Protein 1YWT (pdb70)

CATH classification: 1.20.190.20

Organism: Homo sapiens (NCBI:txid9606)

GO terms:
  GO:0001836 release of cytochrome c from mitochondria (P, IDA)
  GO:0008630 intrinsic apoptotic signaling pathway in response to DNA damage (P, IDA)
  GO:0005515 protein binding (F, IPI)
  GO:0050815 phosphoserine residue binding (F, IDA)
  GO:0005634 nucleus (C, IDA)
  GO:0005737 cytoplasm (C, IDA)
  GO:0005829 cytosol (C, IDA)
  GO:0045824 negative regulation of innate immune response (P, IDA)
  GO:0140311 protein sequestering activity (F, IDA)
  GO:0005737 cytoplasm (C, EXP)
  GO:0005576 extracellular region (C, TAS)
  GO:0008426 protein kinase C inhibitor activity (F, TAS)
  GO:0006469 negative regulation of protein kinase activity (P, TAS)
  GO:0007165 signal transduction (P, TAS)
  GO:0005829 cytosol (C, TAS)
  GO:0042802 identical protein binding (F, IPI)
  GO:0045296 cadherin binding (F, HDA)
  GO:0070062 extracellular exosome (C, HDA)
  GO:0045785 positive regulation of cell adhesion (P, IMP)
  GO:1903829 positive regulation of protein localization (P, IMP)

Structure (mmCIF, N/CA/C/O backbone):
data_1YWT
#
_entry.id   1YWT
#
_cell.length_a   56.173
_cell.length_b   137.093
_cell.length_c   155.313
_cell.angle_alpha   90.00
_cell.angle_beta   90.00
_cell.angle_gamma   90.00
#
_symmetry.space_group_name_H-M   'C 2 2 21'
#
loop_
_entity.id
_entity.type
_entity.pdbx_description
1 polymer '14-3-3 protein sigma'
2 polymer 'synthetic optimal phosphopeptide (mode-1)'
3 non-polymer 'CALCIUM ION'
4 water water
#
loop_
_atom_site.group_PDB
_atom_site.id
_atom_site.type_symbol
_atom_site.label_atom_id
_atom_site.label_alt_id
_atom_site.label_comp_id
_atom_site.label_asym_id
_atom_site.label_entity_id
_atom_site.label_seq_id
_atom_site.pdbx_PDB_ins_code
_atom_site.Cartn_x
_atom_site.Cartn_y
_atom_site.Cartn_z
_atom_site.occupancy
_atom_site.B_iso_or_equiv
_atom_site.auth_seq_id
_atom_site.auth_comp_id
_atom_site.auth_asym_id
_atom_site.auth_atom_id
_atom_site.pdbx_PDB_model_num
ATOM 1 N N . MET A 1 1 ? 8.817 35.340 35.395 1.00 54.32 1 MET A N 1
ATOM 2 C CA . MET A 1 1 ? 7.464 35.438 36.008 1.00 53.49 1 MET A CA 1
ATOM 3 C C . MET A 1 1 ? 7.279 36.794 36.696 1.00 53.36 1 MET A C 1
ATOM 4 O O . MET A 1 1 ? 8.244 37.541 36.890 1.00 54.18 1 MET A O 1
ATOM 9 N N . GLU A 1 2 ? 6.038 37.103 37.066 1.00 51.21 2 GLU A N 1
ATOM 10 C CA . GLU A 1 2 ? 5.713 38.364 37.733 1.00 49.74 2 GLU A CA 1
ATOM 11 C C . GLU A 1 2 ? 6.547 38.623 38.984 1.00 46.07 2 GLU A C 1
ATOM 12 O O . GLU A 1 2 ? 6.800 37.712 39.771 1.00 43.95 2 GLU A O 1
ATOM 18 N N . ARG A 1 3 ? 6.956 39.876 39.169 1.00 44.47 3 ARG A N 1
ATOM 19 C CA . ARG A 1 3 ? 7.748 40.269 40.332 1.00 41.49 3 ARG A CA 1
ATOM 20 C C . ARG A 1 3 ? 7.088 39.849 41.642 1.00 39.90 3 ARG A C 1
ATOM 21 O O . ARG A 1 3 ? 7.743 39.313 42.532 1.00 39.64 3 ARG A O 1
ATOM 29 N N . ALA A 1 4 ? 5.788 40.104 41.747 1.00 37.97 4 ALA A N 1
ATOM 30 C CA . ALA A 1 4 ? 5.029 39.763 42.940 1.00 39.98 4 ALA A CA 1
ATOM 31 C C . ALA A 1 4 ? 5.125 38.282 43.297 1.00 38.57 4 ALA A C 1
ATOM 32 O O . ALA A 1 4 ? 5.155 37.925 44.467 1.00 38.38 4 ALA A O 1
ATOM 34 N N . SER A 1 5 ? 5.157 37.415 42.296 1.00 39.00 5 SER A N 1
ATOM 35 C CA . SER A 1 5 ? 5.262 36.002 42.600 1.00 41.09 5 SER A CA 1
ATOM 36 C C . SER A 1 5 ? 6.709 35.604 42.942 1.00 40.16 5 SER A C 1
ATOM 37 O O . SER A 1 5 ? 6.930 34.652 43.696 1.00 41.21 5 SER A O 1
ATOM 40 N N . LEU A 1 6 ? 7.689 36.349 42.422 1.00 38.93 6 LEU A N 1
ATOM 41 C CA . LEU A 1 6 ? 9.087 36.093 42.762 1.00 38.98 6 LEU A CA 1
ATOM 42 C C . LEU A 1 6 ? 9.295 36.400 44.243 1.00 40.08 6 LEU A C 1
ATOM 43 O O . LEU A 1 6 ? 9.976 35.662 44.963 1.00 38.94 6 LEU A O 1
ATOM 48 N N . ILE A 1 7 ? 8.701 37.504 44.688 1.00 38.94 7 ILE A N 1
ATOM 49 C CA . ILE A 1 7 ? 8.781 37.895 46.085 1.00 40.00 7 ILE A CA 1
ATOM 50 C C . ILE A 1 7 ? 8.093 36.840 46.959 1.00 40.96 7 ILE A C 1
ATOM 51 O O . ILE A 1 7 ? 8.626 36.432 47.993 1.00 40.45 7 ILE A O 1
ATOM 56 N N . GLN A 1 8 ? 6.914 36.393 46.532 1.00 40.41 8 GLN A N 1
ATOM 57 C CA . GLN A 1 8 ? 6.187 35.366 47.278 1.00 42.80 8 GLN A CA 1
ATOM 58 C C . GLN A 1 8 ? 7.006 34.091 47.395 1.00 39.24 8 GLN A C 1
ATOM 59 O O . GLN A 1 8 ? 7.062 33.477 48.450 1.00 39.67 8 GLN A O 1
ATOM 65 N N . LYS A 1 9 ? 7.643 33.685 46.308 1.00 37.73 9 LYS A N 1
ATOM 66 C CA . LYS A 1 9 ? 8.448 32.479 46.381 1.00 37.74 9 LYS A CA 1
ATOM 67 C C . LYS A 1 9 ? 9.637 32.653 47.312 1.00 35.91 9 LYS A C 1
ATOM 68 O O . LYS A 1 9 ? 10.021 31.707 48.001 1.00 37.24 9 LYS A O 1
ATOM 74 N N . ALA A 1 10 ? 10.207 33.858 47.356 1.00 32.53 10 ALA A N 1
ATOM 75 C CA . ALA A 1 10 ? 11.319 34.113 48.271 1.00 32.79 10 ALA A CA 1
ATOM 76 C C . ALA A 1 10 ? 10.863 33.906 49.721 1.00 32.82 10 ALA A C 1
ATOM 77 O O . ALA A 1 10 ? 11.612 33.401 50.560 1.00 32.80 10 ALA A O 1
ATOM 79 N N . LYS A 1 11 ? 9.626 34.309 50.005 1.00 33.21 11 LYS A N 1
ATOM 80 C CA . LYS A 1 11 ? 9.051 34.146 51.332 1.00 34.21 11 LYS A CA 1
ATOM 81 C C . LYS A 1 11 ? 8.762 32.685 51.642 1.00 35.87 11 LYS A C 1
ATOM 82 O O . LYS A 1 11 ? 8.954 32.236 52.774 1.00 37.90 11 LYS A O 1
ATOM 88 N N . LEU A 1 12 ? 8.283 31.946 50.646 1.00 34.92 12 LEU A N 1
ATOM 89 C CA . LEU A 1 12 ? 8.029 30.528 50.841 1.00 35.37 12 LEU A CA 1
ATOM 90 C C . LEU A 1 12 ? 9.360 29.802 51.077 1.00 35.45 12 LEU A C 1
ATOM 91 O O . LEU A 1 12 ? 9.475 28.957 51.974 1.00 33.97 12 LEU A O 1
ATOM 96 N N . ALA A 1 13 ? 10.360 30.154 50.267 1.00 33.90 13 ALA A N 1
ATOM 97 C CA . ALA A 1 13 ? 11.692 29.572 50.382 1.00 35.72 13 ALA A CA 1
ATOM 98 C C . ALA A 1 13 ? 12.283 29.828 51.761 1.00 36.99 13 ALA A C 1
ATOM 99 O O . ALA A 1 13 ? 12.918 28.953 52.345 1.00 38.71 13 ALA A O 1
ATOM 101 N N . GLU A 1 14 ? 12.082 31.037 52.274 1.00 39.75 14 GLU A N 1
ATOM 102 C CA . GLU A 1 14 ? 12.586 31.374 53.591 1.00 40.58 14 GLU A CA 1
ATOM 103 C C . GLU A 1 14 ? 11.947 30.494 54.653 1.00 42.23 14 GLU A C 1
ATOM 104 O O . GLU A 1 14 ? 12.620 30.054 55.584 1.00 43.48 14 GLU A O 1
ATOM 110 N N . GLN A 1 15 ? 10.649 30.237 54.513 1.00 41.41 15 GLN A N 1
ATOM 111 C CA . GLN A 1 15 ? 9.958 29.379 55.460 1.00 41.02 15 GLN A CA 1
ATOM 112 C C . GLN A 1 15 ? 10.441 27.945 55.320 1.00 40.01 15 GLN A C 1
ATOM 113 O O . GLN A 1 15 ? 10.528 27.213 56.302 1.00 40.13 15 GLN A O 1
ATOM 119 N N . ALA A 1 16 ? 10.755 27.556 54.089 1.00 38.03 16 ALA A N 1
ATOM 120 C CA . ALA A 1 16 ? 11.249 26.214 53.799 1.00 38.46 16 ALA A CA 1
ATOM 121 C C . ALA A 1 16 ? 12.740 26.097 54.120 1.00 39.63 16 ALA A C 1
ATOM 122 O O . ALA A 1 16 ? 13.341 25.023 54.022 1.00 40.23 16 ALA A O 1
ATOM 124 N N . GLU A 1 17 ? 13.330 27.224 54.497 1.00 40.61 17 GLU A N 1
ATOM 125 C CA . GLU A 1 17 ? 14.746 27.281 54.818 1.00 42.11 17 GLU A CA 1
ATOM 126 C C . GLU A 1 17 ? 15.647 26.936 53.646 1.00 41.47 17 GLU A C 1
ATOM 127 O O . GLU A 1 17 ? 16.719 26.350 53.813 1.00 42.30 17 GLU A O 1
ATOM 133 N N . ARG A 1 18 ? 15.193 27.286 52.451 1.00 40.48 18 ARG A N 1
ATOM 134 C CA . ARG A 1 18 ? 15.995 27.083 51.256 1.00 41.46 18 ARG A CA 1
ATOM 135 C C . ARG A 1 18 ? 16.500 28.433 50.771 1.00 40.49 18 ARG A C 1
ATOM 136 O O . ARG A 1 18 ? 15.979 29.031 49.830 1.00 40.27 18 ARG A O 1
ATOM 144 N N . TYR A 1 19 ? 17.517 28.908 51.482 1.00 40.76 19 TYR A N 1
ATOM 145 C CA . TYR A 1 19 ? 18.136 30.203 51.245 1.00 40.15 19 TYR A CA 1
ATOM 146 C C . TYR A 1 19 ? 18.706 30.378 49.863 1.00 39.20 19 TYR A C 1
ATOM 147 O O . TYR A 1 19 ? 18.612 31.462 49.284 1.00 37.63 19 TYR A O 1
ATOM 156 N N . GLU A 1 20 ? 19.279 29.315 49.322 1.00 39.45 20 GLU A N 1
ATOM 157 C CA . GLU A 1 20 ? 19.815 29.398 47.980 1.00 41.31 20 GLU A CA 1
ATOM 158 C C . GLU A 1 20 ? 18.701 29.744 46.995 1.00 39.90 20 GLU A C 1
ATOM 159 O O . GLU A 1 20 ? 18.864 30.607 46.132 1.00 38.99 20 GLU A O 1
ATOM 165 N N . ASP A 1 21 ? 17.566 29.066 47.127 1.00 39.25 21 ASP A N 1
ATOM 166 C CA . ASP A 1 21 ? 16.431 29.349 46.260 1.00 39.87 21 ASP A CA 1
ATOM 167 C C . ASP A 1 21 ? 15.931 30.768 46.500 1.00 39.50 21 ASP A C 1
ATOM 168 O O . ASP A 1 21 ? 15.655 31.517 45.563 1.00 39.39 21 ASP A O 1
ATOM 173 N N . MET A 1 22 ? 15.825 31.125 47.771 1.00 38.27 22 MET A N 1
ATOM 174 C CA . MET A 1 22 ? 15.394 32.457 48.154 1.00 40.02 22 MET A CA 1
ATOM 175 C C . MET A 1 22 ? 16.249 33.526 47.478 1.00 41.06 22 MET A C 1
ATOM 176 O O . MET A 1 22 ? 15.723 34.427 46.817 1.00 42.14 22 MET A O 1
ATOM 181 N N . ALA A 1 23 ? 17.568 33.410 47.628 1.00 39.04 23 ALA A N 1
ATOM 182 C CA . ALA A 1 23 ? 18.482 34.367 47.017 1.00 37.23 23 ALA A CA 1
ATOM 183 C C . ALA A 1 23 ? 18.218 34.526 45.527 1.00 35.02 23 ALA A C 1
ATOM 184 O O . ALA A 1 23 ? 18.163 35.646 45.023 1.00 35.98 23 ALA A O 1
ATOM 186 N N . ALA A 1 24 ? 18.038 33.410 44.831 1.00 33.40 24 ALA A N 1
ATOM 187 C CA . ALA A 1 24 ? 17.766 33.430 43.394 1.00 32.74 24 ALA A CA 1
ATOM 188 C C . ALA A 1 24 ? 16.412 34.075 43.059 1.00 33.67 24 ALA A C 1
ATOM 189 O O . ALA A 1 24 ? 16.227 34.627 41.972 1.00 34.43 24 ALA A O 1
ATOM 191 N N . PHE A 1 25 ? 15.462 33.990 43.985 1.00 34.75 25 PHE A N 1
ATOM 192 C CA . PHE A 1 25 ? 14.159 34.597 43.754 1.00 36.04 25 PHE A CA 1
ATOM 193 C C . PHE A 1 25 ? 14.270 36.101 43.923 1.00 36.60 25 PHE A C 1
ATOM 194 O O . PHE A 1 25 ? 13.753 36.857 43.103 1.00 38.68 25 PHE A O 1
ATOM 202 N N . MET A 1 26 ? 14.955 36.539 44.977 1.00 35.98 26 MET A N 1
ATOM 203 C CA . MET A 1 26 ? 15.146 37.972 45.184 1.00 35.12 26 MET A CA 1
ATOM 204 C C . MET A 1 26 ? 15.977 38.572 44.063 1.00 34.79 26 MET A C 1
ATOM 205 O O . MET A 1 26 ? 15.773 39.716 43.688 1.00 36.42 26 MET A O 1
ATOM 210 N N . LYS A 1 27 ? 16.923 37.804 43.530 1.00 36.66 27 LYS A N 1
ATOM 211 C CA . LYS A 1 27 ? 17.734 38.297 42.424 1.00 37.48 27 LYS A CA 1
ATOM 212 C C . LYS A 1 27 ? 16.861 38.601 41.215 1.00 38.47 27 LYS A C 1
ATOM 213 O O . LYS A 1 27 ? 17.077 39.589 40.516 1.00 37.59 27 LYS A O 1
ATOM 219 N N . GLY A 1 28 ? 15.869 37.744 40.981 1.00 38.79 28 GLY A N 1
ATOM 220 C CA . GLY A 1 28 ? 14.956 37.948 39.869 1.00 40.24 28 GLY A CA 1
ATOM 221 C C . GLY A 1 28 ? 14.136 39.199 40.130 1.00 41.59 28 GLY A C 1
ATOM 222 O O . GLY A 1 28 ? 13.890 40.003 39.231 1.00 41.98 28 GLY A O 1
ATOM 223 N N . ALA A 1 29 ? 13.709 39.364 41.376 1.00 41.17 29 ALA A N 1
ATOM 224 C CA . ALA A 1 29 ? 12.943 40.537 41.751 1.00 42.75 29 ALA A CA 1
ATOM 225 C C . ALA A 1 29 ? 13.761 41.801 41.490 1.00 43.20 29 ALA A C 1
ATOM 226 O O . ALA A 1 29 ? 13.279 42.749 40.868 1.00 43.82 29 ALA A O 1
ATOM 228 N N . VAL A 1 30 ? 15.007 41.797 41.958 1.00 42.54 30 VAL A N 1
ATOM 229 C CA . VAL A 1 30 ? 15.895 42.937 41.784 1.00 41.59 30 VAL A CA 1
ATOM 230 C C . VAL A 1 30 ? 16.080 43.277 40.323 1.00 43.27 30 VAL A C 1
ATOM 231 O O . VAL A 1 30 ? 16.140 44.446 39.951 1.00 43.80 30 VAL A O 1
ATOM 235 N N . GLU A 1 31 ? 16.167 42.250 39.488 1.00 46.23 31 GLU A N 1
ATOM 236 C CA . GLU A 1 31 ? 16.352 42.470 38.063 1.00 48.77 31 GLU A CA 1
ATOM 237 C C . GLU A 1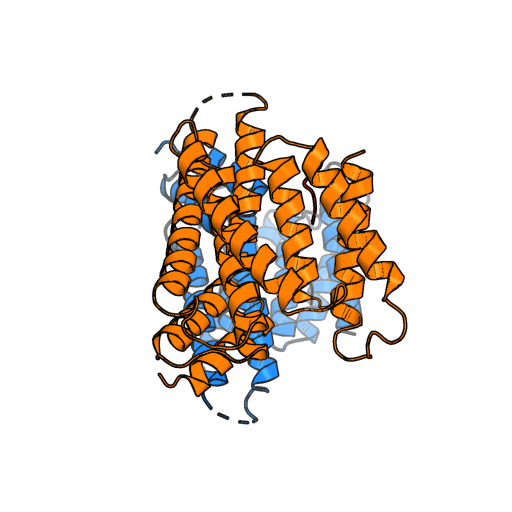 31 ? 15.113 43.043 37.366 1.00 49.46 31 GLU A C 1
ATOM 238 O O . GLU A 1 31 ? 15.190 43.480 36.219 1.00 50.34 31 GLU A O 1
ATOM 244 N N . LYS A 1 32 ? 13.975 43.051 38.052 1.00 49.16 32 LYS A N 1
ATOM 245 C CA . LYS A 1 32 ? 12.774 43.623 37.460 1.00 51.18 32 LYS A CA 1
ATOM 246 C C . LYS A 1 32 ? 12.909 45.137 37.253 1.00 50.87 32 LYS A C 1
ATOM 247 O O . LYS A 1 32 ? 12.192 45.729 36.456 1.00 50.40 32 LYS A O 1
ATOM 253 N N . GLY A 1 33 ? 13.835 45.757 37.978 1.00 52.72 33 GLY A N 1
ATOM 254 C CA . GLY A 1 33 ? 14.059 47.185 37.824 1.00 53.84 33 GLY A CA 1
ATOM 255 C C . GLY A 1 33 ? 13.376 48.093 38.827 1.00 55.28 33 GLY A C 1
ATOM 256 O O . GLY A 1 33 ? 13.704 49.277 38.911 1.00 56.33 33 GLY A O 1
ATOM 257 N N . GLU A 1 34 ? 12.424 47.556 39.581 1.00 56.92 34 GLU A N 1
ATOM 258 C CA . GLU A 1 34 ? 11.709 48.344 40.582 1.00 57.45 34 GLU A CA 1
ATOM 259 C C . GLU A 1 34 ? 12.463 48.387 41.906 1.00 55.75 34 GLU A C 1
ATOM 260 O O . GLU A 1 34 ? 13.166 47.443 42.262 1.00 56.67 34 GLU A O 1
ATOM 266 N N . GLU A 1 35 ? 12.323 49.487 42.634 1.00 54.24 35 GLU A N 1
ATOM 267 C CA . GLU A 1 35 ? 12.979 49.610 43.922 1.00 52.46 35 GLU A CA 1
ATOM 268 C C . GLU A 1 35 ? 12.430 48.599 44.902 1.00 50.65 35 GLU A C 1
ATOM 269 O O . GLU A 1 35 ? 11.273 48.197 44.803 1.00 49.34 35 GLU A O 1
ATOM 275 N N . LEU A 1 36 ? 13.268 48.181 45.840 1.00 49.05 36 LEU A N 1
ATOM 276 C CA . LEU A 1 36 ? 12.847 47.241 46.854 1.00 47.32 36 LEU A CA 1
ATOM 277 C C . LEU A 1 36 ? 12.292 47.985 48.052 1.00 45.96 36 LEU A C 1
ATOM 278 O O . LEU A 1 36 ? 12.791 49.048 48.406 1.00 46.61 36 LEU A O 1
ATOM 283 N N . SER A 1 37 ? 11.248 47.446 48.664 1.00 45.36 37 SER A N 1
ATOM 284 C CA . SER A 1 37 ? 10.688 48.084 49.842 1.00 46.72 37 SER A CA 1
ATOM 285 C C . SER A 1 37 ? 11.527 47.690 51.039 1.00 47.06 37 SER A C 1
ATOM 286 O O . SER A 1 37 ? 12.465 46.899 50.904 1.00 46.44 37 SER A O 1
ATOM 289 N N . CYS A 1 38 ? 11.217 48.226 52.209 1.00 47.54 38 CYS A N 1
ATOM 290 C CA . CYS A 1 38 ? 12.003 47.855 53.364 1.00 49.31 38 CYS A CA 1
ATOM 291 C C . CYS A 1 38 ? 11.963 46.347 53.585 1.00 48.93 38 CYS A C 1
ATOM 292 O O . CYS A 1 38 ? 13.012 45.707 53.686 1.00 49.61 38 CYS A O 1
ATOM 295 N N . GLU A 1 39 ? 10.760 45.772 53.640 1.00 48.15 39 GLU A N 1
ATOM 296 C CA . GLU A 1 39 ? 10.636 44.329 53.826 1.00 47.52 39 GLU A CA 1
ATOM 297 C C . GLU A 1 39 ? 11.373 43.539 52.738 1.00 45.57 39 GLU A C 1
ATOM 298 O O . GLU A 1 39 ? 12.001 42.514 53.023 1.00 43.70 39 GLU A O 1
ATOM 304 N N . GLU A 1 40 ? 11.290 44.012 51.496 1.00 42.73 40 GLU A N 1
ATOM 305 C CA . GLU A 1 40 ? 11.963 43.330 50.396 1.00 43.48 40 GLU A CA 1
ATOM 306 C C . GLU A 1 40 ? 13.483 43.376 50.518 1.00 43.17 40 GLU A C 1
ATOM 307 O O . GLU A 1 40 ? 14.163 42.405 50.187 1.00 41.25 40 GLU A O 1
ATOM 313 N N . ARG A 1 41 ? 14.020 44.499 50.989 1.00 44.38 41 ARG A N 1
ATOM 314 C CA . ARG A 1 41 ? 15.463 44.589 51.156 1.00 45.39 41 ARG A CA 1
ATOM 315 C C . ARG A 1 41 ? 15.944 43.616 52.219 1.00 44.00 41 ARG A C 1
ATOM 316 O O . ARG A 1 41 ? 17.007 43.020 52.087 1.00 43.48 41 ARG A O 1
ATOM 324 N N . ASN A 1 42 ? 15.140 43.436 53.261 1.00 43.44 42 ASN A N 1
ATOM 325 C CA . ASN A 1 42 ? 15.496 42.500 54.316 1.00 43.59 42 ASN A CA 1
ATOM 326 C C . ASN A 1 42 ? 15.449 41.061 53.824 1.00 41.97 42 ASN A C 1
ATOM 327 O O . ASN A 1 42 ? 16.247 40.227 54.263 1.00 41.32 42 ASN A O 1
ATOM 332 N N . LEU A 1 43 ? 14.513 40.776 52.918 1.00 40.39 43 LEU A N 1
ATOM 333 C CA . LEU A 1 43 ? 14.413 39.448 52.323 1.00 38.87 43 LEU A CA 1
ATOM 334 C C . LEU A 1 43 ? 15.681 39.160 51.521 1.00 36.95 43 LEU A C 1
ATOM 335 O O . LEU A 1 43 ? 16.274 38.092 51.636 1.00 37.08 43 LEU A O 1
ATOM 340 N N . LEU A 1 44 ? 16.097 40.140 50.722 1.00 36.29 44 LEU A N 1
ATOM 341 C CA . LEU A 1 44 ? 17.305 40.022 49.913 1.00 36.82 44 LEU A CA 1
ATOM 342 C C . LEU A 1 44 ? 18.562 39.750 50.742 1.00 37.04 44 LEU A C 1
ATOM 343 O O . LEU A 1 44 ? 19.378 38.908 50.373 1.00 37.59 44 LEU A O 1
ATOM 348 N N . SER A 1 45 ? 18.728 40.476 51.846 1.00 38.37 45 SER A N 1
ATOM 349 C CA . SER A 1 45 ? 19.904 40.293 52.699 1.00 39.51 45 SER A CA 1
ATOM 350 C C . SER A 1 45 ? 19.860 38.997 53.508 1.00 39.59 45 SER A C 1
ATOM 351 O O . SER A 1 45 ? 20.895 38.347 53.699 1.00 36.82 45 SER A O 1
ATOM 354 N N . VAL A 1 46 ? 18.670 38.618 53.979 1.00 38.31 46 VAL A N 1
ATOM 355 C CA . VAL A 1 46 ? 18.530 37.367 54.720 1.00 38.33 46 VAL A CA 1
ATOM 356 C C . VAL A 1 46 ? 18.972 36.207 53.838 1.00 38.78 46 VAL A C 1
ATOM 357 O O . VAL A 1 46 ? 19.761 35.345 54.240 1.00 39.52 46 VAL A O 1
ATOM 361 N N . ALA A 1 47 ? 18.468 36.211 52.613 1.00 39.61 47 ALA A N 1
ATOM 362 C CA . ALA A 1 47 ? 18.799 35.176 51.654 1.00 38.81 47 ALA A CA 1
ATOM 363 C C . ALA A 1 47 ? 20.305 34.978 51.529 1.00 38.73 47 ALA A C 1
ATOM 364 O O . ALA A 1 47 ? 20.866 34.009 52.040 1.00 38.40 47 ALA A O 1
ATOM 366 N N . TYR A 1 48 ? 20.957 35.918 50.859 1.00 38.67 48 TYR A N 1
ATOM 367 C CA . TYR A 1 48 ? 22.391 35.837 50.638 1.00 38.43 48 TYR A CA 1
ATOM 368 C C . TYR A 1 48 ? 23.224 35.705 51.900 1.00 38.41 48 TYR A C 1
ATOM 369 O O . TYR A 1 48 ? 24.249 35.030 51.897 1.00 38.25 48 TYR A O 1
ATOM 378 N N . LYS A 1 49 ? 22.796 36.348 52.977 1.00 40.08 49 LYS A N 1
ATOM 379 C CA . LYS A 1 49 ? 23.524 36.241 54.227 1.00 40.39 49 LYS A CA 1
ATOM 380 C C . LYS A 1 49 ? 23.587 34.778 54.668 1.00 41.45 49 LYS A C 1
ATOM 381 O O . LYS A 1 49 ? 24.660 34.264 55.001 1.00 41.65 49 LYS A O 1
ATOM 387 N N . ASN A 1 50 ? 22.440 34.099 54.641 1.00 41.36 50 ASN A N 1
ATOM 388 C CA . ASN A 1 50 ? 22.392 32.688 55.010 1.00 40.47 50 ASN A CA 1
ATOM 389 C C . ASN A 1 50 ? 23.198 31.816 54.052 1.00 40.47 50 ASN A C 1
ATOM 390 O O . ASN A 1 50 ? 23.827 30.847 54.464 1.00 42.48 50 ASN A O 1
ATOM 395 N N . VAL A 1 51 ? 23.176 32.150 52.770 1.00 38.47 51 VAL A N 1
ATOM 396 C CA . VAL A 1 51 ? 23.941 31.384 51.799 1.00 38.77 51 VAL A CA 1
ATOM 397 C C . VAL A 1 51 ? 25.434 31.496 52.085 1.00 40.26 51 VAL A C 1
ATOM 398 O O . VAL A 1 51 ? 26.148 30.498 52.163 1.00 40.63 51 VAL A O 1
ATOM 402 N N . VAL A 1 52 ? 25.895 32.731 52.254 1.00 41.29 52 VAL A N 1
ATOM 403 C CA . VAL A 1 52 ? 27.301 32.996 52.527 1.00 42.69 52 VAL A CA 1
ATOM 404 C C . VAL A 1 52 ? 27.707 32.588 53.941 1.00 40.82 52 VAL A C 1
ATOM 405 O O . VAL A 1 52 ? 28.823 32.141 54.162 1.00 39.24 52 VAL A O 1
ATOM 409 N N . GLY A 1 53 ? 26.791 32.728 54.893 1.00 42.29 53 GLY A N 1
ATOM 410 C CA . GLY A 1 53 ? 27.098 32.338 56.258 1.00 43.06 53 GLY A CA 1
ATOM 411 C C . GLY A 1 53 ? 27.548 30.886 56.295 1.00 43.48 53 GLY A C 1
ATOM 412 O O . GLY A 1 53 ? 28.430 30.515 57.066 1.00 42.19 53 GLY A O 1
ATOM 413 N N . GLY A 1 54 ? 26.942 30.065 55.443 1.00 43.37 54 GLY A N 1
ATOM 414 C CA . GLY A 1 54 ? 27.288 28.657 55.385 1.00 42.94 54 GLY A CA 1
ATOM 415 C C . GLY A 1 54 ? 28.643 28.379 54.766 1.00 43.36 54 GLY A C 1
ATOM 416 O O . GLY A 1 54 ? 29.377 27.508 55.230 1.00 42.84 54 GLY A O 1
ATOM 417 N N . GLN A 1 55 ? 28.979 29.101 53.702 1.00 43.04 55 GLN A N 1
ATOM 418 C CA . GLN A 1 55 ? 30.269 28.903 53.058 1.00 43.41 55 GLN A CA 1
ATOM 419 C C . GLN A 1 55 ? 31.405 29.354 53.971 1.00 44.29 55 GLN A C 1
ATOM 420 O O . GLN A 1 55 ? 32.437 28.681 54.098 1.00 43.67 55 GLN A O 1
ATOM 426 N N . ARG A 1 56 ? 31.195 30.492 54.621 1.00 44.41 56 ARG A N 1
ATOM 427 C CA . ARG A 1 56 ? 32.184 31.030 55.538 1.00 44.94 56 ARG A CA 1
ATOM 428 C C . ARG A 1 56 ? 32.500 30.032 56.638 1.00 45.35 56 ARG A C 1
ATOM 429 O O . ARG A 1 56 ? 33.654 29.625 56.813 1.00 45.08 56 ARG A O 1
ATOM 437 N N . ALA A 1 57 ? 31.462 29.642 57.373 1.00 44.35 57 ALA A N 1
ATOM 438 C CA . ALA A 1 57 ? 31.611 28.678 58.454 1.00 43.70 57 ALA A CA 1
ATOM 439 C C . ALA A 1 57 ? 32.311 27.417 57.976 1.00 43.52 57 ALA A C 1
ATOM 440 O O . ALA A 1 57 ? 33.048 26.795 58.730 1.00 44.88 57 ALA A O 1
ATOM 442 N N . ALA A 1 58 ? 32.081 27.044 56.721 1.00 41.99 58 ALA A N 1
ATOM 443 C CA . ALA A 1 58 ? 32.720 25.864 56.166 1.00 43.18 58 ALA A CA 1
ATOM 444 C C . ALA A 1 58 ? 34.189 26.144 55.894 1.00 44.71 58 ALA A C 1
ATOM 445 O O . ALA A 1 58 ? 35.049 25.318 56.169 1.00 43.68 58 ALA A O 1
ATOM 447 N N . TRP A 1 59 ? 34.461 27.319 55.337 1.00 46.91 59 TRP A N 1
ATOM 448 C CA . TRP A 1 59 ? 35.828 27.722 55.045 1.00 48.19 59 TRP A CA 1
ATOM 449 C C . TRP A 1 59 ? 36.630 27.829 56.329 1.00 49.04 59 TRP A C 1
ATOM 450 O O . TRP A 1 59 ? 37.801 27.466 56.367 1.00 50.00 59 TRP A O 1
ATOM 461 N N . ARG A 1 60 ? 35.993 28.323 57.386 1.00 50.34 60 ARG A N 1
ATOM 462 C CA . ARG A 1 60 ? 36.670 28.457 58.668 1.00 52.80 60 ARG A CA 1
ATOM 463 C C . ARG A 1 60 ? 36.948 27.117 59.336 1.00 54.23 60 ARG A C 1
ATOM 464 O O . ARG A 1 60 ? 37.833 27.014 60.185 1.00 56.57 60 ARG A O 1
ATOM 472 N N . VAL A 1 61 ? 36.196 26.090 58.962 1.00 53.23 61 VAL A N 1
ATOM 473 C CA . VAL A 1 61 ? 36.437 24.765 59.511 1.00 51.56 61 VAL A CA 1
ATOM 474 C C . VAL A 1 61 ? 37.603 24.129 58.762 1.00 52.02 61 VAL A C 1
ATOM 475 O O . VAL A 1 61 ? 38.543 23.612 59.366 1.00 50.48 61 VAL A O 1
ATOM 479 N N . LEU A 1 62 ? 37.542 24.203 57.436 1.00 52.49 62 LEU A N 1
ATOM 480 C CA . LEU A 1 62 ? 38.586 23.657 56.590 1.00 54.39 62 LEU A CA 1
ATOM 481 C C . LEU A 1 62 ? 39.927 24.352 56.798 1.00 57.36 62 LEU A C 1
ATOM 482 O O . LEU A 1 62 ? 40.980 23.751 56.582 1.00 56.45 62 LEU A O 1
ATOM 487 N N . SER A 1 63 ? 39.887 25.617 57.217 1.00 60.94 63 SER A N 1
ATOM 488 C CA . SER A 1 63 ? 41.114 26.367 57.453 1.00 63.98 63 SER A CA 1
ATOM 489 C C . SER A 1 63 ? 41.783 25.903 58.734 1.00 65.50 63 SER A C 1
ATOM 490 O O . SER A 1 63 ? 42.952 25.520 58.716 1.00 66.25 63 SER A O 1
ATOM 493 N N . SER A 1 64 ? 41.048 25.929 59.845 1.00 66.39 64 SER A N 1
ATOM 494 C CA . SER A 1 64 ? 41.614 25.469 61.107 1.00 67.99 64 SER A CA 1
ATOM 495 C C . SER A 1 64 ? 42.109 24.029 60.971 1.00 69.15 64 SER A C 1
ATOM 496 O O . SER A 1 64 ? 43.143 23.665 61.524 1.00 70.00 64 SER A O 1
ATOM 499 N N . ILE A 1 65 ? 41.367 23.210 60.230 1.00 70.36 65 ILE A N 1
ATOM 500 C CA . ILE A 1 65 ? 41.778 21.830 60.014 1.00 71.55 65 ILE A CA 1
ATOM 501 C C . ILE A 1 65 ? 43.133 21.811 59.321 1.00 73.71 65 ILE A C 1
ATOM 502 O O . ILE A 1 65 ? 44.026 21.040 59.677 1.00 74.63 65 ILE A O 1
ATOM 507 N N . GLU A 1 66 ? 43.276 22.678 58.327 1.00 76.09 66 GLU A N 1
ATOM 508 C CA . GLU A 1 66 ? 44.521 22.797 57.580 1.00 78.87 66 GLU A CA 1
ATOM 509 C C . GLU A 1 66 ? 45.596 23.455 58.426 1.00 80.93 66 GLU A C 1
ATOM 510 O O . GLU A 1 66 ? 46.789 23.235 58.221 1.00 80.68 66 GLU A O 1
ATOM 516 N N . GLN A 1 67 ? 45.144 24.265 59.381 1.00 83.81 67 GLN A N 1
ATOM 517 C CA . GLN A 1 67 ? 46.017 24.985 60.300 1.00 87.10 67 GLN A CA 1
ATOM 518 C C . GLN A 1 67 ? 46.746 26.157 59.633 1.00 89.69 67 GLN A C 1
ATOM 519 O O . GLN A 1 67 ? 47.870 26.500 60.004 1.00 90.73 67 GLN A O 1
ATOM 525 N N . LYS A 1 68 ? 46.078 26.771 58.653 1.00 92.51 68 LYS A N 1
ATOM 526 C CA . LYS A 1 68 ? 46.607 27.911 57.893 1.00 94.53 68 LYS A CA 1
ATOM 527 C C . LYS A 1 68 ? 47.887 27.593 57.117 1.00 95.75 68 LYS A C 1
ATOM 528 O O . LYS A 1 68 ? 48.304 28.355 56.237 1.00 95.89 68 LYS A O 1
ATOM 534 N N . SER A 1 69 ? 48.489 26.453 57.440 1.00 96.82 69 SER A N 1
ATOM 535 C CA . SER A 1 69 ? 49.721 26.008 56.806 1.00 97.57 69 SER A CA 1
ATOM 536 C C . SER A 1 69 ? 50.069 24.556 57.161 1.00 98.11 69 SER A C 1
ATOM 537 O O . SER A 1 69 ? 49.962 23.658 56.321 1.00 98.06 69 SER A O 1
ATOM 540 N N . ASN A 1 70 ? 50.475 24.333 58.409 1.00 98.84 70 ASN A N 1
ATOM 541 C CA . ASN A 1 70 ? 50.829 22.998 58.892 1.00 99.43 70 ASN A CA 1
ATOM 542 C C . ASN A 1 70 ? 49.613 22.076 58.991 1.00 99.69 70 ASN A C 1
ATOM 543 O O . ASN A 1 70 ? 49.743 20.851 59.013 1.00 99.69 70 ASN A O 1
ATOM 548 N N . PRO A 1 79 ? 47.278 17.809 51.269 1.00 67.78 79 PRO A N 1
ATOM 549 C CA . PRO A 1 79 ? 46.778 17.757 49.890 1.00 68.25 79 PRO A CA 1
ATOM 550 C C . PRO A 1 79 ? 45.276 18.008 49.835 1.00 68.51 79 PRO A C 1
ATOM 551 O O . PRO A 1 79 ? 44.836 19.152 49.729 1.00 68.99 79 PRO A O 1
ATOM 555 N N . GLU A 1 80 ? 44.507 16.922 49.912 1.00 68.68 80 GLU A N 1
ATOM 556 C CA . GLU A 1 80 ? 43.045 16.963 49.874 1.00 68.75 80 GLU A CA 1
ATOM 557 C C . GLU A 1 80 ? 42.451 18.177 50.570 1.00 68.90 80 GLU A C 1
ATOM 558 O O . GLU A 1 80 ? 41.610 18.872 50.010 1.00 69.00 80 GLU A O 1
ATOM 564 N N . VAL A 1 81 ? 42.884 18.417 51.802 1.00 69.61 81 VAL A N 1
ATOM 565 C CA . VAL A 1 81 ? 42.387 19.538 52.588 1.00 70.22 81 VA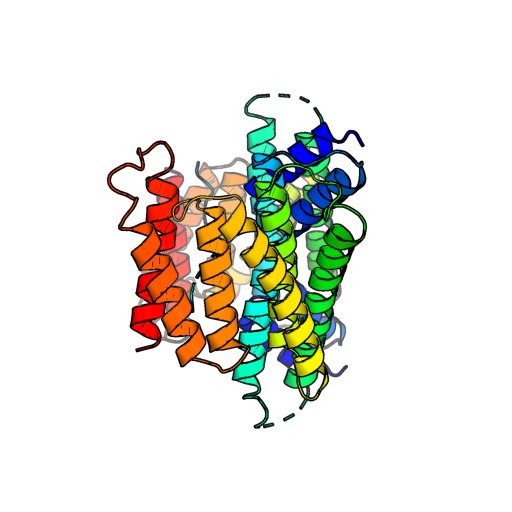L A CA 1
ATOM 566 C C . VAL A 1 81 ? 42.557 20.872 51.873 1.00 71.14 81 VAL A C 1
ATOM 567 O O . VAL A 1 81 ? 41.693 21.748 51.954 1.00 71.80 81 VAL A O 1
ATOM 571 N N . ARG A 1 82 ? 43.677 21.023 51.177 1.00 70.34 82 ARG A N 1
ATOM 572 C CA . ARG A 1 82 ? 43.958 22.253 50.450 1.00 69.02 82 ARG A CA 1
ATOM 573 C C . ARG A 1 82 ? 42.989 22.431 49.293 1.00 66.12 82 ARG A C 1
ATOM 574 O O . ARG A 1 82 ? 42.354 23.475 49.149 1.00 64.90 82 ARG A O 1
ATOM 582 N N . GLU A 1 83 ? 42.879 21.382 48.484 1.00 63.33 83 GLU A N 1
ATOM 583 C CA . GLU A 1 83 ? 42.015 21.373 47.310 1.00 61.22 83 GLU A CA 1
ATOM 584 C C . GLU A 1 83 ? 40.547 21.659 47.623 1.00 60.60 83 GLU A C 1
ATOM 585 O O . GLU A 1 83 ? 39.891 22.409 46.898 1.00 60.53 83 GLU A O 1
ATOM 591 N N . TYR A 1 84 ? 40.034 21.070 48.700 1.00 57.94 84 TYR A N 1
ATOM 592 C CA . TYR A 1 84 ? 38.646 21.289 49.076 1.00 56.03 84 TYR A CA 1
ATOM 593 C C . TYR A 1 84 ? 38.393 22.711 49.580 1.00 56.53 84 TYR A C 1
ATOM 594 O O . TYR A 1 84 ? 37.384 23.324 49.223 1.00 55.43 84 TYR A O 1
ATOM 603 N N . ARG A 1 85 ? 39.300 23.242 50.401 1.00 56.46 85 ARG A N 1
ATOM 604 C CA . ARG A 1 85 ? 39.131 24.604 50.902 1.00 55.82 85 ARG A CA 1
ATOM 605 C C . ARG A 1 85 ? 39.075 25.600 49.761 1.00 55.02 85 ARG A C 1
ATOM 606 O O . ARG A 1 85 ? 38.275 26.531 49.772 1.00 53.85 85 ARG A O 1
ATOM 614 N N . GLU A 1 86 ? 39.938 25.402 48.772 1.00 55.13 86 GLU A N 1
ATOM 615 C CA . GLU A 1 86 ? 39.967 26.292 47.625 1.00 55.56 86 GLU A CA 1
ATOM 616 C C . GLU A 1 86 ? 38.647 26.264 46.861 1.00 53.69 86 GLU A C 1
ATOM 617 O O . GLU A 1 86 ? 38.199 27.286 46.339 1.00 52.59 86 GLU A O 1
ATOM 623 N N . LYS A 1 87 ? 38.025 25.090 46.804 1.00 52.48 87 LY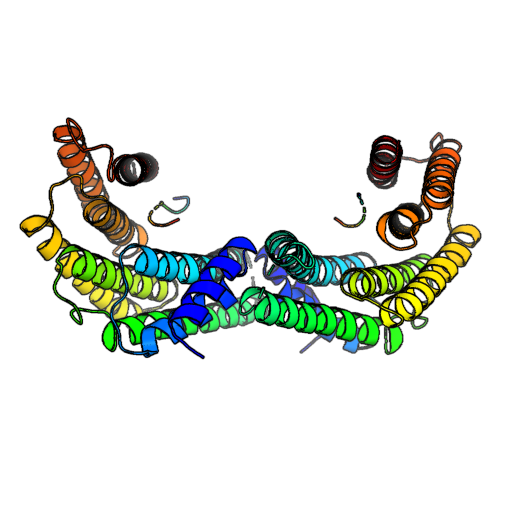S A N 1
ATOM 624 C CA . LYS A 1 87 ? 36.741 24.951 46.129 1.00 50.00 87 LYS A CA 1
ATOM 625 C C . LYS A 1 87 ? 35.646 25.704 46.885 1.00 47.65 87 LYS A C 1
ATOM 626 O O . LYS A 1 87 ? 34.783 26.332 46.280 1.00 46.48 87 LYS A O 1
ATOM 632 N N . VAL A 1 88 ? 35.689 25.650 48.210 1.00 44.09 88 VAL A N 1
ATOM 633 C CA . VAL A 1 88 ? 34.704 26.367 48.988 1.00 44.15 88 VAL A CA 1
ATOM 634 C C . VAL A 1 88 ? 34.909 27.863 48.830 1.00 46.00 88 VAL A C 1
ATOM 635 O O . VAL A 1 88 ? 33.947 28.637 48.895 1.00 46.18 88 VAL A O 1
ATOM 639 N N . GLU A 1 89 ? 36.165 28.262 48.620 1.00 45.36 89 GLU A N 1
ATOM 640 C CA . GLU A 1 89 ? 36.494 29.668 48.425 1.00 46.48 89 GLU A CA 1
ATOM 641 C C . GLU A 1 89 ? 35.858 30.165 47.154 1.00 45.77 89 GLU A C 1
ATOM 642 O O . GLU A 1 89 ? 35.105 31.136 47.160 1.00 45.50 89 GLU A O 1
ATOM 648 N N . THR A 1 90 ? 36.192 29.480 46.066 1.00 44.17 90 THR A N 1
ATOM 649 C CA . THR A 1 90 ? 35.677 29.790 44.753 1.00 44.87 90 THR A CA 1
ATOM 650 C C . THR A 1 90 ? 34.178 30.003 44.810 1.00 46.89 90 THR A C 1
ATOM 651 O O . THR A 1 90 ? 33.648 30.946 44.213 1.00 46.71 90 THR A O 1
ATOM 655 N N . GLU A 1 91 ? 33.499 29.120 45.538 1.00 46.25 91 GLU A N 1
ATOM 656 C CA . GLU A 1 91 ? 32.060 29.227 45.675 1.00 48.29 91 GLU A CA 1
ATOM 657 C C . GLU A 1 91 ? 31.654 30.490 46.414 1.00 47.04 91 GLU A C 1
ATOM 658 O O . GLU A 1 91 ? 30.785 31.232 45.946 1.00 46.35 91 GLU A O 1
ATOM 664 N N . LEU A 1 92 ? 32.286 30.728 47.564 1.00 46.08 92 LEU A N 1
ATOM 665 C CA . LEU A 1 92 ? 32.003 31.917 48.365 1.00 45.25 92 LEU A CA 1
ATOM 666 C C . LEU A 1 92 ? 32.159 33.176 47.527 1.00 44.40 92 LEU A C 1
ATOM 667 O O . LEU A 1 92 ? 31.314 34.072 47.562 1.00 42.80 92 LEU A O 1
ATOM 672 N N . GLN A 1 93 ? 33.248 33.221 46.763 1.00 43.55 93 GLN A N 1
ATOM 673 C CA . GLN A 1 93 ? 33.546 34.351 45.896 1.00 43.31 93 GLN A CA 1
ATOM 674 C C . GLN A 1 93 ? 32.485 34.513 44.825 1.00 40.82 93 GLN A C 1
ATOM 675 O O . GLN A 1 93 ? 32.131 35.628 44.455 1.00 40.09 93 GLN A O 1
ATOM 681 N N . GLY A 1 94 ? 31.973 33.382 44.346 1.00 40.95 94 GLY A N 1
ATOM 682 C CA . GLY A 1 94 ? 30.940 33.393 43.328 1.00 36.74 94 GLY A CA 1
ATOM 683 C C . GLY A 1 94 ? 29.698 34.076 43.862 1.00 38.03 94 GLY A C 1
ATOM 684 O O . GLY A 1 94 ? 29.130 34.944 43.196 1.00 37.98 94 GLY A O 1
ATOM 685 N N . VAL A 1 95 ? 29.273 33.686 45.062 1.00 35.49 95 VAL A N 1
ATOM 686 C CA . VAL A 1 95 ? 28.103 34.293 45.678 1.00 36.01 95 VAL A CA 1
ATOM 687 C C . VAL A 1 95 ? 28.335 35.776 45.938 1.00 35.34 95 VAL A C 1
ATOM 688 O O . VAL A 1 95 ? 27.473 36.607 45.640 1.00 36.61 95 VAL A O 1
ATOM 692 N N . CYS A 1 96 ? 29.502 36.100 46.488 1.00 35.15 96 CYS A N 1
ATOM 693 C CA . CYS A 1 96 ? 29.866 37.487 46.757 1.00 37.43 96 CYS A CA 1
ATOM 694 C C . CYS A 1 96 ? 29.846 38.309 45.475 1.00 37.90 96 CYS A C 1
ATOM 695 O O . CYS A 1 96 ? 29.347 39.436 45.451 1.00 35.48 96 CYS A O 1
ATOM 698 N N . ASP A 1 97 ? 30.384 37.728 44.406 1.00 40.49 97 ASP A N 1
ATOM 699 C CA . ASP A 1 97 ? 30.407 38.397 43.112 1.00 42.46 97 ASP A CA 1
ATOM 700 C C . ASP A 1 97 ? 29.010 38.698 42.568 1.00 42.40 97 ASP A C 1
ATOM 701 O O . ASP A 1 97 ? 28.765 39.807 42.100 1.00 43.57 97 ASP A O 1
ATOM 706 N N . THR A 1 98 ? 28.085 37.736 42.624 1.00 42.68 98 THR A N 1
ATOM 707 C CA . THR A 1 98 ? 26.746 38.026 42.119 1.00 41.12 98 THR A CA 1
ATOM 708 C C . THR A 1 98 ? 26.038 39.043 43.004 1.00 39.19 98 THR A C 1
ATOM 709 O O . THR A 1 98 ? 25.225 39.818 42.521 1.00 41.33 98 THR A O 1
ATOM 713 N N . VAL A 1 99 ? 26.336 39.054 44.299 1.00 40.00 99 VAL A N 1
ATOM 714 C CA . VAL A 1 99 ? 25.733 40.065 45.174 1.00 38.10 99 VAL A CA 1
ATOM 715 C C . VAL A 1 99 ? 26.271 41.456 44.800 1.00 38.32 99 VAL A C 1
ATOM 716 O O . VAL A 1 99 ? 25.519 42.429 44.736 1.00 36.97 99 VAL A O 1
ATOM 720 N N . LEU A 1 100 ? 27.575 41.540 44.534 1.00 37.46 100 LEU A N 1
ATOM 721 C CA . LEU A 1 100 ? 28.191 42.812 44.152 1.00 38.06 100 LEU A CA 1
ATOM 722 C C . LEU A 1 100 ? 27.686 43.322 42.795 1.00 38.39 100 LEU A C 1
ATOM 723 O O . LEU A 1 100 ? 27.577 44.524 42.573 1.00 40.52 100 LEU A O 1
ATOM 728 N N . GLY A 1 101 ? 27.371 42.412 41.887 1.00 39.02 101 GLY A N 1
ATOM 729 C CA . GLY A 1 101 ? 26.862 42.833 40.594 1.00 39.92 101 GLY A CA 1
ATOM 730 C C . GLY A 1 101 ? 25.448 43.354 40.761 1.00 40.15 101 GLY A C 1
ATOM 731 O O . GLY A 1 101 ? 25.036 44.322 40.131 1.00 40.26 101 GLY A O 1
ATOM 732 N N . LEU A 1 102 ? 24.697 42.695 41.626 1.00 40.44 102 LEU A N 1
ATOM 733 C CA . LEU A 1 102 ? 23.323 43.081 41.901 1.00 41.71 102 LEU A CA 1
ATOM 734 C C . LEU A 1 102 ? 23.276 44.513 42.433 1.00 42.15 102 LEU A C 1
ATOM 735 O O . LEU A 1 102 ? 22.427 45.319 42.034 1.00 42.68 102 LEU A O 1
ATOM 740 N N . LEU A 1 103 ? 24.214 44.821 43.326 1.00 41.20 103 LEU A N 1
ATOM 741 C CA . LEU A 1 103 ? 24.316 46.140 43.935 1.00 41.24 103 LEU A CA 1
ATOM 742 C C . LEU A 1 103 ? 24.872 47.195 42.983 1.00 42.05 103 LEU A C 1
ATOM 743 O O . LEU A 1 103 ? 24.326 48.295 42.883 1.00 41.17 103 LEU A O 1
ATOM 748 N N . ASP A 1 104 ? 25.951 46.860 42.281 1.00 43.44 104 ASP A N 1
ATOM 749 C CA . ASP A 1 104 ? 26.578 47.817 41.374 1.00 45.68 104 ASP A CA 1
ATOM 750 C C . ASP A 1 104 ? 25.871 48.021 40.046 1.00 46.22 104 ASP A C 1
ATOM 751 O O . ASP A 1 104 ? 25.918 49.113 39.480 1.00 48.61 104 ASP A O 1
ATOM 756 N N . SER A 1 105 ? 25.220 46.991 39.534 1.00 46.58 105 SER A N 1
ATOM 757 C CA . SER A 1 105 ? 24.530 47.165 38.273 1.00 47.91 105 SER A CA 1
ATOM 758 C C . SER A 1 105 ? 23.018 47.344 38.412 1.00 47.34 105 SER A C 1
ATOM 759 O O . SER A 1 105 ? 22.315 47.396 37.416 1.00 48.03 105 SER A O 1
ATOM 762 N N . HIS A 1 106 ? 22.519 47.471 39.641 1.00 49.47 106 HIS A N 1
ATOM 763 C CA . HIS A 1 106 ? 21.077 47.664 39.850 1.00 50.50 106 HIS A CA 1
ATOM 764 C C . HIS A 1 106 ? 20.694 48.526 41.044 1.00 51.30 106 HIS A C 1
ATOM 765 O O . HIS A 1 106 ? 20.256 49.661 40.892 1.00 52.32 106 HIS A O 1
ATOM 772 N N . LEU A 1 107 ? 20.873 47.963 42.233 1.00 52.89 107 LEU A N 1
ATOM 773 C CA . LEU A 1 107 ? 20.478 48.582 43.497 1.00 52.89 107 LEU A CA 1
ATOM 774 C C . LEU A 1 107 ? 21.139 49.889 43.943 1.00 54.14 107 LEU A C 1
ATOM 775 O O . LEU A 1 107 ? 20.444 50.775 44.444 1.00 53.50 107 LEU A O 1
ATOM 780 N N . ILE A 1 108 ? 22.455 50.025 43.802 1.00 55.10 108 ILE A N 1
ATOM 781 C CA . ILE A 1 108 ? 23.096 51.253 44.268 1.00 56.42 108 ILE A CA 1
ATOM 782 C C . ILE A 1 108 ? 22.782 52.493 43.435 1.00 59.22 108 ILE A C 1
ATOM 783 O O . ILE A 1 108 ? 22.913 52.510 42.211 1.00 58.84 108 ILE A O 1
ATOM 788 N N . LYS A 1 109 ? 22.371 53.528 44.156 1.00 63.53 109 LYS A N 1
ATOM 789 C CA . LYS A 1 109 ? 21.987 54.830 43.629 1.00 68.64 109 LYS A CA 1
ATOM 790 C C . LYS A 1 109 ? 20.670 54.830 42.875 1.00 71.74 109 LYS A C 1
ATOM 791 O O . LYS A 1 109 ? 20.030 55.880 42.764 1.00 74.21 109 LYS A O 1
ATOM 797 N N . GLU A 1 110 ? 20.253 53.681 42.348 1.00 72.90 110 GLU A N 1
ATOM 798 C CA . GLU A 1 110 ? 18.961 53.639 41.674 1.00 74.20 110 GLU A CA 1
ATOM 799 C C . GLU A 1 110 ? 17.875 53.877 42.727 1.00 75.01 110 GLU A C 1
ATOM 800 O O . GLU A 1 110 ? 16.675 53.854 42.441 1.00 75.91 110 GLU A O 1
ATOM 806 N N . ALA A 1 111 ? 18.337 54.108 43.955 1.00 75.22 111 ALA A N 1
ATOM 807 C CA . ALA A 1 111 ? 17.487 54.369 45.111 1.00 75.20 111 ALA A CA 1
ATOM 808 C C . ALA A 1 111 ? 17.483 55.853 45.484 1.00 75.10 111 ALA A C 1
ATOM 809 O O . ALA A 1 111 ? 18.397 56.604 45.123 1.00 75.35 111 ALA A O 1
ATOM 811 N N . GLY A 1 112 ? 16.458 56.268 46.223 1.00 74.66 112 GLY A N 1
ATOM 812 C CA . GLY A 1 112 ? 16.352 57.661 46.613 1.00 72.33 112 GLY A CA 1
ATOM 813 C C . GLY A 1 112 ? 16.611 57.956 48.075 1.00 70.52 112 GLY A C 1
ATOM 814 O O . GLY A 1 112 ? 17.573 58.650 48.405 1.00 70.28 112 GLY A O 1
ATOM 815 N N . ASP A 1 113 ? 15.759 57.433 48.952 1.00 68.94 113 ASP A N 1
ATOM 816 C CA . ASP A 1 113 ? 15.900 57.678 50.382 1.00 68.17 113 ASP A CA 1
ATOM 817 C C . ASP A 1 113 ? 17.249 57.253 50.961 1.00 66.88 113 ASP A C 1
ATOM 818 O O . ASP A 1 113 ? 17.851 56.269 50.528 1.00 66.96 113 ASP A O 1
ATOM 823 N N . ALA A 1 114 ? 17.716 58.015 51.943 1.00 65.11 114 ALA A N 1
ATOM 824 C CA . ALA A 1 114 ? 18.982 57.744 52.611 1.00 64.09 114 ALA A CA 1
ATOM 825 C C . ALA A 1 114 ? 19.083 56.300 53.081 1.00 62.85 114 ALA A C 1
ATOM 826 O O . ALA A 1 114 ? 20.069 55.620 52.801 1.00 61.85 114 ALA A O 1
ATOM 828 N N . GLU A 1 115 ? 18.060 55.847 53.802 1.00 61.71 115 GLU A N 1
ATOM 829 C CA . GLU A 1 115 ? 18.026 54.485 54.321 1.00 61.44 115 GLU A CA 1
ATOM 830 C C . GLU A 1 115 ? 18.543 53.448 53.339 1.00 59.78 115 GLU A C 1
ATOM 831 O O . GLU A 1 115 ? 19.573 52.823 53.586 1.00 59.57 115 GLU A O 1
ATOM 837 N N . SER A 1 116 ? 17.830 53.269 52.227 1.00 58.13 116 SER A N 1
ATOM 838 C CA . SER A 1 116 ? 18.227 52.293 51.217 1.00 55.52 116 SER A CA 1
ATOM 839 C C . SER A 1 116 ? 19.647 52.515 50.719 1.00 53.11 116 SER A C 1
ATOM 840 O O . SER A 1 116 ? 20.398 51.556 50.551 1.00 53.76 116 SER A O 1
ATOM 843 N N . ARG A 1 117 ? 20.017 53.773 50.486 1.00 51.72 117 ARG A N 1
ATOM 844 C CA . ARG A 1 117 ? 21.368 54.084 50.017 1.00 49.74 117 ARG A CA 1
ATOM 845 C C . ARG A 1 117 ? 22.430 53.573 50.982 1.00 45.84 117 ARG A C 1
ATOM 846 O O . ARG A 1 117 ? 23.428 52.995 50.560 1.00 45.41 117 ARG A O 1
ATOM 854 N N . VAL A 1 118 ? 22.209 53.778 52.275 1.00 43.71 118 VAL A N 1
ATOM 855 C CA . VAL A 1 118 ? 23.138 53.290 53.286 1.00 43.09 118 VAL A CA 1
ATOM 856 C C . VAL A 1 118 ? 23.097 51.770 53.386 1.00 41.83 118 VAL A C 1
ATOM 857 O O . VAL A 1 118 ? 24.121 51.127 53.612 1.00 42.52 118 VAL A O 1
ATOM 861 N N . PHE A 1 119 ? 21.906 51.204 53.207 1.00 40.94 119 PHE A N 1
ATOM 862 C CA . PHE A 1 119 ? 21.713 49.761 53.283 1.00 39.03 119 PHE A CA 1
ATOM 863 C C . PHE A 1 119 ? 22.498 49.005 52.224 1.00 38.40 119 PHE A C 1
ATOM 864 O O . PHE A 1 119 ? 23.106 47.977 52.517 1.00 38.92 119 PHE A O 1
ATOM 872 N N . TYR A 1 120 ? 22.490 49.515 50.996 1.00 37.30 120 TYR A N 1
ATOM 873 C CA . TYR A 1 120 ? 23.208 48.868 49.902 1.00 37.99 120 TYR A CA 1
ATOM 874 C C . TYR A 1 120 ? 24.709 49.088 49.971 1.00 37.58 120 TYR A C 1
ATOM 875 O O . TYR A 1 120 ? 25.489 48.193 49.648 1.00 38.51 120 TYR A O 1
ATOM 884 N N . LEU A 1 121 ? 25.126 50.281 50.371 1.00 37.85 121 LEU A N 1
ATOM 885 C CA . LEU A 1 121 ? 26.554 50.533 50.493 1.00 38.69 121 LEU A CA 1
ATOM 886 C C . LEU A 1 121 ? 27.109 49.705 51.655 1.00 38.36 121 LEU A C 1
ATOM 887 O O . LEU A 1 121 ? 28.236 49.216 51.608 1.00 36.96 121 LEU A O 1
ATOM 892 N N . LYS A 1 122 ? 26.292 49.534 52.692 1.00 37.72 122 LYS A N 1
ATOM 893 C CA . LYS A 1 122 ? 26.687 48.698 53.812 1.00 38.70 122 LYS A CA 1
ATOM 894 C C . LYS A 1 122 ? 26.860 47.261 53.317 1.00 39.96 122 LYS A C 1
ATOM 895 O O . LYS A 1 122 ? 27.886 46.619 53.550 1.00 39.66 122 LYS A O 1
ATOM 901 N N . MET A 1 123 ? 25.839 46.771 52.616 1.00 39.60 123 MET A N 1
ATOM 902 C CA . MET A 1 123 ? 25.870 45.432 52.047 1.00 39.68 123 MET A CA 1
ATOM 903 C C . MET A 1 123 ? 27.119 45.244 51.188 1.00 39.69 123 MET A C 1
ATOM 904 O O . MET A 1 123 ? 27.769 44.195 51.225 1.00 39.00 123 MET A O 1
ATOM 909 N N . LYS A 1 124 ? 27.453 46.275 50.418 1.00 38.73 124 LYS A N 1
ATOM 910 C CA . LYS A 1 124 ? 28.639 46.242 49.574 1.00 39.47 124 LYS A CA 1
ATOM 911 C C . LYS A 1 124 ? 29.911 46.127 50.414 1.00 38.43 124 LYS A C 1
ATOM 912 O O . LYS A 1 124 ? 30.858 45.443 50.042 1.00 39.35 124 LYS A O 1
ATOM 918 N N . GLY A 1 125 ? 29.913 46.800 51.558 1.00 39.89 125 GLY A N 1
ATOM 919 C CA . GLY A 1 125 ? 31.054 46.742 52.447 1.00 39.86 125 GLY A CA 1
ATOM 920 C C . GLY A 1 125 ? 31.112 45.353 53.051 1.00 40.18 125 GLY A C 1
ATOM 921 O O . GLY A 1 125 ? 32.183 44.754 53.156 1.00 41.01 125 GLY A O 1
ATOM 922 N N . ASP A 1 126 ? 29.947 44.839 53.436 1.00 39.09 126 ASP A N 1
ATOM 923 C CA . ASP A 1 126 ? 29.841 43.509 54.033 1.00 37.86 126 ASP A CA 1
ATOM 924 C C . ASP A 1 126 ? 30.376 42.393 53.146 1.00 37.34 126 ASP A C 1
ATOM 925 O O . ASP A 1 126 ? 31.098 41.519 53.621 1.00 37.44 126 ASP A O 1
ATOM 930 N N . TYR A 1 127 ? 30.034 42.400 51.861 1.00 36.99 127 TYR A N 1
ATOM 931 C CA . TYR A 1 127 ? 30.526 41.328 51.007 1.00 37.66 127 TYR A CA 1
ATOM 932 C C . TYR A 1 127 ? 31.981 41.485 50.573 1.00 38.26 127 TYR A C 1
ATOM 933 O O . TYR A 1 127 ? 32.658 40.488 50.284 1.00 38.86 127 TYR A O 1
ATOM 942 N N . TYR A 1 128 ? 32.477 42.718 50.517 1.00 38.35 128 TYR A N 1
ATOM 943 C CA . TYR A 1 128 ? 33.890 42.880 50.214 1.00 37.28 128 TYR A CA 1
ATOM 944 C C . TYR A 1 128 ? 34.654 42.367 51.427 1.00 36.87 128 TYR A C 1
ATOM 945 O O . TYR A 1 128 ? 35.755 41.822 51.312 1.00 37.68 128 TYR A O 1
ATOM 954 N N . ARG A 1 129 ? 34.030 42.515 52.597 1.00 35.75 129 ARG A N 1
ATOM 955 C CA . ARG A 1 129 ? 34.620 42.016 53.834 1.00 37.02 129 ARG A CA 1
ATOM 956 C C . ARG A 1 129 ? 34.719 40.494 53.798 1.00 37.27 129 ARG A C 1
ATOM 957 O O . ARG A 1 129 ? 35.738 39.927 54.186 1.00 38.19 129 ARG A O 1
ATOM 965 N N . TYR A 1 130 ? 33.667 39.828 53.321 1.00 37.43 130 TYR A N 1
ATOM 966 C CA . TYR A 1 130 ? 33.717 38.373 53.209 1.00 35.75 130 TYR A CA 1
ATOM 967 C C . TYR A 1 130 ? 34.762 37.954 52.187 1.00 35.19 130 TYR A C 1
ATOM 968 O O . TYR A 1 130 ? 35.418 36.928 52.349 1.00 34.61 130 TYR A O 1
ATOM 977 N N . LEU A 1 131 ? 34.928 38.740 51.125 1.00 37.61 131 LEU A N 1
ATOM 978 C CA . LEU A 1 131 ? 35.960 38.401 50.149 1.00 37.56 131 LEU A CA 1
ATOM 979 C C . LEU A 1 131 ? 37.340 38.563 50.778 1.00 38.32 131 LEU A C 1
ATOM 980 O O . LEU A 1 131 ? 38.243 37.755 50.553 1.00 38.57 131 LEU A O 1
ATOM 985 N N . ALA A 1 132 ? 37.484 39.597 51.598 1.00 40.18 132 ALA A N 1
ATOM 986 C CA . ALA A 1 132 ? 38.752 39.855 52.278 1.00 43.24 132 ALA A CA 1
ATOM 987 C C . ALA A 1 132 ? 39.186 38.684 53.164 1.00 44.03 132 ALA A C 1
ATOM 988 O O . ALA A 1 132 ? 40.332 38.234 53.088 1.00 44.61 132 ALA A O 1
ATOM 990 N N . GLU A 1 133 ? 38.265 38.190 53.992 1.00 44.71 133 GLU A N 1
ATOM 991 C CA . GLU A 1 133 ? 38.555 37.074 54.894 1.00 44.80 133 GLU A CA 1
ATOM 992 C C . GLU A 1 133 ? 39.316 35.923 54.235 1.00 45.56 133 GLU A C 1
ATOM 993 O O . GLU A 1 133 ? 40.239 35.356 54.821 1.00 46.42 133 GLU A O 1
ATOM 999 N N . VAL A 1 134 ? 38.928 35.570 53.017 1.00 46.06 134 VAL A N 1
ATOM 1000 C CA . VAL A 1 134 ? 39.582 34.472 52.329 1.00 45.50 134 VAL A CA 1
ATOM 1001 C C . VAL A 1 134 ? 40.684 34.911 51.392 1.00 46.84 134 VAL A C 1
ATOM 1002 O O . VAL A 1 134 ? 41.243 34.090 50.667 1.00 47.68 134 VAL A O 1
ATOM 1006 N N . ALA A 1 135 ? 41.002 36.199 51.400 1.00 48.74 135 ALA A N 1
ATOM 1007 C CA . ALA A 1 135 ? 42.056 36.709 50.525 1.00 51.20 135 ALA A CA 1
ATOM 1008 C C . ALA A 1 135 ? 43.384 36.886 51.249 1.00 50.92 135 ALA A C 1
ATOM 1009 O O . ALA A 1 135 ? 43.413 37.127 52.450 1.00 50.59 135 ALA A O 1
ATOM 1011 N N . THR A 1 136 ? 44.477 36.741 50.509 1.00 52.85 136 THR A N 1
ATOM 1012 C CA . THR A 1 136 ? 45.826 36.916 51.056 1.00 54.33 136 THR A CA 1
ATOM 1013 C C . THR A 1 136 ? 46.677 37.802 50.160 1.00 54.96 136 THR A C 1
ATOM 1014 O O . THR A 1 136 ? 46.241 38.223 49.084 1.00 52.66 136 THR A O 1
ATOM 1018 N N . GLY A 1 137 ? 47.895 38.083 50.612 1.00 55.88 137 GLY A N 1
ATOM 1019 C CA . GLY A 1 137 ? 48.794 38.909 49.829 1.00 57.31 137 GLY A CA 1
ATOM 1020 C C . GLY A 1 137 ? 48.234 40.283 49.526 1.00 57.02 137 GLY A C 1
ATOM 1021 O O . GLY A 1 137 ? 47.547 40.877 50.361 1.00 57.20 137 GLY A O 1
ATOM 1022 N N . ASP A 1 138 ? 48.524 40.792 48.331 1.00 56.76 138 ASP A N 1
ATOM 1023 C CA . ASP A 1 138 ? 48.046 42.113 47.940 1.00 57.14 138 ASP A CA 1
ATOM 1024 C C . ASP A 1 138 ? 46.566 42.129 47.598 1.00 55.81 138 ASP A C 1
ATOM 1025 O O . ASP A 1 138 ? 45.909 43.166 47.704 1.00 55.82 138 ASP A O 1
ATOM 1030 N N . ASP A 1 139 ? 46.048 40.974 47.189 1.00 54.96 139 ASP A N 1
ATOM 1031 C CA . ASP A 1 139 ? 44.636 40.838 46.862 1.00 54.76 139 ASP A CA 1
ATOM 1032 C C . ASP A 1 139 ? 43.780 41.316 48.015 1.00 54.10 139 ASP A C 1
ATOM 1033 O O . ASP A 1 139 ? 42.822 42.060 47.828 1.00 52.04 139 ASP A O 1
ATOM 1038 N N . LYS A 1 140 ? 44.148 40.878 49.214 1.00 53.74 140 LYS A N 1
ATOM 1039 C CA . LYS A 1 140 ? 43.435 41.260 50.418 1.00 54.46 140 LYS A CA 1
ATOM 1040 C C . LYS A 1 140 ? 43.470 42.766 50.604 1.00 54.90 140 LYS A C 1
ATOM 1041 O O . LYS A 1 140 ? 42.464 43.385 50.944 1.00 55.50 140 LYS A O 1
ATOM 1047 N N . LYS A 1 141 ? 44.638 43.356 50.377 1.00 54.95 141 LYS A N 1
ATOM 1048 C CA . LYS A 1 141 ? 44.770 44.792 50.514 1.00 55.47 141 LYS A CA 1
ATOM 1049 C C . LYS A 1 141 ? 43.802 45.540 49.606 1.00 54.71 141 LYS A C 1
ATOM 1050 O O . LYS A 1 141 ? 43.051 46.392 50.076 1.00 54.78 141 LYS A O 1
ATOM 1056 N N . ARG A 1 142 ? 43.804 45.220 48.314 1.00 52.44 142 ARG A N 1
ATOM 1057 C CA . ARG A 1 142 ? 42.900 45.894 47.394 1.00 50.99 142 ARG A CA 1
ATOM 1058 C C . ARG A 1 142 ? 41.444 45.729 47.826 1.00 49.82 142 ARG A C 1
ATOM 1059 O O . ARG A 1 142 ? 40.648 46.673 47.758 1.00 49.56 142 ARG A O 1
ATOM 1067 N N . ILE A 1 143 ? 41.114 44.529 48.299 1.00 47.13 143 ILE A N 1
ATOM 1068 C CA . ILE A 1 143 ? 39.764 44.217 48.737 1.00 44.20 143 ILE A CA 1
ATOM 1069 C C . ILE A 1 143 ? 39.387 44.999 49.972 1.00 45.23 143 ILE A C 1
ATOM 1070 O O . ILE A 1 143 ? 38.269 45.511 50.080 1.00 45.70 143 ILE A O 1
ATOM 1075 N N . ILE A 1 144 ? 40.324 45.091 50.908 1.00 46.08 144 ILE A N 1
ATOM 1076 C CA . ILE A 1 144 ? 40.095 45.852 52.125 1.00 45.45 144 ILE A CA 1
ATOM 1077 C C . ILE A 1 144 ? 39.799 47.310 51.795 1.00 45.72 144 ILE A C 1
ATOM 1078 O O . ILE A 1 144 ? 38.961 47.937 52.438 1.00 45.45 144 ILE A O 1
ATOM 1083 N N . ASP A 1 145 ? 40.475 47.844 50.777 1.00 46.64 145 ASP A N 1
ATOM 1084 C CA . ASP A 1 145 ? 40.249 49.231 50.370 1.00 48.23 145 ASP A CA 1
ATOM 1085 C C . ASP A 1 145 ? 38.838 49.468 49.860 1.00 47.52 145 ASP A C 1
ATOM 1086 O O . ASP A 1 145 ? 38.124 50.343 50.356 1.00 48.80 145 ASP A O 1
ATOM 1091 N N . SER A 1 146 ? 38.442 48.693 48.856 1.00 45.62 146 SER A N 1
ATOM 1092 C CA . SER A 1 146 ? 37.111 48.836 48.298 1.00 42.32 146 SER A CA 1
ATOM 1093 C C . SER A 1 146 ? 36.009 48.550 49.320 1.00 40.64 146 SER A C 1
ATOM 1094 O O . SER A 1 146 ? 34.891 49.051 49.196 1.00 39.82 146 SER A O 1
ATOM 1097 N N . ALA A 1 147 ? 36.328 47.767 50.346 1.00 39.00 147 ALA A N 1
ATOM 1098 C CA . ALA A 1 147 ? 35.352 47.502 51.397 1.00 38.74 147 ALA A CA 1
ATOM 1099 C C . ALA A 1 147 ? 35.244 48.745 52.267 1.00 38.75 147 ALA A C 1
ATOM 1100 O O . ALA A 1 147 ? 34.151 49.187 52.645 1.00 37.70 147 ALA A O 1
ATOM 1102 N N . ARG A 1 148 ? 36.407 49.319 52.558 1.00 39.28 148 ARG A N 1
ATOM 1103 C CA . ARG A 1 148 ? 36.489 50.526 53.367 1.00 37.86 148 ARG A CA 1
ATOM 1104 C C . ARG A 1 148 ? 35.791 51.694 52.698 1.00 37.07 148 ARG A C 1
ATOM 1105 O O . ARG A 1 148 ? 35.019 52.408 53.346 1.00 34.84 148 ARG A O 1
ATOM 1113 N N . SER A 1 149 ? 36.040 51.886 51.401 1.00 36.33 149 SER A N 1
ATOM 1114 C CA . SER A 1 149 ? 35.400 53.001 50.719 1.00 38.59 149 SER A CA 1
ATOM 1115 C C . SER A 1 149 ? 33.881 52.865 50.680 1.00 36.85 149 SER A C 1
ATOM 1116 O O . SER A 1 149 ? 33.185 53.860 50.860 1.00 38.26 149 SER A O 1
ATOM 1119 N N . ALA A 1 150 ? 33.361 51.654 50.472 1.00 34.36 150 ALA A N 1
ATOM 1120 C CA . ALA A 1 150 ? 31.906 51.478 50.468 1.00 34.58 150 ALA A CA 1
ATOM 1121 C C . ALA A 1 150 ? 31.319 51.760 51.850 1.00 34.75 150 ALA A C 1
ATOM 1122 O O . ALA A 1 150 ? 30.328 52.483 51.976 1.00 32.79 150 ALA A O 1
ATOM 1124 N N . TYR A 1 151 ? 31.940 51.194 52.888 1.00 35.18 151 TYR A N 1
ATOM 1125 C CA . TYR A 1 151 ? 31.485 51.430 54.260 1.00 34.83 151 TYR A CA 1
ATOM 1126 C C . TYR A 1 151 ? 31.552 52.910 54.629 1.00 37.19 151 TYR A C 1
ATOM 1127 O O . TYR A 1 151 ? 30.663 53.440 55.313 1.00 37.02 151 TYR A O 1
ATOM 1136 N N . GLN A 1 152 ? 32.629 53.569 54.199 1.00 37.07 152 GLN A N 1
ATOM 1137 C CA . GLN A 1 152 ? 32.802 54.979 54.502 1.00 37.22 152 GLN A CA 1
ATOM 1138 C C . GLN A 1 152 ? 31.705 55.817 53.886 1.00 38.63 152 GLN A C 1
ATOM 1139 O O . GLN A 1 152 ? 31.115 56.662 54.558 1.00 39.31 152 GLN A O 1
ATOM 1145 N N . GLU A 1 153 ? 31.432 55.581 52.605 1.00 39.09 153 GLU A N 1
ATOM 1146 C CA . GLU A 1 153 ? 30.395 56.336 51.926 1.00 40.67 153 GLU A CA 1
ATOM 1147 C C . GLU A 1 153 ? 29.070 56.155 52.643 1.00 41.65 153 GLU A C 1
ATOM 1148 O O . GLU A 1 153 ? 28.288 57.097 52.790 1.00 42.93 153 GLU A O 1
ATOM 1154 N N . ALA A 1 154 ? 28.820 54.927 53.085 1.00 40.42 154 ALA A N 1
ATOM 1155 C CA . ALA A 1 154 ? 27.606 54.642 53.817 1.00 41.48 154 ALA A CA 1
ATOM 1156 C C . ALA A 1 154 ? 27.630 55.415 55.132 1.00 41.86 154 ALA A C 1
ATOM 1157 O O . ALA A 1 154 ? 26.631 55.983 55.560 1.00 40.74 154 ALA A O 1
ATOM 1159 N N . MET A 1 155 ? 28.796 55.440 55.765 1.00 44.28 155 MET A N 1
ATOM 1160 C CA . MET A 1 155 ? 28.954 56.167 57.015 1.00 45.55 155 MET A CA 1
ATOM 1161 C C . MET A 1 155 ? 28.725 57.662 56.807 1.00 44.87 155 MET A C 1
ATOM 1162 O O . MET A 1 155 ? 28.060 58.312 57.614 1.00 42.35 155 MET A O 1
ATOM 1167 N N . ASP A 1 156 ? 29.270 58.203 55.716 1.00 44.87 156 ASP A N 1
ATOM 1168 C CA . ASP A 1 156 ? 29.101 59.623 55.428 1.00 44.45 156 ASP A CA 1
ATOM 1169 C C . ASP A 1 156 ? 27.640 59.993 55.280 1.00 45.31 156 ASP A C 1
ATOM 1170 O O . ASP A 1 156 ? 27.215 61.031 55.768 1.00 46.51 156 ASP A O 1
ATOM 1175 N N . ILE A 1 157 ? 26.866 59.138 54.620 1.00 45.55 157 ILE A N 1
ATOM 1176 C CA . ILE A 1 157 ? 25.451 59.411 54.444 1.00 45.27 157 ILE A CA 1
ATOM 1177 C C . ILE A 1 157 ? 24.646 59.216 55.729 1.00 47.01 157 ILE A C 1
ATOM 1178 O O . ILE A 1 157 ? 23.773 60.029 56.039 1.00 48.48 157 ILE A O 1
ATOM 1183 N N . SER A 1 158 ? 24.925 58.160 56.490 1.00 46.80 158 SER A N 1
ATOM 1184 C CA . SER A 1 158 ? 24.153 57.947 57.715 1.00 48.04 158 SER A CA 1
ATOM 1185 C C . SER A 1 158 ? 24.342 59.072 58.723 1.00 48.64 158 SER A C 1
ATOM 1186 O O . SER A 1 158 ? 23.384 59.495 59.365 1.00 47.85 158 SER A O 1
ATOM 1189 N N . LYS A 1 159 ? 25.578 59.550 58.859 1.00 49.80 159 LYS A N 1
ATOM 1190 C CA . LYS A 1 159 ? 25.886 60.632 59.791 1.00 50.23 159 LYS A CA 1
ATOM 1191 C C . LYS A 1 159 ? 25.192 61.927 59.392 1.00 51.56 159 LYS A C 1
ATOM 1192 O O . LYS A 1 159 ? 24.888 62.778 60.234 1.00 50.01 159 LYS A O 1
ATOM 1198 N N . LYS A 1 160 ? 24.922 62.052 58.099 1.00 52.28 160 LYS A N 1
ATOM 1199 C CA . LYS A 1 160 ? 24.293 63.244 57.558 1.00 55.10 160 LYS A CA 1
ATOM 1200 C C . LYS A 1 160 ? 22.774 63.160 57.416 1.00 57.26 160 LYS A C 1
ATOM 1201 O O . LYS A 1 160 ? 22.093 64.178 57.495 1.00 57.91 160 LYS A O 1
ATOM 1207 N N . GLU A 1 161 ? 22.240 61.956 57.228 1.00 60.41 161 GLU A N 1
ATOM 1208 C CA . GLU A 1 161 ? 20.804 61.799 57.013 1.00 62.07 161 GLU A CA 1
ATOM 1209 C C . GLU A 1 161 ? 20.012 61.177 58.158 1.00 62.66 161 GLU A C 1
ATOM 1210 O O . GLU A 1 161 ? 18.825 61.452 58.301 1.00 63.61 161 GLU A O 1
ATOM 1216 N N . MET A 1 162 ? 20.650 60.346 58.971 1.00 63.33 162 MET A N 1
ATOM 1217 C CA . MET A 1 162 ? 19.940 59.683 60.062 1.00 64.32 162 MET A CA 1
ATOM 1218 C C . MET A 1 162 ? 20.418 60.057 61.463 1.00 65.59 162 MET A C 1
ATOM 1219 O O . MET A 1 162 ? 21.523 60.576 61.638 1.00 66.32 162 MET A O 1
ATOM 1224 N N . PRO A 1 163 ? 19.573 59.800 62.483 1.00 66.04 163 PRO A N 1
ATOM 1225 C CA . PRO A 1 163 ? 19.878 60.081 63.891 1.00 66.31 163 PRO A CA 1
ATOM 1226 C C . PRO A 1 163 ? 20.746 58.955 64.451 1.00 65.30 163 PRO A C 1
ATOM 1227 O O . PRO A 1 163 ? 20.808 57.868 63.881 1.00 65.66 163 PRO A O 1
ATOM 1231 N N . PRO A 1 164 ? 21.417 59.197 65.581 1.00 64.71 164 PRO A N 1
ATOM 1232 C CA . PRO A 1 164 ? 22.286 58.202 66.214 1.00 65.01 164 PRO A CA 1
ATOM 1233 C C . PRO A 1 164 ? 21.621 56.866 66.549 1.00 65.64 164 PRO A C 1
ATOM 1234 O O . PRO A 1 164 ? 22.309 55.854 66.727 1.00 66.62 164 PRO A O 1
ATOM 1238 N N . THR A 1 165 ? 20.293 56.850 66.623 1.00 64.63 165 THR A N 1
ATOM 1239 C CA . THR A 1 165 ? 19.583 55.626 66.983 1.00 64.04 165 THR A CA 1
ATOM 1240 C C . THR A 1 165 ? 19.049 54.797 65.821 1.00 62.75 165 THR A C 1
ATOM 1241 O O . THR A 1 165 ? 18.636 53.655 66.024 1.00 62.04 165 THR A O 1
ATOM 1245 N N . ASN A 1 166 ? 19.036 55.348 64.613 1.00 61.74 166 ASN A N 1
ATOM 1246 C CA . ASN A 1 166 ? 18.541 54.561 63.492 1.00 60.84 166 ASN A CA 1
ATOM 1247 C C . ASN A 1 166 ? 19.246 53.207 63.436 1.00 60.82 166 ASN A C 1
ATOM 1248 O O . ASN A 1 166 ? 20.471 53.143 63.311 1.00 60.45 166 ASN A O 1
ATOM 1253 N N . PRO A 1 167 ? 18.478 52.107 63.536 1.00 60.57 167 PRO A N 1
ATOM 1254 C CA . PRO A 1 167 ? 19.034 50.749 63.504 1.00 59.74 167 PRO A CA 1
ATOM 1255 C C . PRO A 1 167 ? 20.003 50.491 62.350 1.00 58.32 167 PRO A C 1
ATOM 1256 O O . PRO A 1 167 ? 21.027 49.827 62.529 1.00 57.18 167 PRO A O 1
ATOM 1260 N N . ILE A 1 168 ? 19.683 51.006 61.169 1.00 55.78 168 ILE A N 1
ATOM 1261 C CA . ILE A 1 168 ? 20.558 50.813 60.024 1.00 54.75 168 ILE A CA 1
ATOM 1262 C C . ILE A 1 168 ? 21.896 51.529 60.219 1.00 54.06 168 ILE A C 1
ATOM 1263 O O . ILE A 1 168 ? 22.952 51.017 59.841 1.00 53.64 168 ILE A O 1
ATOM 1268 N N . ARG A 1 169 ? 21.850 52.722 60.798 1.00 52.20 169 ARG A N 1
ATOM 1269 C CA . ARG A 1 169 ? 23.081 53.445 61.053 1.00 51.52 169 ARG A CA 1
ATOM 1270 C C . ARG A 1 169 ? 23.932 52.672 62.056 1.00 51.01 169 ARG A C 1
ATOM 1271 O O . ARG A 1 169 ? 25.155 52.576 61.913 1.00 50.50 169 ARG A O 1
ATOM 1279 N N . LEU A 1 170 ? 23.269 52.103 63.059 1.00 49.34 170 LEU A N 1
ATOM 1280 C CA . LEU A 1 170 ? 23.957 51.319 64.077 1.00 49.64 170 LEU A CA 1
ATOM 1281 C C . LEU A 1 170 ? 24.578 50.064 63.479 1.00 48.14 170 LEU A C 1
ATOM 1282 O O . LEU A 1 170 ? 25.722 49.719 63.777 1.00 46.99 170 LEU A O 1
ATOM 1287 N N . GLY A 1 171 ? 23.806 49.395 62.626 1.00 47.89 171 GLY A N 1
ATOM 1288 C CA . GLY A 1 171 ? 24.273 48.189 61.975 1.00 47.62 171 GLY A CA 1
ATOM 1289 C C . GLY A 1 171 ? 25.524 48.470 61.174 1.00 47.08 171 GLY A C 1
ATOM 1290 O O . GLY A 1 171 ? 26.514 47.738 61.269 1.00 46.02 171 GLY A O 1
ATOM 1291 N N . LEU A 1 172 ? 25.477 49.532 60.375 1.00 46.98 172 LEU A N 1
ATOM 1292 C CA . LEU A 1 172 ? 26.628 49.925 59.572 1.00 46.85 172 LEU A CA 1
ATOM 1293 C C . LEU A 1 172 ? 27.841 50.164 60.456 1.00 45.99 172 LEU A C 1
ATOM 1294 O O . LEU A 1 172 ? 28.927 49.635 60.203 1.00 46.59 172 LEU A O 1
ATOM 1299 N N . ALA A 1 173 ? 27.639 50.963 61.499 1.00 45.51 173 ALA A N 1
ATOM 1300 C CA . ALA A 1 173 ? 28.694 51.268 62.453 1.00 44.76 173 ALA A CA 1
ATOM 1301 C C . ALA A 1 173 ? 29.222 49.996 63.088 1.00 44.25 173 ALA A C 1
ATOM 1302 O O . ALA A 1 173 ? 30.432 49.820 63.238 1.00 44.48 173 ALA A O 1
ATOM 1304 N N . LEU A 1 174 ? 28.309 49.106 63.461 1.00 43.82 174 LEU A N 1
ATOM 1305 C CA . LEU A 1 174 ? 28.710 47.839 64.054 1.00 43.94 174 LEU A CA 1
ATOM 1306 C C . LEU A 1 174 ? 29.595 47.050 63.104 1.00 43.20 174 LEU A C 1
ATOM 1307 O O . LEU A 1 174 ? 30.697 46.644 63.456 1.00 43.73 174 LEU A O 1
ATOM 1312 N N . ASN A 1 175 ? 29.106 46.836 61.890 1.00 42.38 175 ASN A N 1
ATOM 1313 C CA . ASN A 1 175 ? 29.870 46.080 60.911 1.00 42.29 175 ASN A CA 1
ATOM 1314 C C . ASN A 1 175 ? 31.185 46.762 60.548 1.00 42.46 175 ASN A C 1
ATOM 1315 O O . ASN A 1 175 ? 32.211 46.097 60.385 1.00 40.96 175 ASN A O 1
ATOM 1320 N N . PHE A 1 176 ? 31.159 48.089 60.429 1.00 41.00 176 PHE A N 1
ATOM 1321 C CA . PHE A 1 176 ? 32.376 48.811 60.091 1.00 40.92 176 PHE A CA 1
ATOM 1322 C C . PHE A 1 176 ? 33.438 48.612 61.175 1.00 42.10 176 PHE A C 1
ATOM 1323 O O . PHE A 1 176 ? 34.619 48.450 60.869 1.00 41.92 176 PHE A O 1
ATOM 1331 N N . SER A 1 177 ? 33.007 48.598 62.438 1.00 42.93 177 SER A N 1
ATOM 1332 C CA . SER A 1 177 ? 33.932 48.387 63.545 1.00 43.58 177 SER A CA 1
ATOM 1333 C C . SER A 1 177 ? 34.490 46.977 63.510 1.00 43.00 177 SER A C 1
ATOM 1334 O O . SER A 1 177 ? 35.673 46.756 63.781 1.00 43.65 177 SER A O 1
ATOM 1337 N N . VAL A 1 178 ? 33.633 46.017 63.177 1.00 42.67 178 VAL A N 1
ATOM 1338 C CA . VAL A 1 178 ? 34.076 44.637 63.063 1.00 41.28 178 VAL A CA 1
ATOM 1339 C C . VAL A 1 178 ? 35.143 44.551 61.983 1.00 41.57 178 VAL A C 1
ATOM 1340 O O . VAL A 1 178 ? 36.116 43.814 62.114 1.00 41.69 178 VAL A O 1
ATOM 1344 N N . PHE A 1 179 ? 34.946 45.320 60.913 1.00 42.70 179 PHE A N 1
ATOM 1345 C CA . PHE A 1 179 ? 35.892 45.374 59.794 1.00 43.81 179 PHE A CA 1
ATOM 1346 C C . PHE A 1 179 ? 37.278 45.836 60.260 1.00 44.27 179 PHE A C 1
ATOM 1347 O O . PHE A 1 179 ? 38.300 45.274 59.870 1.00 43.38 179 PHE A O 1
ATOM 1355 N N . HIS A 1 180 ? 37.291 46.865 61.099 1.00 44.34 180 HIS A N 1
ATOM 1356 C CA . HIS A 1 180 ? 38.527 47.419 61.643 1.00 45.15 180 HIS A CA 1
ATOM 1357 C C . HIS A 1 180 ? 39.296 46.426 62.505 1.00 47.05 180 HIS A C 1
ATOM 1358 O O . HIS A 1 180 ? 40.522 46.373 62.467 1.00 47.19 180 HIS A O 1
ATOM 1365 N N . TYR A 1 181 ? 38.568 45.628 63.273 1.00 49.59 181 TYR A N 1
ATOM 1366 C CA . TYR A 1 181 ? 39.202 44.684 64.174 1.00 53.40 181 TYR A CA 1
ATOM 1367 C C . TYR A 1 181 ? 39.628 43.362 63.548 1.00 55.55 181 TYR A C 1
ATOM 1368 O O . TYR A 1 181 ? 40.791 42.955 63.662 1.00 55.37 181 TYR A O 1
ATOM 1377 N N . GLU A 1 182 ? 38.681 42.700 62.893 1.00 56.84 182 GLU A N 1
ATOM 1378 C CA . GLU A 1 182 ? 38.906 41.402 62.272 1.00 58.16 182 GLU A CA 1
ATOM 1379 C C . GLU A 1 182 ? 39.590 41.449 60.915 1.00 58.21 182 GLU A C 1
ATOM 1380 O O . GLU A 1 182 ? 40.266 40.494 60.523 1.00 58.48 182 GLU A O 1
ATOM 1386 N N . ILE A 1 183 ? 39.426 42.553 60.196 1.00 58.35 183 ILE A N 1
ATOM 1387 C CA . ILE A 1 183 ? 39.988 42.641 58.856 1.00 59.47 183 ILE A CA 1
ATOM 1388 C C . ILE A 1 183 ? 41.076 43.681 58.647 1.00 60.16 183 ILE A C 1
ATOM 1389 O O . ILE A 1 183 ? 42.127 43.366 58.086 1.00 61.39 183 ILE A O 1
ATOM 1394 N N . ALA A 1 184 ? 40.823 44.913 59.074 1.00 60.95 184 ALA A N 1
ATOM 1395 C CA . ALA A 1 184 ? 41.785 45.998 58.896 1.00 62.38 184 ALA A CA 1
ATOM 1396 C C . ALA A 1 184 ? 42.907 45.986 59.923 1.00 63.84 184 ALA A C 1
ATOM 1397 O O . ALA A 1 184 ? 43.851 46.766 59.827 1.00 64.26 184 ALA A O 1
ATOM 1399 N N . ASN A 1 185 ? 42.793 45.096 60.904 1.00 66.00 185 ASN A N 1
ATOM 1400 C CA . ASN A 1 185 ? 43.789 44.965 61.964 1.00 67.02 185 ASN A CA 1
ATOM 1401 C C . ASN A 1 185 ? 44.036 46.250 62.743 1.00 66.26 185 ASN A C 1
ATOM 1402 O O . ASN A 1 185 ? 45.134 46.482 63.237 1.00 67.45 185 ASN A O 1
ATOM 1407 N N . SER A 1 186 ? 43.013 47.089 62.842 1.00 65.02 186 SER A N 1
ATOM 1408 C CA . SER A 1 186 ? 43.121 48.330 63.595 1.00 63.93 186 SER A CA 1
ATOM 1409 C C . SER A 1 186 ? 42.126 48.338 64.755 1.00 62.63 186 SER A C 1
ATOM 1410 O O . SER A 1 186 ? 41.068 48.965 64.687 1.00 62.74 186 SER A O 1
ATOM 1413 N N . PRO A 1 187 ? 42.465 47.616 65.837 1.00 62.21 187 PRO A N 1
ATOM 1414 C CA . PRO A 1 187 ? 41.695 47.448 67.076 1.00 60.26 187 PRO A CA 1
ATOM 1415 C C . PRO A 1 187 ? 41.249 48.747 67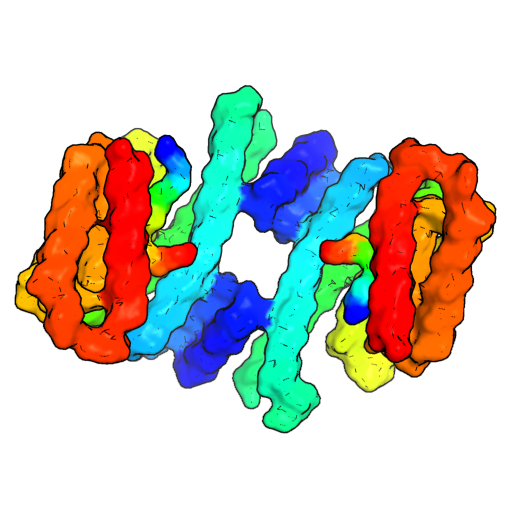.717 1.00 59.07 187 PRO A C 1
ATOM 1416 O O . PRO A 1 187 ? 40.066 48.936 67.994 1.00 58.91 187 PRO A O 1
ATOM 1420 N N . GLU A 1 188 ? 42.206 49.633 67.972 1.00 58.70 188 GLU A N 1
ATOM 1421 C CA . GLU A 1 188 ? 41.907 50.919 68.589 1.00 58.90 188 GLU A CA 1
ATOM 1422 C C . GLU A 1 188 ? 40.817 51.664 67.831 1.00 57.23 188 GLU A C 1
ATOM 1423 O O . GLU A 1 188 ? 39.803 52.057 68.411 1.00 55.41 188 GLU A O 1
ATOM 1429 N N . GLU A 1 189 ? 41.020 51.843 66.529 1.00 55.71 189 GLU A N 1
ATOM 1430 C CA . GLU A 1 189 ? 40.027 52.518 65.702 1.00 55.64 189 GLU A CA 1
ATOM 1431 C C . GLU A 1 189 ? 38.690 51.780 65.739 1.00 54.61 189 GLU A C 1
ATOM 1432 O O . GLU A 1 189 ? 37.622 52.394 65.716 1.00 52.85 189 GLU A O 1
ATOM 1438 N N . ALA A 1 190 ? 38.764 50.454 65.802 1.00 53.95 190 ALA A N 1
ATOM 1439 C CA . ALA A 1 190 ? 37.570 49.627 65.878 1.00 53.72 190 ALA A CA 1
ATOM 1440 C C . ALA A 1 190 ? 36.831 49.869 67.187 1.00 53.30 190 ALA A C 1
ATOM 1441 O O . ALA A 1 190 ? 35.600 49.929 67.219 1.00 52.92 190 ALA A O 1
ATOM 1443 N N . ILE A 1 191 ? 37.598 50.022 68.262 1.00 52.96 191 ILE A N 1
ATOM 1444 C CA . ILE A 1 191 ? 37.032 50.249 69.587 1.00 53.73 191 ILE A CA 1
ATOM 1445 C C . ILE A 1 191 ? 36.415 51.638 69.740 1.00 53.71 191 ILE A C 1
ATOM 1446 O O . ILE A 1 191 ? 35.323 51.774 70.306 1.00 53.10 191 ILE A O 1
ATOM 1451 N N . SER A 1 192 ? 37.105 52.665 69.241 1.00 53.07 192 SER A N 1
ATOM 1452 C CA . SER A 1 192 ? 36.591 54.026 69.355 1.00 54.38 192 SER A CA 1
ATOM 1453 C C . SER A 1 192 ? 35.300 54.211 68.572 1.00 54.62 192 SER A C 1
ATOM 1454 O O . SER A 1 192 ? 34.366 54.864 69.042 1.00 54.48 192 SER A O 1
ATOM 1457 N N . LEU A 1 193 ? 35.245 53.640 67.375 1.00 54.05 193 LEU A N 1
ATOM 1458 C CA . LEU A 1 193 ? 34.034 53.740 66.580 1.00 54.01 193 LEU A CA 1
ATOM 1459 C C . LEU A 1 193 ? 32.854 53.134 67.335 1.00 54.01 193 LEU A C 1
ATOM 1460 O O . LEU A 1 193 ? 31.787 53.742 67.437 1.00 53.01 193 LEU A O 1
ATOM 1465 N N . ALA A 1 194 ? 33.064 51.937 67.876 1.00 53.98 194 ALA A N 1
ATOM 1466 C CA . ALA A 1 194 ? 32.027 51.247 68.635 1.00 54.82 194 ALA A CA 1
ATOM 1467 C C . ALA A 1 194 ? 31.595 52.046 69.866 1.00 55.43 194 ALA A C 1
ATOM 1468 O O . ALA A 1 194 ? 30.401 52.195 70.130 1.00 55.87 194 ALA A O 1
ATOM 1470 N N . LYS A 1 195 ? 32.562 52.565 70.616 1.00 56.83 195 LYS A N 1
ATOM 1471 C CA . LYS A 1 195 ? 32.246 53.366 71.798 1.00 58.59 195 LYS A CA 1
ATOM 1472 C C . LYS A 1 195 ? 31.385 54.569 71.424 1.00 58.83 195 LYS A C 1
ATOM 1473 O O . LYS A 1 195 ? 30.273 54.749 71.931 1.00 59.27 195 LYS A O 1
ATOM 1479 N N . THR A 1 196 ? 31.920 55.393 70.528 1.00 58.76 196 THR A N 1
ATOM 1480 C CA . THR A 1 196 ? 31.226 56.581 70.058 1.00 57.80 196 THR A CA 1
ATOM 1481 C C . THR A 1 196 ? 29.841 56.239 69.523 1.00 58.79 196 THR A C 1
ATOM 1482 O O . THR A 1 196 ? 28.847 56.847 69.909 1.00 58.37 196 THR A O 1
ATOM 1486 N N . THR A 1 197 ? 29.783 55.255 68.633 1.00 60.57 197 THR A N 1
ATOM 1487 C CA . THR A 1 197 ? 28.519 54.833 68.046 1.00 61.01 197 THR A CA 1
ATOM 1488 C C . THR A 1 197 ? 27.503 54.486 69.115 1.00 62.74 197 THR A C 1
ATOM 1489 O O . THR A 1 197 ? 26.314 54.786 68.985 1.00 62.79 197 THR A O 1
ATOM 1493 N N . PHE A 1 198 ? 27.988 53.851 70.175 1.00 65.16 198 PHE A N 1
ATOM 1494 C CA . PHE A 1 198 ? 27.138 53.448 71.280 1.00 67.37 198 PHE A CA 1
ATOM 1495 C C . PHE A 1 198 ? 26.696 54.628 72.135 1.00 67.54 198 PHE A C 1
ATOM 1496 O O . PHE A 1 198 ? 25.505 54.793 72.403 1.00 67.61 198 PHE A O 1
ATOM 1504 N N . ASP A 1 199 ? 27.655 55.442 72.570 1.00 67.70 199 ASP A N 1
ATOM 1505 C CA . ASP A 1 199 ? 27.339 56.601 73.396 1.00 68.58 199 ASP A CA 1
ATOM 1506 C C . ASP A 1 199 ? 26.355 57.536 72.721 1.00 68.99 199 ASP A C 1
ATOM 1507 O O . ASP A 1 199 ? 25.293 57.825 73.263 1.00 68.76 199 ASP A O 1
ATOM 1512 N N . GLU A 1 200 ? 26.717 58.012 71.534 1.00 70.67 200 GLU A N 1
ATOM 1513 C CA . GLU A 1 200 ? 25.855 58.924 70.788 1.00 72.44 200 GLU A CA 1
ATOM 1514 C C . GLU A 1 200 ? 24.437 58.379 70.674 1.00 73.12 200 GLU A C 1
ATOM 1515 O O . GLU A 1 200 ? 23.473 59.137 70.571 1.00 72.77 200 GLU A O 1
ATOM 1521 N N . ALA A 1 201 ? 24.321 57.055 70.698 1.00 74.82 201 ALA A N 1
ATOM 1522 C CA . ALA A 1 201 ? 23.024 56.398 70.621 1.00 76.72 201 ALA A CA 1
ATOM 1523 C C . ALA A 1 201 ? 22.262 56.566 71.933 1.00 78.25 201 ALA A C 1
ATOM 1524 O O . ALA A 1 201 ? 21.044 56.753 71.941 1.00 76.97 201 ALA A O 1
ATOM 1526 N N . MET A 1 202 ? 22.998 56.498 73.040 1.00 80.61 202 MET A N 1
ATOM 1527 C CA . MET A 1 202 ? 22.423 56.662 74.371 1.00 83.69 202 MET A CA 1
ATOM 1528 C C . MET A 1 202 ? 21.845 58.054 74.571 1.00 85.50 202 MET A C 1
ATOM 1529 O O . MET A 1 202 ? 20.644 58.215 74.791 1.00 85.29 202 MET A O 1
ATOM 1534 N N . ALA A 1 203 ? 22.721 59.053 74.501 1.00 87.75 203 ALA A N 1
ATOM 1535 C CA . ALA A 1 203 ? 22.327 60.447 74.659 1.00 89.76 203 ALA A CA 1
ATOM 1536 C C . ALA A 1 203 ? 21.401 60.876 73.532 1.00 91.53 203 ALA A C 1
ATOM 1537 O O . ALA A 1 203 ? 21.681 61.828 72.801 1.00 92.32 203 ALA A O 1
ATOM 1539 N N . ASP A 1 204 ? 20.295 60.152 73.407 1.00 93.12 204 ASP A N 1
ATOM 1540 C CA . ASP A 1 204 ? 19.296 60.389 72.376 1.00 95.06 204 ASP A CA 1
ATOM 1541 C C . ASP A 1 204 ? 18.205 59.332 72.477 1.00 96.23 204 ASP A C 1
ATOM 1542 O O . ASP A 1 204 ? 17.145 59.434 71.860 1.00 95.91 204 ASP A O 1
ATOM 1547 N N . LEU A 1 205 ? 18.486 58.316 73.282 1.00 97.74 205 LEU A N 1
ATOM 1548 C CA . LEU A 1 205 ? 17.562 57.219 73.493 1.00 99.80 205 LEU A CA 1
ATOM 1549 C C . LEU A 1 205 ? 16.402 57.612 74.405 1.00 101.66 205 LEU A C 1
ATOM 1550 O O . LEU A 1 205 ? 15.312 57.045 74.318 1.00 101.59 205 LEU A O 1
ATOM 1555 N N . HIS A 1 206 ? 16.639 58.594 75.272 1.00 103.40 206 HIS A N 1
ATOM 1556 C CA . HIS A 1 206 ? 15.609 59.061 76.195 1.00 105.26 206 HIS A CA 1
ATOM 1557 C C . HIS A 1 206 ? 14.390 59.614 75.464 1.00 106.16 206 HIS A C 1
ATOM 1558 O O . HIS A 1 206 ? 13.395 59.995 76.084 1.00 106.09 206 HIS A O 1
ATOM 1565 N N . THR A 1 207 ? 14.479 59.656 74.140 1.00 107.06 207 THR A N 1
ATOM 1566 C CA . THR A 1 207 ? 13.393 60.157 73.312 1.00 108.29 207 THR A CA 1
ATOM 1567 C C . THR A 1 207 ? 12.999 59.147 72.248 1.00 109.17 207 THR A C 1
ATOM 1568 O O . THR A 1 207 ? 12.106 59.393 71.438 1.00 109.09 207 THR A O 1
ATOM 1572 N N . LEU A 1 208 ? 13.676 58.007 72.254 1.00 110.53 208 LEU A N 1
ATOM 1573 C CA . LEU A 1 208 ? 13.394 56.963 71.286 1.00 112.37 208 LEU A CA 1
ATOM 1574 C C . LEU A 1 208 ? 12.286 56.030 71.766 1.00 113.51 208 LEU A C 1
ATOM 1575 O O . LEU A 1 208 ? 12.506 55.183 72.630 1.00 113.86 208 LEU A O 1
ATOM 1580 N N . SER A 1 209 ? 11.094 56.194 71.200 1.00 114.73 209 SER A N 1
ATOM 1581 C CA . SER A 1 209 ? 9.948 55.364 71.559 1.00 116.01 209 SER A CA 1
ATOM 1582 C C . SER A 1 209 ? 10.100 53.929 71.061 1.00 116.96 209 SER A C 1
ATOM 1583 O O . SER A 1 209 ? 10.833 53.681 70.105 1.00 117.59 209 SER A O 1
ATOM 1586 N N . GLU A 1 210 ? 9.408 52.989 71.702 1.00 117.82 210 GLU A N 1
ATOM 1587 C CA . GLU A 1 210 ? 9.474 51.586 71.291 1.00 118.64 210 GLU A CA 1
ATOM 1588 C C . GLU A 1 210 ? 9.147 51.417 69.812 1.00 118.83 210 GLU A C 1
ATOM 1589 O O . GLU A 1 210 ? 9.248 50.320 69.255 1.00 118.46 210 GLU A O 1
ATOM 1595 N N . ASP A 1 211 ? 8.750 52.524 69.189 1.00 118.94 211 ASP A N 1
ATOM 1596 C CA . ASP A 1 211 ? 8.430 52.565 67.769 1.00 118.89 211 ASP A CA 1
ATOM 1597 C C . ASP A 1 211 ? 9.658 52.160 66.955 1.00 118.70 211 ASP A C 1
ATOM 1598 O O . ASP A 1 211 ? 9.606 52.022 65.730 1.00 118.78 211 ASP A O 1
ATOM 1603 N N . SER A 1 212 ? 10.763 51.972 67.672 1.00 117.97 212 SER A N 1
ATOM 1604 C CA . SER A 1 212 ? 12.042 51.577 67.096 1.00 116.90 212 SER A CA 1
ATOM 1605 C C . SER A 1 212 ? 13.096 51.336 68.177 1.00 115.53 212 SER A C 1
ATOM 1606 O O . SER A 1 212 ? 14.226 50.941 67.885 1.00 115.46 212 SER A O 1
ATOM 1609 N N . TYR A 1 213 ? 12.712 51.579 69.429 1.00 113.75 213 TYR A N 1
ATOM 1610 C CA . TYR A 1 213 ? 13.607 51.381 70.564 1.00 112.32 213 TYR A CA 1
ATOM 1611 C C . TYR A 1 213 ? 14.177 49.974 70.569 1.00 111.77 213 TYR A C 1
ATOM 1612 O O . TYR A 1 213 ? 15.382 49.773 70.724 1.00 112.02 213 TYR A O 1
ATOM 1621 N N . LYS A 1 214 ? 13.289 49.001 70.401 1.00 110.80 214 LYS A N 1
ATOM 1622 C CA . LYS A 1 214 ? 13.680 47.600 70.368 1.00 109.55 214 LYS A CA 1
ATOM 1623 C C . LYS A 1 214 ? 14.842 47.381 69.406 1.00 108.14 214 LYS A C 1
ATOM 1624 O O . LYS A 1 214 ? 15.878 46.824 69.771 1.00 107.82 214 LYS A O 1
ATOM 1630 N N . ASP A 1 215 ? 14.651 47.841 68.175 1.00 106.66 215 ASP A N 1
ATOM 1631 C CA . ASP A 1 215 ? 15.651 47.720 67.123 1.00 104.99 215 ASP A CA 1
ATOM 1632 C C . ASP A 1 215 ? 17.032 48.153 67.595 1.00 103.22 215 ASP A C 1
ATOM 1633 O O . ASP A 1 215 ? 17.942 47.334 67.731 1.00 102.96 215 ASP A O 1
ATOM 1638 N N . SER A 1 216 ? 17.173 49.450 67.845 1.00 100.75 216 SER A N 1
ATOM 1639 C CA . SER A 1 216 ? 18.436 50.017 68.299 1.00 98.54 216 SER A CA 1
ATOM 1640 C C . SER A 1 216 ? 18.998 49.301 69.521 1.00 96.52 216 SER A C 1
ATOM 1641 O O . SER A 1 216 ? 20.195 49.024 69.593 1.00 95.87 216 SER A O 1
ATOM 1644 N N . THR A 1 217 ? 18.126 49.008 70.481 1.00 94.43 217 THR A N 1
ATOM 1645 C CA . THR A 1 217 ? 18.535 48.324 71.703 1.00 92.01 217 THR A CA 1
ATOM 1646 C C . THR A 1 217 ? 19.216 46.995 71.407 1.00 89.84 217 THR A C 1
ATOM 1647 O O . THR A 1 217 ? 20.179 46.615 72.074 1.00 88.29 217 THR A O 1
ATOM 1651 N N . LEU A 1 218 ? 18.704 46.290 70.403 1.00 88.00 218 LEU A N 1
ATOM 1652 C CA . LEU A 1 218 ? 19.277 45.012 70.010 1.00 86.04 218 LEU A CA 1
ATOM 1653 C C . LEU A 1 218 ? 20.690 45.183 69.478 1.00 84.30 218 LEU A C 1
ATOM 1654 O O . LEU A 1 218 ? 21.600 44.440 69.845 1.00 83.89 218 LEU A O 1
ATOM 1659 N N . ILE A 1 219 ? 20.865 46.172 68.610 1.00 82.57 219 ILE A N 1
ATOM 1660 C CA . ILE A 1 219 ? 22.169 46.448 68.033 1.00 80.92 219 ILE A CA 1
ATOM 1661 C C . ILE A 1 219 ? 23.114 47.067 69.054 1.00 79.58 219 ILE A C 1
ATOM 1662 O O . ILE A 1 219 ? 24.305 46.752 69.078 1.00 79.64 219 ILE A O 1
ATOM 1667 N N . MET A 1 220 ? 22.586 47.942 69.903 1.00 77.69 220 MET A N 1
ATOM 1668 C CA . MET A 1 220 ? 23.416 48.552 70.930 1.00 76.16 220 MET A CA 1
ATOM 1669 C C . MET A 1 220 ? 24.085 47.494 71.789 1.00 74.56 220 MET A C 1
ATOM 1670 O O . MET A 1 220 ? 25.219 47.661 72.232 1.00 74.11 220 MET A O 1
ATOM 1675 N N . GLN A 1 221 ? 23.366 46.400 72.016 1.00 74.39 221 GLN A N 1
ATOM 1676 C CA . GLN A 1 221 ? 23.881 45.290 72.808 1.00 73.87 221 GLN A CA 1
ATOM 1677 C C . GLN A 1 221 ? 25.079 44.637 72.126 1.00 72.34 221 GLN A C 1
ATOM 1678 O O . GLN A 1 221 ? 26.091 44.331 72.765 1.00 71.27 221 GLN A O 1
ATOM 1684 N N . LEU A 1 222 ? 24.952 44.432 70.819 1.00 70.57 222 LEU A N 1
ATOM 1685 C CA . LEU A 1 222 ? 26.015 43.827 70.035 1.00 68.65 222 LEU A CA 1
ATOM 1686 C C . LEU A 1 222 ? 27.280 44.674 70.030 1.00 68.34 222 LEU A C 1
ATOM 1687 O O . LEU A 1 222 ? 28.388 44.148 69.910 1.00 68.58 222 LEU A O 1
ATOM 1692 N N . LEU A 1 223 ? 27.111 45.987 70.158 1.00 67.18 223 LEU A N 1
ATOM 1693 C CA . LEU A 1 223 ? 28.248 46.897 70.191 1.00 67.24 223 LEU A CA 1
ATOM 1694 C C . LEU A 1 223 ? 29.028 46.757 71.494 1.00 68.26 223 LEU A C 1
ATOM 1695 O O . LEU A 1 223 ? 30.261 46.750 71.499 1.00 67.81 223 LEU A O 1
ATOM 1700 N N . ARG A 1 224 ? 28.304 46.636 72.603 1.00 69.63 224 ARG A N 1
ATOM 1701 C CA . ARG A 1 224 ? 28.948 46.479 73.900 1.00 70.87 224 ARG A CA 1
ATOM 1702 C C . ARG A 1 224 ? 29.580 45.097 74.046 1.00 70.37 224 ARG A C 1
ATOM 1703 O O . ARG A 1 224 ? 30.622 44.954 74.685 1.00 70.59 224 ARG A O 1
ATOM 1711 N N . ASP A 1 225 ? 28.948 44.080 73.457 1.00 69.20 225 ASP A N 1
ATOM 1712 C CA . ASP A 1 225 ? 29.498 42.731 73.516 1.00 67.76 225 ASP A CA 1
ATOM 1713 C C . ASP A 1 225 ? 30.837 42.678 72.799 1.00 67.06 225 ASP A C 1
ATOM 1714 O O . ASP A 1 225 ? 31.778 42.033 73.265 1.00 67.01 225 ASP A O 1
ATOM 1719 N N . ASN A 1 226 ? 30.911 43.358 71.655 1.00 66.51 226 ASN A N 1
ATOM 1720 C CA . ASN A 1 226 ? 32.150 43.428 70.888 1.00 65.05 226 ASN A CA 1
ATOM 1721 C C . ASN A 1 226 ? 33.158 44.273 71.652 1.00 64.55 226 ASN A C 1
ATOM 1722 O O . ASN A 1 226 ? 34.346 43.958 71.718 1.00 63.77 226 ASN A O 1
ATOM 1727 N N . LEU A 1 227 ? 32.662 45.355 72.236 1.00 64.52 227 LEU A N 1
ATOM 1728 C CA . LEU A 1 227 ? 33.508 46.233 73.024 1.00 66.28 227 LEU A CA 1
ATOM 1729 C C . LEU A 1 227 ? 34.121 45.452 74.181 1.00 66.94 227 LEU A C 1
ATOM 1730 O O . LEU A 1 227 ? 35.309 45.573 74.487 1.00 66.46 227 LEU A O 1
ATOM 1735 N N . THR A 1 228 ? 33.292 44.621 74.801 1.00 68.80 228 THR A N 1
ATOM 1736 C CA . THR A 1 228 ? 33.723 43.786 75.909 1.00 70.18 228 THR A CA 1
ATOM 1737 C C . THR A 1 228 ? 34.721 42.719 75.466 1.00 70.83 228 THR A C 1
ATOM 1738 O O . THR A 1 228 ? 35.726 42.485 76.140 1.00 71.26 228 THR A O 1
ATOM 1742 N N . LEU A 1 229 ? 34.450 42.078 74.332 1.00 70.98 229 LEU A N 1
ATOM 1743 C CA . LEU A 1 229 ? 35.339 41.032 73.841 1.00 72.01 229 LEU A CA 1
ATOM 1744 C C . LEU A 1 229 ? 36.656 41.570 73.296 1.00 72.67 229 LEU A C 1
ATOM 1745 O O . LEU A 1 229 ? 37.680 40.881 73.340 1.00 72.54 229 LEU A O 1
ATOM 1750 N N . TRP A 1 230 ? 36.634 42.795 72.779 1.00 72.91 230 TRP A N 1
ATOM 1751 C CA . TRP A 1 230 ? 37.849 43.397 72.246 1.00 72.99 230 TRP A CA 1
ATOM 1752 C C . TRP A 1 230 ? 38.741 43.943 73.356 1.00 74.44 230 TRP A C 1
ATOM 1753 O O . TRP A 1 230 ? 39.828 44.463 73.101 1.00 74.61 230 TRP A O 1
ATOM 1764 N N . THR A 1 231 ? 38.269 43.808 74.593 1.00 75.70 231 THR A N 1
ATOM 1765 C CA . THR A 1 231 ? 39.004 44.270 75.766 1.00 76.20 231 THR A CA 1
ATOM 1766 C C . THR A 1 231 ? 39.131 43.175 76.832 1.00 76.67 231 THR A C 1
ATOM 1767 O O . THR A 1 231 ? 38.447 43.275 77.877 1.00 76.72 231 THR A O 1
ATOM 1771 N N . MET B 1 1 ? 39.806 11.518 40.873 1.00 69.44 1 MET B N 1
ATOM 1772 C CA . MET B 1 1 ? 40.890 11.364 41.889 1.00 69.10 1 MET B CA 1
ATOM 1773 C C . MET B 1 1 ? 40.863 9.982 42.535 1.00 68.56 1 MET B C 1
ATOM 1774 O O . MET B 1 1 ? 40.033 9.139 42.186 1.00 67.89 1 MET B O 1
ATOM 1779 N N . GLU B 1 2 ? 41.778 9.756 43.473 1.00 67.88 2 GLU B N 1
ATOM 1780 C CA . GLU B 1 2 ? 41.884 8.472 44.166 1.00 67.65 2 GLU B CA 1
ATOM 1781 C C . GLU B 1 2 ? 40.811 8.260 45.220 1.00 64.67 2 GLU B C 1
ATOM 1782 O O . GLU B 1 2 ? 40.417 9.197 45.914 1.00 65.10 2 GLU B O 1
ATOM 1788 N N . ARG B 1 3 ? 40.353 7.020 45.346 1.00 60.61 3 ARG B N 1
ATOM 1789 C CA . ARG B 1 3 ? 39.337 6.685 46.333 1.00 57.43 3 ARG B CA 1
ATOM 1790 C C . ARG B 1 3 ? 39.748 7.167 47.716 1.00 56.19 3 ARG B C 1
ATOM 1791 O O . ARG B 1 3 ? 38.947 7.725 48.465 1.00 54.75 3 ARG B O 1
ATOM 1799 N N . ALA B 1 4 ? 41.020 6.973 48.033 1.00 56.00 4 ALA B N 1
ATOM 1800 C CA . ALA B 1 4 ? 41.553 7.370 49.327 1.00 56.18 4 ALA B CA 1
ATOM 1801 C C . ALA B 1 4 ? 41.294 8.842 49.654 1.00 55.44 4 ALA B C 1
ATOM 1802 O O . ALA B 1 4 ? 40.950 9.183 50.791 1.00 55.38 4 ALA B O 1
ATOM 1804 N N . SER B 1 5 ? 41.461 9.712 48.663 1.00 54.26 5 SER B N 1
ATOM 1805 C CA . SER B 1 5 ? 41.235 11.143 48.863 1.00 53.88 5 SER B CA 1
ATOM 1806 C C . SER B 1 5 ? 39.745 11.504 48.847 1.00 51.56 5 SER B C 1
ATOM 1807 O O . SER B 1 5 ? 39.308 12.427 49.540 1.00 50.73 5 SER B O 1
ATOM 1810 N N . LEU B 1 6 ? 38.969 10.774 48.050 1.00 49.93 6 LEU B N 1
ATOM 1811 C CA . LEU B 1 6 ? 37.532 10.997 47.989 1.00 47.91 6 LEU B CA 1
ATOM 1812 C C . LEU B 1 6 ? 36.937 10.789 49.369 1.00 48.43 6 LEU B C 1
ATOM 1813 O O . LEU B 1 6 ? 36.121 11.583 49.847 1.00 49.17 6 LEU B O 1
ATOM 1818 N N . ILE B 1 7 ? 37.387 9.719 50.015 1.00 48.62 7 ILE B N 1
ATOM 1819 C CA . ILE B 1 7 ? 36.959 9.387 51.365 1.00 47.56 7 ILE B CA 1
ATOM 1820 C C . ILE B 1 7 ? 37.387 10.480 52.319 1.00 47.63 7 ILE B C 1
ATOM 1821 O O . ILE B 1 7 ? 36.660 10.841 53.244 1.00 47.70 7 ILE B O 1
ATOM 1826 N N . GLN B 1 8 ? 38.585 11.006 52.078 1.00 49.07 8 GLN B N 1
ATOM 1827 C CA . GLN B 1 8 ? 39.134 12.067 52.910 1.00 50.33 8 GLN B CA 1
ATOM 1828 C C . GLN B 1 8 ? 38.355 13.371 52.781 1.00 48.70 8 GLN B C 1
ATOM 1829 O O . GLN B 1 8 ? 38.140 14.073 53.768 1.00 48.33 8 GLN B O 1
ATOM 1835 N N . LYS B 1 9 ? 37.930 13.696 51.566 1.00 48.82 9 LYS B N 1
ATOM 1836 C CA . LYS B 1 9 ? 37.167 14.919 51.361 1.00 49.84 9 LYS B CA 1
ATOM 1837 C C . LYS B 1 9 ? 35.760 14.844 51.969 1.00 49.42 9 LYS B C 1
ATOM 1838 O O . LYS B 1 9 ? 35.200 15.864 52.391 1.00 49.20 9 LYS B O 1
ATOM 1844 N N . ALA B 1 10 ? 35.192 13.643 52.027 1.00 47.99 10 ALA B N 1
ATOM 1845 C CA . ALA B 1 10 ? 33.874 13.480 52.631 1.00 46.16 10 ALA B CA 1
ATOM 1846 C C . ALA B 1 10 ? 33.952 13.801 54.124 1.00 45.55 10 ALA B C 1
ATOM 1847 O O . ALA B 1 10 ? 33.110 14.516 54.678 1.00 42.16 10 ALA B O 1
ATOM 1849 N N . LYS B 1 11 ? 34.987 13.273 54.770 1.00 44.81 11 LYS B N 1
ATOM 1850 C CA . LYS B 1 11 ? 35.205 13.526 56.188 1.00 44.46 11 LYS B CA 1
ATOM 1851 C C . LYS B 1 11 ? 35.363 15.020 56.438 1.00 43.16 11 LYS B C 1
ATOM 1852 O O . LYS B 1 11 ? 34.915 15.545 57.457 1.00 42.43 11 LYS B O 1
ATOM 1858 N N . LEU B 1 12 ? 36.024 15.698 55.504 1.00 42.55 12 LEU B N 1
ATOM 1859 C CA . LEU B 1 12 ? 36.211 17.142 55.597 1.00 41.99 12 LEU B CA 1
ATOM 1860 C C . LEU B 1 12 ? 34.870 17.839 55.398 1.00 41.35 12 LEU B C 1
ATOM 1861 O O . LEU B 1 12 ? 34.503 18.751 56.143 1.00 42.48 12 LEU B O 1
ATOM 1866 N N . ALA B 1 13 ? 34.133 17.374 54.396 1.00 41.63 13 ALA B N 1
ATOM 1867 C CA . ALA B 1 13 ? 32.808 17.903 54.097 1.00 42.26 13 ALA B CA 1
ATOM 1868 C C . ALA B 1 13 ? 31.902 17.833 55.323 1.00 44.47 13 ALA B C 1
ATOM 1869 O O . ALA B 1 13 ? 31.295 18.838 55.708 1.00 44.86 13 ALA B O 1
ATOM 1871 N N . GLU B 1 14 ? 31.820 16.654 55.948 1.00 46.82 14 GLU B N 1
ATOM 1872 C CA . GLU B 1 14 ? 30.987 16.499 57.140 1.00 48.02 14 GLU B CA 1
ATOM 1873 C C . GLU B 1 14 ? 31.425 17.436 58.257 1.00 48.60 14 GLU B C 1
ATOM 1874 O O . GLU B 1 14 ? 30.614 17.899 59.054 1.00 47.52 14 GLU B O 1
ATOM 1880 N N . GLN B 1 15 ? 32.723 17.702 58.314 1.00 51.32 15 GLN B N 1
ATOM 1881 C CA . GLN B 1 15 ? 33.270 18.609 59.318 1.00 52.90 15 GLN B CA 1
ATOM 1882 C C . GLN B 1 15 ? 32.725 20.020 59.128 1.00 50.94 15 GLN B C 1
ATOM 1883 O O . GLN B 1 15 ? 32.291 20.672 60.073 1.00 50.87 15 GLN B O 1
ATOM 1889 N N . ALA B 1 16 ? 32.753 20.470 57.879 1.00 50.26 16 ALA B N 1
ATOM 1890 C CA . ALA B 1 16 ? 32.284 21.797 57.504 1.00 48.21 16 ALA B CA 1
ATOM 1891 C C . ALA B 1 16 ? 30.784 21.833 57.254 1.00 47.62 16 ALA B C 1
ATOM 1892 O O . ALA B 1 16 ? 30.249 22.838 56.777 1.00 46.01 16 ALA B O 1
ATOM 1894 N N . GLU B 1 17 ? 30.122 20.724 57.578 1.00 47.38 17 GLU B N 1
ATOM 1895 C CA . GLU B 1 17 ? 28.681 20.565 57.403 1.00 45.53 17 GLU B CA 1
ATOM 1896 C C . GLU B 1 17 ? 28.192 20.875 55.997 1.00 44.54 17 GLU B C 1
ATOM 1897 O O . GLU B 1 17 ? 27.156 21.513 55.811 1.00 42.95 17 GLU B O 1
ATOM 1903 N N . ARG B 1 18 ? 28.964 20.427 55.013 1.00 43.44 18 ARG B N 1
ATOM 1904 C CA . ARG B 1 18 ? 28.611 20.586 53.611 1.00 43.27 18 ARG B CA 1
ATOM 1905 C C . ARG B 1 18 ? 28.252 19.227 53.017 1.00 43.06 18 ARG B C 1
ATOM 1906 O O . ARG B 1 18 ? 29.003 18.628 52.246 1.00 41.46 18 ARG B O 1
ATOM 1914 N N . TYR B 1 19 ? 27.072 18.767 53.424 1.00 42.55 19 TYR B N 1
ATOM 1915 C CA . TYR B 1 19 ? 26.516 17.471 53.063 1.00 41.50 19 TYR B CA 1
ATOM 1916 C C . TYR B 1 19 ? 26.356 17.214 51.583 1.00 40.15 19 TYR B C 1
ATOM 1917 O O . TYR B 1 19 ? 26.543 16.089 51.126 1.00 39.83 19 TYR B O 1
ATOM 1926 N N . GLU B 1 20 ? 25.999 18.236 50.823 1.00 39.69 20 GLU B N 1
ATOM 1927 C CA . GLU B 1 20 ? 25.864 18.018 49.401 1.00 39.79 20 GLU B CA 1
ATOM 1928 C C . GLU B 1 20 ? 27.206 17.599 48.817 1.00 38.76 20 GLU B C 1
ATOM 1929 O O . GLU B 1 20 ? 27.280 16.647 48.046 1.00 38.89 20 GLU B O 1
ATOM 1935 N N . ASP B 1 21 ? 28.268 18.305 49.203 1.00 38.07 21 ASP B N 1
ATOM 1936 C CA . ASP B 1 21 ? 29.618 17.967 48.744 1.00 39.62 21 ASP B CA 1
ATOM 1937 C C . ASP B 1 21 ? 30.012 16.591 49.258 1.00 39.94 21 ASP B C 1
ATOM 1938 O O . ASP B 1 21 ? 30.586 15.776 48.532 1.00 39.47 21 ASP B O 1
ATOM 1943 N N . MET B 1 22 ? 29.696 16.342 50.525 1.00 39.95 22 MET B N 1
ATOM 1944 C CA . MET B 1 22 ? 30.007 15.062 51.150 1.00 40.70 22 MET B CA 1
ATOM 1945 C C . MET B 1 22 ? 29.377 13.884 50.407 1.00 41.05 22 MET B C 1
ATOM 1946 O O . MET B 1 22 ? 30.041 12.879 50.161 1.00 43.04 22 MET B O 1
ATOM 1951 N N . ALA B 1 23 ? 28.103 14.012 50.042 1.00 40.28 23 ALA B N 1
ATOM 1952 C CA . ALA B 1 23 ? 27.410 12.947 49.317 1.00 40.95 23 ALA B CA 1
ATOM 1953 C C . ALA B 1 23 ? 28.019 12.695 47.936 1.00 41.11 23 ALA B C 1
ATOM 1954 O O . ALA B 1 23 ? 28.071 11.559 47.466 1.00 40.26 23 ALA B O 1
ATOM 1956 N N . ALA B 1 24 ? 28.467 13.763 47.283 1.00 42.34 24 ALA B N 1
ATOM 1957 C CA . ALA B 1 24 ? 29.082 13.645 45.964 1.00 43.63 24 ALA B CA 1
ATOM 1958 C C . ALA B 1 24 ? 30.401 12.884 46.048 1.00 44.39 24 ALA B C 1
ATOM 1959 O O . ALA B 1 24 ? 30.668 11.994 45.238 1.00 44.40 24 ALA B O 1
ATOM 1961 N N . PHE B 1 25 ? 31.225 13.247 47.027 1.00 44.04 25 PHE B N 1
ATOM 1962 C CA . PHE B 1 25 ? 32.499 12.572 47.233 1.00 45.82 25 PHE B CA 1
ATOM 1963 C C . PHE B 1 25 ? 32.262 11.076 47.429 1.00 47.79 25 PHE B C 1
ATOM 1964 O O . PHE B 1 25 ? 32.831 10.239 46.714 1.00 46.16 25 PHE B O 1
ATOM 1972 N N . MET B 1 26 ? 31.400 10.746 48.393 1.00 47.68 26 MET B N 1
ATOM 1973 C CA . MET B 1 26 ? 31.082 9.351 48.658 1.00 46.92 26 MET B CA 1
ATOM 1974 C C . MET B 1 26 ? 30.613 8.644 47.398 1.00 45.66 26 MET B C 1
ATOM 1975 O O . MET B 1 26 ? 30.977 7.497 47.150 1.00 45.58 26 MET B O 1
ATOM 1980 N N . LYS B 1 27 ? 29.812 9.328 46.591 1.00 45.54 27 LYS B N 1
ATOM 1981 C CA . LYS B 1 27 ? 29.354 8.724 45.348 1.00 47.02 27 LYS B CA 1
ATOM 1982 C C . LYS B 1 27 ? 30.535 8.386 44.438 1.00 46.74 27 LYS B C 1
ATOM 1983 O O . LYS B 1 27 ? 30.545 7.357 43.779 1.00 44.60 27 LYS B O 1
ATOM 1989 N N . GLY B 1 28 ? 31.528 9.273 44.410 1.00 49.40 28 GLY B N 1
ATOM 1990 C CA . GLY B 1 28 ? 32.709 9.048 43.596 1.00 51.30 28 GLY B CA 1
ATOM 1991 C C . GLY B 1 28 ? 33.519 7.884 44.139 1.00 52.31 28 GLY B C 1
ATOM 1992 O O . GLY B 1 28 ? 34.111 7.116 43.382 1.00 53.58 28 GLY B O 1
ATOM 1993 N N . ALA B 1 29 ? 33.548 7.758 45.462 1.00 53.60 29 ALA B N 1
ATOM 1994 C CA . ALA B 1 29 ? 34.263 6.667 46.113 1.00 54.43 29 ALA B CA 1
ATOM 1995 C C . ALA B 1 29 ? 33.589 5.329 45.832 1.00 55.01 29 ALA B C 1
ATOM 1996 O O . ALA B 1 29 ? 34.259 4.312 45.665 1.00 57.87 29 ALA B O 1
ATOM 1998 N N . VAL B 1 30 ? 32.261 5.336 45.775 1.00 53.67 30 VAL B N 1
ATOM 1999 C CA . VAL B 1 30 ? 31.505 4.119 45.507 1.00 52.58 30 VAL B CA 1
ATOM 2000 C C . VAL B 1 30 ? 31.745 3.607 44.101 1.00 53.79 30 VAL B C 1
ATOM 2001 O O . VAL B 1 30 ? 32.007 2.429 43.892 1.00 54.62 30 VAL B O 1
ATOM 2005 N N . GLU B 1 31 ? 31.654 4.506 43.132 1.00 56.25 31 GLU B N 1
ATOM 2006 C CA . GLU B 1 31 ? 31.840 4.129 41.742 1.00 58.26 31 GLU B CA 1
ATOM 2007 C C . GLU B 1 31 ? 33.262 3.659 41.432 1.00 58.57 31 GLU B C 1
ATOM 2008 O O . GLU B 1 31 ? 33.566 3.238 40.313 1.00 57.64 31 GLU B O 1
ATOM 2014 N N . LYS B 1 32 ? 34.131 3.728 42.436 1.00 60.10 32 LYS B N 1
ATOM 2015 C CA . LYS B 1 32 ? 35.496 3.255 42.272 1.00 60.97 32 LYS B CA 1
ATOM 2016 C C . LYS B 1 32 ? 35.507 1.736 42.144 1.00 62.04 32 LYS B C 1
ATOM 2017 O O . LYS B 1 32 ? 36.516 1.149 41.766 1.00 63.18 32 LYS B O 1
ATOM 2023 N N . GLY B 1 33 ? 34.375 1.111 42.471 1.00 62.24 33 GLY B N 1
ATOM 2024 C CA . GLY B 1 33 ? 34.250 -0.333 42.352 1.00 62.68 33 GLY B CA 1
ATOM 2025 C C . GLY B 1 33 ? 34.402 -1.185 43.601 1.00 63.10 33 GLY B C 1
ATOM 2026 O O . GLY B 1 33 ? 33.857 -2.289 43.658 1.00 63.33 33 GLY B O 1
ATOM 2027 N N . GLU B 1 34 ? 35.138 -0.691 44.594 1.00 63.35 34 GLU B N 1
ATOM 2028 C CA . GLU B 1 34 ? 35.356 -1.444 45.828 1.00 64.05 34 GLU B CA 1
ATOM 2029 C C . GLU B 1 34 ? 34.311 -1.191 46.903 1.00 63.81 34 GLU B C 1
ATOM 2030 O O . GLU B 1 34 ? 33.826 -0.070 47.071 1.00 64.51 34 GLU B O 1
ATOM 2036 N N . GLU B 1 35 ? 33.987 -2.249 47.637 1.00 63.03 35 GLU B N 1
ATOM 2037 C CA . GLU B 1 35 ? 33.017 -2.189 48.722 1.00 62.79 35 GLU B CA 1
ATOM 2038 C C . GLU B 1 35 ? 33.419 -1.176 49.779 1.00 61.40 35 GLU B C 1
ATOM 2039 O O . GLU B 1 35 ? 34.586 -0.787 49.856 1.00 63.62 35 GLU B O 1
ATOM 2045 N N . LEU B 1 36 ? 32.459 -0.751 50.593 1.00 57.70 36 LEU B N 1
ATOM 2046 C CA . LEU B 1 36 ? 32.746 0.214 51.638 1.00 54.58 36 LEU B CA 1
ATOM 2047 C C . LEU B 1 36 ? 32.824 -0.448 52.999 1.00 54.40 36 LEU B C 1
ATOM 2048 O O . LEU B 1 36 ? 32.107 -1.410 53.265 1.00 56.06 36 LEU B O 1
ATOM 2053 N N . SER B 1 37 ? 33.696 0.069 53.856 1.00 52.81 37 SER B N 1
ATOM 2054 C CA . SER B 1 37 ? 33.833 -0.448 55.207 1.00 51.21 37 SER B CA 1
ATOM 2055 C C . SER B 1 37 ? 32.687 0.068 56.068 1.00 51.74 37 SER B C 1
ATOM 2056 O O . SER B 1 37 ? 31.906 0.907 55.626 1.00 49.49 37 SER B O 1
ATOM 2059 N N . CYS B 1 38 ? 32.573 -0.430 57.291 1.00 53.81 38 CYS B N 1
ATOM 2060 C CA . CYS B 1 38 ? 31.502 0.038 58.153 1.00 55.61 38 CYS B CA 1
ATOM 2061 C C . CYS B 1 38 ? 31.552 1.552 58.290 1.00 54.28 38 CYS B C 1
ATOM 2062 O O . CYS B 1 38 ? 30.532 2.234 58.186 1.00 55.38 38 CYS B O 1
ATOM 2065 N N . GLU B 1 39 ? 32.752 2.071 58.513 1.00 53.55 39 GLU B N 1
ATOM 2066 C CA . GLU B 1 39 ? 32.955 3.509 58.645 1.00 52.11 39 GLU B CA 1
ATOM 2067 C C . GLU B 1 39 ? 32.502 4.250 57.382 1.00 49.52 39 GLU B C 1
ATOM 2068 O O . GLU B 1 39 ? 31.786 5.244 57.455 1.00 47.88 39 GLU B O 1
ATOM 2074 N N . GLU B 1 40 ? 32.923 3.752 56.225 1.00 47.10 40 GLU B N 1
ATOM 2075 C CA . GLU B 1 40 ? 32.551 4.356 54.955 1.00 47.68 40 GLU B CA 1
ATOM 2076 C C . GLU B 1 40 ? 31.043 4.327 54.733 1.00 47.60 40 GLU B C 1
ATOM 2077 O O . GLU B 1 40 ? 30.463 5.299 54.260 1.00 47.60 40 GLU B O 1
ATOM 2083 N N . ARG B 1 41 ? 30.417 3.210 55.091 1.00 46.98 41 ARG B N 1
ATOM 2084 C CA . ARG B 1 41 ? 28.980 3.047 54.949 1.00 45.98 41 ARG B CA 1
ATOM 2085 C C . ARG B 1 41 ? 28.213 4.151 55.656 1.00 45.33 41 ARG B C 1
ATOM 2086 O O . ARG B 1 41 ? 27.261 4.712 55.117 1.00 44.54 41 ARG B O 1
ATOM 2094 N N . ASN B 1 42 ? 28.630 4.453 56.875 1.00 45.59 42 ASN B N 1
ATOM 2095 C CA . ASN B 1 42 ? 27.973 5.488 57.646 1.00 46.31 42 ASN B CA 1
ATOM 2096 C C . ASN B 1 42 ? 28.164 6.859 57.039 1.00 45.42 42 ASN B C 1
ATOM 2097 O O . ASN B 1 42 ? 27.264 7.695 57.098 1.00 45.78 42 ASN B O 1
ATOM 2102 N N . LEU B 1 43 ? 29.336 7.095 56.459 1.00 43.02 43 LEU B N 1
ATOM 2103 C CA . LEU B 1 43 ? 29.579 8.371 55.807 1.00 40.69 43 LEU B CA 1
ATOM 2104 C C . LEU B 1 43 ? 28.554 8.548 54.691 1.00 39.44 43 LEU B C 1
ATOM 2105 O O . LEU B 1 43 ? 27.972 9.625 54.525 1.00 37.64 43 LEU B O 1
ATOM 2110 N N . LEU B 1 44 ? 28.317 7.462 53.955 1.00 37.97 44 LEU B N 1
ATOM 2111 C CA . LEU B 1 44 ? 27.359 7.467 52.854 1.00 37.38 44 LEU B CA 1
ATOM 2112 C C . LEU B 1 44 ? 25.923 7.775 53.288 1.00 36.21 44 LEU B C 1
ATOM 2113 O O . LEU B 1 44 ? 25.275 8.618 52.677 1.00 36.45 44 LEU B O 1
ATOM 2118 N N . SER B 1 45 ? 25.416 7.111 54.328 1.00 35.91 45 SER B N 1
ATOM 2119 C CA . SER B 1 45 ? 24.048 7.393 54.744 1.00 38.45 45 SER B CA 1
ATOM 2120 C C . SER B 1 45 ? 23.932 8.754 55.419 1.00 37.27 45 SER B C 1
ATOM 2121 O O . SER B 1 45 ? 22.911 9.424 55.290 1.00 34.91 45 SER B O 1
ATOM 2124 N N . VAL B 1 46 ? 24.969 9.164 56.148 1.00 36.80 46 VAL B N 1
ATOM 2125 C CA . VAL B 1 46 ? 24.922 10.470 56.791 1.00 35.79 46 VAL B CA 1
ATOM 2126 C C . VAL B 1 46 ? 24.859 11.587 55.749 1.00 34.37 46 VAL B C 1
ATOM 2127 O O . VAL B 1 46 ? 24.064 12.526 55.874 1.00 33.01 46 VAL B O 1
ATOM 2131 N N . ALA B 1 47 ? 25.681 11.478 54.715 1.00 31.94 47 ALA B N 1
ATOM 2132 C CA . ALA B 1 47 ? 25.688 12.493 53.665 1.00 32.57 47 ALA B CA 1
ATOM 2133 C C . ALA B 1 47 ? 24.338 12.597 52.980 1.00 32.41 47 ALA B C 1
ATOM 2134 O O . ALA B 1 47 ? 23.747 13.668 52.907 1.00 33.54 47 ALA B O 1
ATOM 2136 N N . TYR B 1 48 ? 23.833 11.477 52.490 1.00 34.00 48 TYR B N 1
ATOM 2137 C CA . TYR B 1 48 ? 22.549 11.491 51.812 1.00 34.84 48 TYR B CA 1
ATOM 2138 C C . TYR B 1 48 ? 21.353 11.749 52.717 1.00 34.55 48 TYR B C 1
ATOM 2139 O O . TYR B 1 48 ? 20.368 12.347 52.285 1.00 35.20 48 TYR B O 1
ATOM 2148 N N . LYS B 1 49 ? 21.437 11.313 53.966 1.00 33.49 49 LYS B N 1
ATOM 2149 C CA . LYS B 1 49 ? 20.364 11.560 54.915 1.00 35.47 49 LYS B CA 1
ATOM 2150 C C . LYS B 1 49 ? 20.202 13.067 55.134 1.00 36.93 49 LYS B C 1
ATOM 2151 O O . LYS B 1 49 ? 19.091 13.603 55.179 1.00 37.30 49 LYS B O 1
ATOM 2157 N N . ASN B 1 50 ? 21.329 13.755 55.267 1.00 38.15 50 ASN B N 1
ATOM 2158 C CA . ASN B 1 50 ? 21.290 15.186 55.472 1.00 37.77 50 ASN B CA 1
ATOM 2159 C C . ASN B 1 50 ? 20.787 15.918 54.243 1.00 36.78 50 ASN B C 1
ATOM 2160 O O . ASN B 1 50 ? 19.931 16.794 54.352 1.00 39.60 50 ASN B O 1
ATOM 2165 N N . VAL B 1 51 ? 21.289 15.548 53.070 1.00 34.15 51 VAL B N 1
ATOM 2166 C CA . VAL B 1 51 ? 20.840 16.177 51.829 1.00 32.06 51 VAL B CA 1
ATOM 2167 C C . VAL B 1 51 ? 19.335 16.018 51.641 1.00 33.66 51 VAL B C 1
ATOM 2168 O O . VAL B 1 51 ? 18.606 16.989 51.448 1.00 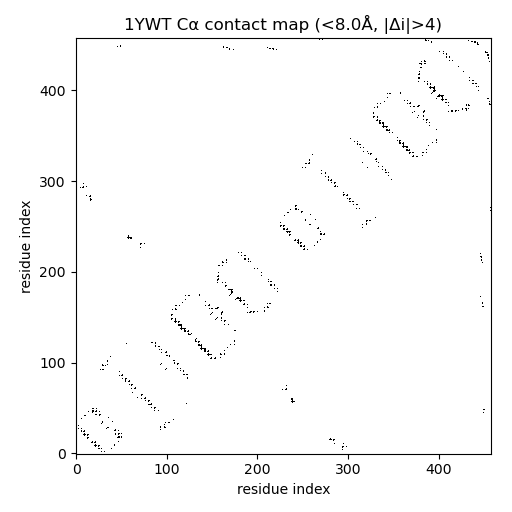35.31 51 VAL B O 1
ATOM 2172 N N . VAL B 1 52 ? 18.875 14.777 51.706 1.00 32.69 52 VAL B N 1
ATOM 2173 C CA . VAL B 1 52 ? 17.470 14.488 51.529 1.00 33.31 52 VAL B CA 1
ATOM 2174 C C . VAL B 1 52 ? 16.606 15.046 52.674 1.00 32.67 52 VAL B C 1
ATOM 2175 O O . VAL B 1 52 ? 15.458 15.446 52.460 1.00 30.70 52 VAL B O 1
ATOM 2179 N N . GLY B 1 53 ? 17.164 15.086 53.886 1.00 34.52 53 GLY B N 1
ATOM 2180 C CA . GLY B 1 53 ? 16.426 15.604 55.032 1.00 33.33 53 GLY B CA 1
ATOM 2181 C C . GLY B 1 53 ? 16.016 17.053 54.830 1.00 36.64 53 GLY B C 1
ATOM 2182 O O . GLY B 1 53 ? 14.902 17.467 55.169 1.00 40.10 53 GLY B O 1
ATOM 2183 N N . GLY B 1 54 ? 16.923 17.837 54.267 1.00 36.77 54 GLY B N 1
ATOM 2184 C CA . GLY B 1 54 ? 16.623 19.233 54.023 1.00 37.72 54 GLY B CA 1
ATOM 2185 C C . GLY B 1 54 ? 15.465 19.364 53.056 1.00 36.92 54 GLY B C 1
ATOM 2186 O O . GLY B 1 54 ? 14.548 20.156 53.282 1.00 36.69 54 GLY B O 1
ATOM 2187 N N . GLN B 1 55 ? 15.507 18.585 51.978 1.00 34.60 55 GLN B N 1
ATOM 2188 C CA . GLN B 1 55 ? 14.447 18.615 50.975 1.00 33.69 55 GLN B CA 1
ATOM 2189 C C . GLN B 1 55 ? 13.105 18.143 51.529 1.00 33.32 55 GLN B C 1
ATOM 2190 O O . GLN B 1 55 ? 12.072 18.768 51.283 1.00 31.25 55 GLN B O 1
ATOM 2196 N N . ARG B 1 56 ? 13.123 17.046 52.284 1.00 33.19 56 ARG B N 1
ATOM 2197 C CA . ARG B 1 56 ? 11.889 16.533 52.868 1.00 33.80 56 ARG B CA 1
ATOM 2198 C C . ARG B 1 56 ? 11.252 17.563 53.770 1.00 34.73 56 ARG B C 1
ATOM 2199 O O . ARG B 1 56 ? 10.034 17.716 53.775 1.00 34.82 56 ARG B O 1
ATOM 2207 N N . ALA B 1 57 ? 12.083 18.260 54.543 1.00 36.03 57 ALA B N 1
ATOM 2208 C CA . ALA B 1 57 ? 11.591 19.298 55.453 1.00 36.42 57 ALA B CA 1
ATOM 2209 C C . ALA B 1 57 ? 11.007 20.459 54.661 1.00 36.26 57 ALA B C 1
ATOM 2210 O O . ALA B 1 57 ? 9.935 20.992 54.988 1.00 38.23 57 ALA B O 1
ATOM 2212 N N . ALA B 1 58 ? 11.727 20.860 53.619 1.00 33.75 58 ALA B N 1
ATOM 2213 C CA . ALA B 1 58 ? 11.251 21.930 52.763 1.00 33.52 58 ALA B CA 1
ATOM 2214 C C . ALA B 1 58 ? 9.871 21.554 52.209 1.00 33.28 58 ALA B C 1
ATOM 2215 O O . ALA B 1 58 ? 8.911 22.320 52.303 1.00 32.56 58 ALA B O 1
ATOM 2217 N N . TRP B 1 59 ? 9.795 20.352 51.649 1.00 33.45 59 TRP B N 1
ATOM 2218 C CA . TRP B 1 59 ? 8.561 19.820 51.078 1.00 34.13 59 TRP B CA 1
ATOM 2219 C C . TRP B 1 59 ? 7.397 19.866 52.057 1.00 35.51 59 TRP B C 1
ATOM 2220 O O . TRP B 1 59 ? 6.330 20.373 51.723 1.00 35.33 59 TRP B O 1
ATOM 2231 N N . ARG B 1 60 ? 7.603 19.330 53.264 1.00 39.00 60 ARG B N 1
ATOM 2232 C CA . ARG B 1 60 ? 6.561 19.326 54.304 1.00 40.63 60 ARG B CA 1
ATOM 2233 C C . ARG B 1 60 ? 6.095 20.738 54.662 1.00 39.37 60 ARG B C 1
ATOM 2234 O O . ARG B 1 60 ? 4.903 20.979 54.847 1.00 40.20 60 ARG B O 1
ATOM 2242 N N . VAL B 1 61 ? 7.039 21.666 54.775 1.00 39.36 61 VAL B N 1
ATOM 2243 C CA . VAL B 1 61 ? 6.699 23.045 55.090 1.00 38.72 61 VAL B CA 1
ATOM 2244 C C . VAL B 1 61 ? 5.799 23.600 54.013 1.00 39.90 61 VAL B C 1
ATOM 2245 O O . VAL B 1 61 ? 4.743 24.161 54.291 1.00 40.28 61 VAL B O 1
ATOM 2249 N N . LEU B 1 62 ? 6.225 23.412 52.770 1.00 40.12 62 LEU B N 1
ATOM 2250 C CA . LEU B 1 62 ? 5.473 23.894 51.627 1.00 41.37 62 LEU B CA 1
ATOM 2251 C C . LEU B 1 62 ? 4.103 23.239 51.475 1.00 44.62 62 LEU B C 1
ATOM 2252 O O . LEU B 1 62 ? 3.085 23.934 51.432 1.00 44.80 62 LEU B O 1
ATOM 2257 N N . SER B 1 63 ? 4.056 21.911 51.411 1.00 47.18 63 SER B N 1
ATOM 2258 C CA . SER B 1 63 ? 2.767 21.251 51.248 1.00 50.15 63 SER B CA 1
ATOM 2259 C C . SER B 1 63 ? 1.755 21.657 52.316 1.00 51.60 63 SER B C 1
ATOM 2260 O O . SER B 1 63 ? 0.564 21.736 52.028 1.00 53.75 63 SER B O 1
ATOM 2263 N N . SER B 1 64 ? 2.213 21.932 53.536 1.00 51.77 64 SER B N 1
ATOM 2264 C CA . SER B 1 64 ? 1.285 22.353 54.580 1.00 53.19 64 SER B CA 1
ATOM 2265 C C . SER B 1 64 ? 0.795 23.769 54.310 1.00 53.44 64 SER B C 1
ATOM 2266 O O . SER B 1 64 ? -0.361 24.099 54.574 1.00 54.09 64 SER B O 1
ATOM 2269 N N . ILE B 1 65 ? 1.685 24.615 53.797 1.00 53.50 65 ILE B N 1
ATOM 2270 C CA . ILE B 1 65 ? 1.305 25.982 53.458 1.00 52.70 65 ILE B CA 1
ATOM 2271 C C . ILE B 1 65 ? 0.307 25.961 52.305 1.00 53.39 65 ILE B C 1
ATOM 2272 O O . ILE B 1 65 ? -0.589 26.794 52.218 1.00 52.36 65 ILE B O 1
ATOM 2277 N N . GLU B 1 66 ? 0.468 24.982 51.424 1.00 55.83 66 GLU B N 1
ATOM 2278 C CA . GLU B 1 66 ? -0.425 24.841 50.287 1.00 58.92 66 GLU B CA 1
ATOM 2279 C C . GLU B 1 66 ? -1.833 24.437 50.714 1.00 61.61 66 GLU B C 1
ATOM 2280 O O . GLU B 1 66 ? -2.822 24.952 50.195 1.00 61.30 66 GLU B O 1
ATOM 2286 N N . GLN B 1 67 ? -1.912 23.520 51.671 1.00 65.04 67 GLN B N 1
ATOM 2287 C CA . GLN B 1 67 ? -3.190 23.049 52.180 1.00 68.08 67 GLN B CA 1
ATOM 2288 C C . GLN B 1 67 ? -3.863 24.067 53.091 1.00 69.87 67 GLN B C 1
ATOM 2289 O O . GLN B 1 67 ? -5.089 24.183 53.107 1.00 70.39 67 GLN B O 1
ATOM 2295 N N . LYS B 1 68 ? -3.057 24.811 53.841 1.00 71.75 68 LYS B N 1
ATOM 2296 C CA . LYS B 1 68 ? -3.586 25.824 54.746 1.00 74.09 68 LYS B CA 1
ATOM 2297 C C . LYS B 1 68 ? -3.939 27.126 54.031 1.00 75.85 68 LYS B C 1
ATOM 2298 O O . LYS B 1 68 ? -3.281 28.151 54.223 1.00 76.44 68 LYS B O 1
ATOM 2304 N N . SER B 1 69 ? -4.984 27.073 53.207 1.00 76.70 69 SER B N 1
ATOM 2305 C CA . SER B 1 69 ? -5.440 28.232 52.446 1.00 78.14 69 SER B CA 1
ATOM 2306 C C . SER B 1 69 ? -4.305 28.930 51.707 1.00 78.22 69 SER B C 1
ATOM 2307 O O . SER B 1 69 ? -3.362 28.284 51.249 1.00 77.84 69 SER B O 1
ATOM 2310 N N . PRO B 1 79 ? -0.938 30.045 43.352 1.00 40.93 79 PRO B N 1
ATOM 2311 C CA . PRO B 1 79 ? -0.214 29.476 42.205 1.00 41.42 79 PRO B CA 1
ATOM 2312 C C . PRO B 1 79 ? 1.261 29.149 42.495 1.00 41.23 79 PRO B C 1
ATOM 2313 O O . PRO B 1 79 ? 1.772 28.108 42.071 1.00 40.61 79 PRO B O 1
ATOM 2317 N N . GLU B 1 80 ? 1.922 30.042 43.229 1.00 40.89 80 GLU B N 1
ATOM 2318 C CA . GLU B 1 80 ? 3.341 29.915 43.579 1.00 40.87 80 GLU B CA 1
ATOM 2319 C C . GLU B 1 80 ? 3.705 28.740 44.489 1.00 40.66 80 GLU B C 1
ATOM 2320 O O . GLU B 1 80 ? 4.737 28.084 44.283 1.00 40.64 80 GLU B O 1
ATOM 2326 N N . VAL B 1 81 ? 2.883 28.485 45.503 1.00 40.19 81 VAL B N 1
ATOM 2327 C CA . VAL B 1 81 ? 3.162 27.398 46.437 1.00 41.38 81 VAL B CA 1
ATOM 2328 C C . VAL B 1 81 ? 3.323 26.068 45.727 1.00 41.19 81 VAL B C 1
ATOM 2329 O O . VAL B 1 81 ? 4.297 25.347 45.937 1.00 41.52 81 VAL B O 1
ATOM 2333 N N . ARG B 1 82 ? 2.351 25.743 44.888 1.00 40.71 82 ARG B N 1
ATOM 2334 C CA . ARG B 1 82 ? 2.392 24.498 44.149 1.00 41.64 82 ARG B CA 1
ATOM 2335 C C . ARG B 1 82 ? 3.612 24.408 43.228 1.00 41.01 82 ARG B C 1
ATOM 2336 O O . ARG B 1 82 ? 4.351 23.424 43.267 1.00 41.41 82 ARG B O 1
ATOM 2344 N N . GLU B 1 83 ? 3.825 25.429 42.403 1.00 39.89 83 GLU B N 1
ATOM 2345 C CA . GLU B 1 83 ? 4.978 25.427 41.497 1.00 41.41 83 GLU B CA 1
ATOM 2346 C C . GLU B 1 83 ? 6.289 25.219 42.239 1.00 39.87 83 GLU B C 1
ATOM 2347 O O . GLU B 1 83 ? 7.172 24.510 41.763 1.00 39.83 83 GLU B O 1
ATOM 2353 N N . TYR B 1 84 ? 6.426 25.852 43.398 1.00 39.99 84 TYR B N 1
ATOM 2354 C CA . TYR B 1 84 ? 7.652 25.692 44.159 1.00 38.51 84 TYR B CA 1
ATOM 2355 C C . TYR B 1 84 ? 7.716 24.330 44.850 1.00 38.14 84 TYR B C 1
ATOM 2356 O O . TYR B 1 84 ? 8.777 23.717 44.899 1.00 39.51 84 TYR B O 1
ATOM 2365 N N . ARG B 1 85 ? 6.592 23.836 45.366 1.00 38.98 85 ARG B N 1
ATOM 2366 C CA . ARG B 1 85 ? 6.602 22.515 45.993 1.00 39.00 85 ARG B CA 1
ATOM 2367 C C . ARG B 1 85 ? 7.054 21.468 44.987 1.00 39.37 85 ARG B C 1
ATOM 2368 O O . ARG B 1 85 ? 7.830 20.558 45.308 1.00 40.11 85 ARG B O 1
ATOM 2376 N N . GLU B 1 86 ? 6.563 21.604 43.760 1.00 36.72 86 GLU B N 1
ATOM 2377 C CA . GLU B 1 86 ? 6.927 20.673 42.715 1.00 37.14 86 GLU B CA 1
ATOM 2378 C C . GLU B 1 86 ? 8.414 20.729 42.391 1.00 35.78 86 GLU B C 1
ATOM 2379 O O . GLU B 1 86 ? 9.019 19.698 42.118 1.00 35.35 86 GLU B O 1
ATOM 2385 N N . LYS B 1 87 ? 9.003 21.923 42.417 1.00 35.39 87 LYS B N 1
ATOM 2386 C CA . LYS B 1 87 ? 10.438 22.042 42.155 1.00 35.20 87 LYS B CA 1
ATOM 2387 C C . LYS B 1 87 ? 11.231 21.278 43.211 1.00 33.10 87 LYS B C 1
ATOM 2388 O O . LYS B 1 87 ? 12.119 20.488 42.889 1.00 30.12 87 LYS B O 1
ATOM 2394 N N . VAL B 1 88 ? 10.890 21.519 44.474 1.00 31.64 88 VAL B N 1
ATOM 2395 C CA . VAL B 1 88 ? 11.541 20.844 45.591 1.00 31.99 88 VAL B CA 1
ATOM 2396 C C . VAL B 1 88 ? 11.365 19.328 45.494 1.00 33.33 88 VAL B C 1
ATOM 2397 O O . VAL B 1 88 ? 12.308 18.559 45.690 1.00 32.34 88 VAL B O 1
ATOM 2401 N N . GLU B 1 89 ? 10.141 18.918 45.171 1.00 34.91 89 GLU B N 1
ATOM 2402 C CA . GLU B 1 89 ? 9.782 17.513 45.027 1.00 35.52 89 GLU B CA 1
ATOM 2403 C C . GLU B 1 89 ? 10.611 16.823 43.956 1.00 36.37 89 GLU B C 1
ATOM 2404 O O . GLU B 1 89 ? 11.098 15.705 44.140 1.00 33.70 89 GLU B O 1
ATOM 2410 N N . THR B 1 90 ? 10.756 17.503 42.828 1.00 36.73 90 THR B N 1
ATOM 2411 C CA . THR B 1 90 ? 11.517 16.971 41.713 1.00 39.88 90 THR B CA 1
ATOM 2412 C C . THR B 1 90 ? 12.995 16.836 42.060 1.00 38.68 90 THR B C 1
ATOM 2413 O O . THR B 1 90 ? 13.668 15.889 41.648 1.00 37.56 90 THR B O 1
ATOM 2417 N N . GLU B 1 91 ? 13.490 17.805 42.814 1.00 39.19 91 GLU B N 1
ATOM 2418 C CA . GLU B 1 91 ? 14.869 17.794 43.249 1.00 40.26 91 GLU B CA 1
ATOM 2419 C C . GLU B 1 91 ? 15.094 16.658 44.251 1.00 40.43 91 GLU B C 1
ATOM 2420 O O . GLU B 1 91 ? 16.157 16.029 44.269 1.00 40.44 91 GLU B O 1
ATOM 2426 N N . LEU B 1 92 ? 14.083 16.396 45.078 1.00 37.82 92 LEU B N 1
ATOM 2427 C CA . LEU B 1 92 ? 14.179 15.323 46.055 1.00 35.66 92 LEU B CA 1
ATOM 2428 C C . LEU B 1 92 ? 14.155 13.962 45.370 1.00 34.43 92 LEU B C 1
ATOM 2429 O O . LEU B 1 92 ? 14.895 13.054 45.767 1.00 32.66 92 LEU B O 1
ATOM 2434 N N . GLN B 1 93 ? 13.321 13.820 44.338 1.00 31.62 93 GLN B N 1
ATOM 2435 C CA . GLN B 1 93 ? 13.247 12.554 43.609 1.00 31.37 93 GLN B CA 1
ATOM 2436 C C . GLN B 1 93 ? 14.549 12.277 42.863 1.00 31.95 93 GLN B C 1
ATOM 2437 O O . GLN B 1 93 ? 14.905 11.129 42.630 1.00 33.38 93 GLN B O 1
ATOM 2443 N N . GLY B 1 94 ? 15.267 13.343 42.512 1.00 32.80 94 GLY B N 1
ATOM 2444 C CA . GLY B 1 94 ? 16.534 13.192 41.820 1.00 31.43 94 GLY B CA 1
ATOM 2445 C C . GLY B 1 94 ? 17.545 12.510 42.726 1.00 32.97 94 GLY B C 1
ATOM 2446 O O . GLY B 1 94 ? 18.242 11.574 42.312 1.00 32.42 94 GLY B O 1
ATOM 2447 N N . VAL B 1 95 ? 17.631 12.985 43.966 1.00 33.40 95 VAL B N 1
ATOM 2448 C CA . VAL B 1 95 ? 18.541 12.401 44.949 1.00 33.90 95 VAL B CA 1
ATOM 2449 C C . VAL B 1 95 ? 18.174 10.939 45.258 1.00 35.05 95 VAL B C 1
ATOM 2450 O O . VAL B 1 95 ? 19.038 10.053 45.226 1.00 36.14 95 VAL B O 1
ATOM 2454 N N . CYS B 1 96 ? 16.896 10.673 45.515 1.00 34.99 96 CYS B N 1
ATOM 2455 C CA . CYS B 1 96 ? 16.476 9.307 45.799 1.00 36.58 96 CYS B CA 1
ATOM 2456 C C . CYS B 1 96 ? 16.826 8.353 44.653 1.00 38.54 96 CYS B C 1
ATOM 2457 O O . CYS B 1 96 ? 17.279 7.232 44.894 1.00 39.53 96 CYS B O 1
ATOM 2460 N N . ASP B 1 97 ? 16.632 8.786 43.406 1.00 40.15 97 ASP B N 1
ATOM 2461 C CA . ASP B 1 97 ? 16.975 7.918 42.275 1.00 38.88 97 ASP B CA 1
ATOM 2462 C C . ASP B 1 97 ? 18.475 7.704 42.204 1.00 36.99 97 ASP B C 1
ATOM 2463 O O . ASP B 1 97 ? 18.943 6.649 41.796 1.00 35.56 97 ASP B O 1
ATOM 2468 N N . THR B 1 98 ? 19.232 8.719 42.602 1.00 37.24 98 THR B N 1
ATOM 2469 C CA . THR B 1 98 ? 20.680 8.598 42.610 1.00 38.58 98 THR B CA 1
ATOM 2470 C C . THR B 1 98 ? 21.133 7.584 43.672 1.00 39.32 98 THR B C 1
ATOM 2471 O O . THR B 1 98 ? 21.938 6.690 43.387 1.00 40.69 98 THR B O 1
ATOM 2475 N N . VAL B 1 99 ? 20.606 7.723 44.889 1.00 36.67 99 VAL B N 1
ATOM 2476 C CA . VAL B 1 99 ? 20.930 6.796 45.964 1.00 35.25 99 VAL B CA 1
ATOM 2477 C C . VAL B 1 99 ? 20.515 5.370 45.598 1.00 34.61 99 VAL B C 1
ATOM 2478 O O . VAL B 1 99 ? 21.292 4.422 45.757 1.00 31.78 99 VAL B O 1
ATOM 2482 N N . LEU B 1 100 ? 19.289 5.229 45.100 1.00 32.93 100 LEU B N 1
ATOM 2483 C CA . LEU B 1 100 ? 18.780 3.918 44.698 1.00 34.01 100 LEU B CA 1
ATOM 2484 C C . LEU B 1 100 ? 19.588 3.271 43.568 1.00 34.34 100 LEU B C 1
ATOM 2485 O O . LEU B 1 100 ? 19.775 2.052 43.546 1.00 33.80 100 LEU B O 1
ATOM 2490 N N . GLY B 1 101 ? 20.064 4.085 42.631 1.00 34.55 101 GLY B N 1
ATOM 2491 C CA . GLY B 1 101 ? 20.837 3.539 41.529 1.00 32.79 101 GLY B CA 1
ATOM 2492 C C . GLY B 1 101 ? 22.184 3.076 42.031 1.00 34.07 101 GLY B C 1
ATOM 2493 O O . GLY B 1 101 ? 22.724 2.053 41.600 1.00 29.15 101 GLY B O 1
ATOM 2494 N N . LEU B 1 102 ? 22.728 3.854 42.960 1.00 36.90 102 LEU B N 1
ATOM 2495 C CA . LEU B 1 102 ? 24.019 3.552 43.558 1.00 38.40 102 LEU B CA 1
ATOM 2496 C C . LEU B 1 102 ? 23.934 2.224 44.304 1.00 39.41 102 LEU B C 1
ATOM 2497 O O . LEU B 1 102 ? 24.853 1.410 44.276 1.00 40.17 102 LEU B O 1
ATOM 2502 N N . LEU B 1 103 ? 22.792 2.004 44.940 1.00 40.48 103 LEU B N 1
ATOM 2503 C CA . LEU B 1 103 ? 22.557 0.788 45.692 1.00 42.11 103 LEU B CA 1
ATOM 2504 C C . LEU B 1 103 ? 22.350 -0.423 44.803 1.00 43.45 103 LEU B C 1
ATOM 2505 O O . LEU B 1 103 ? 22.921 -1.480 45.047 1.00 44.36 103 LEU B O 1
ATOM 2510 N N . ASP B 1 104 ? 21.544 -0.267 43.762 1.00 45.31 104 ASP B N 1
ATOM 2511 C CA . ASP B 1 104 ? 21.249 -1.385 42.876 1.00 49.59 104 ASP B CA 1
ATOM 2512 C C . ASP B 1 104 ? 22.391 -1.865 41.988 1.00 50.67 104 ASP B C 1
ATOM 2513 O O . ASP B 1 104 ? 22.424 -3.030 41.597 1.00 51.37 104 ASP B O 1
ATOM 2518 N N . SER B 1 105 ? 23.332 -0.994 41.663 1.00 51.26 105 SER B N 1
ATOM 2519 C CA . SER B 1 105 ? 24.407 -1.427 40.793 1.00 52.85 105 SER B CA 1
ATOM 2520 C C . SER B 1 105 ? 25.812 -1.366 41.394 1.00 53.71 105 SER B C 1
ATOM 2521 O O . SER B 1 105 ? 26.800 -1.537 40.681 1.00 56.03 105 SER B O 1
ATOM 2524 N N . HIS B 1 106 ? 25.914 -1.155 42.703 1.00 53.12 106 HIS B N 1
ATOM 2525 C CA . HIS B 1 106 ? 27.229 -1.083 43.336 1.00 53.05 106 HIS B CA 1
ATOM 2526 C C . HIS B 1 106 ? 27.280 -1.624 44.764 1.00 52.89 106 HIS B C 1
ATOM 2527 O O . HIS B 1 106 ? 28.301 -2.173 45.183 1.00 52.44 106 HIS B O 1
ATOM 2534 N N . LEU B 1 107 ? 26.184 -1.474 45.507 1.00 50.51 107 LEU B N 1
ATOM 2535 C CA . LEU B 1 107 ? 26.170 -1.876 46.908 1.00 47.99 107 LEU B CA 1
ATOM 2536 C C . LEU B 1 107 ? 25.363 -3.112 47.280 1.00 48.15 107 LEU B C 1
ATOM 2537 O O . LEU B 1 107 ? 25.907 -4.031 47.882 1.00 46.98 107 LEU B O 1
ATOM 2542 N N . ILE B 1 108 ? 24.076 -3.144 46.950 1.00 48.15 108 ILE B N 1
ATOM 2543 C CA . ILE B 1 108 ? 23.256 -4.290 47.315 1.00 51.51 108 ILE B CA 1
ATOM 2544 C C . ILE B 1 108 ? 23.820 -5.639 46.867 1.00 58.11 108 ILE B C 1
ATOM 2545 O O . ILE B 1 108 ? 24.181 -5.837 45.703 1.00 58.78 108 ILE B O 1
ATOM 2550 N N . LYS B 1 109 ? 23.884 -6.557 47.830 1.00 64.85 109 LYS B N 1
ATOM 2551 C CA . LYS B 1 109 ? 24.420 -7.907 47.657 1.00 70.09 109 LYS B CA 1
ATOM 2552 C C . LYS B 1 109 ? 25.713 -7.945 46.847 1.00 73.75 109 LYS B C 1
ATOM 2553 O O . LYS B 1 109 ? 26.084 -8.974 46.278 1.00 74.97 109 LYS B O 1
ATOM 2559 N N . GLU B 1 110 ? 26.395 -6.806 46.793 1.00 77.18 110 GLU B N 1
ATOM 2560 C CA . GLU B 1 110 ? 27.677 -6.723 46.107 1.00 80.68 110 GLU B CA 1
ATOM 2561 C C . GLU B 1 110 ? 28.780 -7.136 47.083 1.00 81.55 110 GLU B C 1
ATOM 2562 O O . GLU B 1 110 ? 29.971 -7.113 46.763 1.00 81.97 110 GLU B O 1
ATOM 2568 N N . ALA B 1 111 ? 28.343 -7.516 48.284 1.00 81.39 111 ALA B N 1
ATOM 2569 C CA . ALA B 1 111 ? 29.223 -7.958 49.358 1.00 80.96 111 ALA B CA 1
ATOM 2570 C C . ALA B 1 111 ? 28.815 -9.336 49.892 1.00 80.41 111 ALA B C 1
ATOM 2571 O O . ALA B 1 111 ? 28.126 -10.103 49.211 1.00 82.19 111 ALA B O 1
ATOM 2573 N N . GLY B 1 112 ? 29.240 -9.647 51.113 1.00 78.24 112 GLY B N 1
ATOM 2574 C CA . GLY B 1 112 ? 28.904 -10.929 51.700 1.00 74.73 112 GLY B CA 1
ATOM 2575 C C . GLY B 1 112 ? 28.301 -10.814 53.088 1.00 72.86 112 GLY B C 1
ATOM 2576 O O . GLY B 1 112 ? 27.289 -11.454 53.380 1.00 73.03 112 GLY B O 1
ATOM 2577 N N . ASP B 1 113 ? 28.911 -9.993 53.938 1.00 69.89 113 ASP B N 1
ATOM 2578 C CA . ASP B 1 113 ? 28.441 -9.813 55.311 1.00 67.73 113 ASP B CA 1
ATOM 2579 C C . ASP B 1 113 ? 26.942 -9.582 55.416 1.00 64.51 113 ASP B C 1
ATOM 2580 O O . ASP B 1 113 ? 26.338 -8.928 54.565 1.00 63.22 113 ASP B O 1
ATOM 2585 N N . ALA B 1 114 ? 26.350 -10.118 56.474 1.00 61.04 114 ALA B N 1
ATOM 2586 C CA . ALA B 1 114 ? 24.930 -9.935 56.704 1.00 59.64 114 ALA B CA 1
ATOM 2587 C C . ALA B 1 114 ? 24.638 -8.481 57.079 1.00 57.52 114 ALA B C 1
ATOM 2588 O O . ALA B 1 114 ? 23.612 -7.925 56.687 1.00 58.18 114 ALA B O 1
ATOM 2590 N N . GLU B 1 115 ? 25.552 -7.871 57.831 1.00 54.23 115 GLU B N 1
ATOM 2591 C CA . GLU B 1 115 ? 25.393 -6.483 58.243 1.00 53.55 115 GLU B CA 1
ATOM 2592 C C . GLU B 1 115 ? 25.418 -5.534 57.059 1.00 50.60 115 GLU B C 1
ATOM 2593 O O . GLU B 1 115 ? 24.571 -4.655 56.944 1.00 50.18 115 GLU B O 1
ATOM 2599 N N . SER B 1 116 ? 26.393 -5.707 56.178 1.00 47.99 116 SER B N 1
ATOM 2600 C CA . SER B 1 116 ? 26.466 -4.856 55.006 1.00 47.15 116 SER B CA 1
ATOM 2601 C C . SER B 1 116 ? 25.245 -5.060 54.108 1.00 44.20 116 SER B C 1
ATOM 2602 O O . SER B 1 116 ? 24.738 -4.104 53.529 1.00 43.76 116 SER B O 1
ATOM 2605 N N . ARG B 1 117 ? 24.759 -6.297 54.008 1.00 41.94 117 ARG B N 1
ATOM 2606 C CA . ARG B 1 117 ? 23.581 -6.568 53.185 1.00 40.42 117 ARG B CA 1
ATOM 2607 C C . ARG B 1 117 ? 22.313 -5.952 53.761 1.00 38.34 117 ARG B C 1
ATOM 2608 O O . ARG B 1 117 ? 21.513 -5.366 53.038 1.00 37.99 117 ARG B O 1
ATOM 2616 N N . VAL B 1 118 ? 22.131 -6.072 55.068 1.00 36.79 118 VAL B N 1
ATOM 2617 C CA . VAL B 1 118 ? 20.959 -5.495 55.694 1.00 35.35 118 VAL B CA 1
ATOM 2618 C C . VAL B 1 118 ? 21.004 -3.977 55.616 1.00 34.31 118 VAL B C 1
ATOM 2619 O O . VAL B 1 118 ? 19.996 -3.324 55.343 1.00 34.33 118 VAL B O 1
ATOM 2623 N N . PHE B 1 119 ? 22.186 -3.422 55.861 1.00 32.19 119 PHE B N 1
ATOM 2624 C CA . PHE B 1 119 ? 22.370 -1.980 55.808 1.00 30.76 119 PHE B CA 1
ATOM 2625 C C . PHE B 1 119 ? 21.911 -1.409 54.455 1.00 29.72 119 PHE B C 1
ATOM 2626 O O . PHE B 1 119 ? 21.089 -0.502 54.408 1.00 30.77 119 P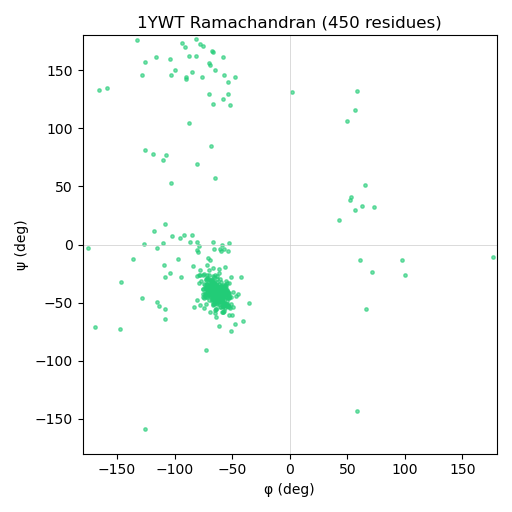HE B O 1
ATOM 2634 N N . TYR B 1 120 ? 22.427 -1.963 53.362 1.00 29.32 120 TYR B N 1
ATOM 2635 C CA . TYR B 1 120 ? 22.057 -1.511 52.019 1.00 28.78 120 TYR B CA 1
ATOM 2636 C C . TYR B 1 120 ? 20.581 -1.717 51.678 1.00 28.66 120 TYR B C 1
ATOM 2637 O O . TYR B 1 120 ? 19.953 -0.825 51.111 1.00 29.74 120 TYR B O 1
ATOM 2646 N N . LEU B 1 121 ? 20.012 -2.867 52.027 1.00 28.02 121 LEU B N 1
ATOM 2647 C CA . LEU B 1 121 ? 18.596 -3.092 51.752 1.00 28.32 121 LEU B CA 1
ATOM 2648 C C . LEU B 1 121 ? 17.706 -2.151 52.578 1.00 32.22 121 LEU B C 1
ATOM 2649 O O . LEU B 1 121 ? 16.640 -1.709 52.124 1.00 34.57 121 LEU B O 1
ATOM 2654 N N . LYS B 1 122 ? 18.131 -1.835 53.797 1.00 31.87 122 LYS B N 1
ATOM 2655 C CA . LYS B 1 122 ? 17.352 -0.901 54.601 1.00 30.52 122 LYS B CA 1
ATOM 2656 C C . LYS B 1 122 ? 17.375 0.470 53.919 1.00 29.91 122 LYS B C 1
ATOM 2657 O O . LYS B 1 122 ? 16.354 1.167 53.803 1.00 28.41 122 LYS B O 1
ATOM 2663 N N . MET B 1 123 ? 18.561 0.845 53.458 1.00 29.08 123 MET B N 1
ATOM 2664 C CA . MET B 1 123 ? 18.730 2.117 52.776 1.00 30.82 123 MET B CA 1
ATOM 2665 C C . MET B 1 123 ? 17.816 2.191 51.542 1.00 31.19 123 MET B C 1
ATOM 2666 O O . MET B 1 123 ? 17.235 3.233 51.232 1.00 31.87 123 MET B O 1
ATOM 2671 N N . LYS B 1 124 ? 17.672 1.069 50.848 1.00 30.38 124 LYS B N 1
ATOM 2672 C CA . LYS B 1 124 ? 16.784 1.029 49.699 1.00 30.92 124 LYS B CA 1
ATOM 2673 C C . LYS B 1 124 ? 15.335 1.253 50.147 1.00 28.14 124 LYS B C 1
ATOM 2674 O O . LYS B 1 124 ? 14.569 1.953 49.486 1.00 28.13 124 LYS B O 1
ATOM 2680 N N . GLY B 1 125 ? 14.975 0.666 51.283 1.00 28.41 125 GLY B N 1
ATOM 2681 C CA . GLY B 1 125 ? 13.632 0.833 51.827 1.00 27.74 125 GLY B CA 1
ATOM 2682 C C . GLY B 1 125 ? 13.378 2.287 52.195 1.00 29.31 125 GLY B C 1
ATOM 2683 O O . GLY B 1 125 ? 12.342 2.853 51.836 1.00 30.22 12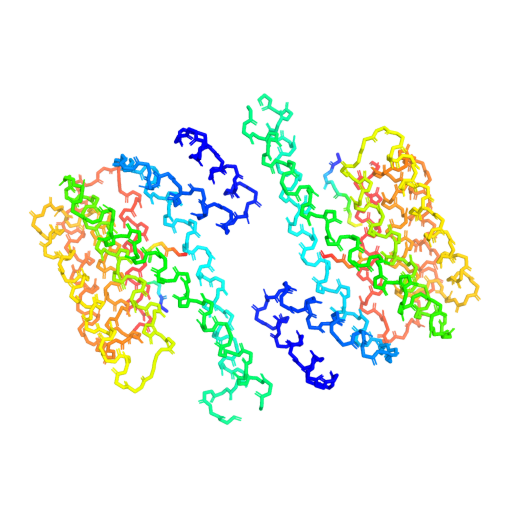5 GLY B O 1
ATOM 2684 N N . ASP B 1 126 ? 14.331 2.909 52.889 1.00 29.23 126 ASP B N 1
ATOM 2685 C CA . ASP B 1 126 ? 14.180 4.319 53.282 1.00 28.70 126 ASP B CA 1
ATOM 2686 C C . ASP B 1 126 ? 13.985 5.258 52.094 1.00 27.80 126 ASP B C 1
ATOM 2687 O O . ASP B 1 126 ? 13.123 6.129 52.134 1.00 27.94 126 ASP B O 1
ATOM 2692 N N . TYR B 1 127 ? 14.792 5.107 51.044 1.00 28.70 127 TYR B N 1
ATOM 2693 C CA . TYR B 1 127 ? 14.650 6.013 49.899 1.00 30.87 127 TYR B CA 1
ATOM 2694 C C . TYR B 1 127 ? 13.395 5.770 49.073 1.00 29.23 127 TYR B C 1
ATOM 2695 O O . TYR B 1 127 ? 12.856 6.698 48.484 1.00 29.71 127 TYR B O 1
ATOM 2704 N N . TYR B 1 128 ? 12.921 4.535 49.030 1.00 27.80 128 TYR B N 1
ATOM 2705 C CA . TYR B 1 128 ? 11.663 4.316 48.361 1.00 28.39 128 TYR B CA 1
ATOM 2706 C C . TYR B 1 128 ? 10.589 4.922 49.247 1.00 28.25 128 TYR B C 1
ATOM 2707 O O . TYR B 1 128 ? 9.626 5.510 48.754 1.00 28.26 128 TYR B O 1
ATOM 2716 N N . ARG B 1 129 ? 10.772 4.802 50.569 1.00 28.16 129 ARG B N 1
ATOM 2717 C CA . ARG B 1 129 ? 9.820 5.395 51.509 1.00 26.49 129 ARG B CA 1
ATOM 2718 C C . ARG B 1 129 ? 9.708 6.905 51.302 1.00 26.79 129 ARG B C 1
ATOM 2719 O O . ARG B 1 129 ? 8.603 7.464 51.338 1.00 25.88 129 ARG B O 1
ATOM 2727 N N . TYR B 1 130 ? 10.845 7.570 51.091 1.00 26.84 130 TYR B N 1
ATOM 2728 C CA . TYR B 1 130 ? 10.815 9.012 50.871 1.00 28.28 130 TYR B CA 1
ATOM 2729 C C . TYR B 1 130 ? 10.108 9.323 49.566 1.00 30.73 130 TYR B C 1
ATOM 2730 O O . TYR B 1 130 ? 9.315 10.281 49.488 1.00 30.37 130 TYR B O 1
ATOM 2739 N N . LEU B 1 131 ? 10.413 8.528 48.534 1.00 30.19 131 LEU B N 1
ATOM 2740 C CA . LEU B 1 131 ? 9.750 8.711 47.247 1.00 30.75 131 LEU B CA 1
ATOM 2741 C C . LEU B 1 131 ? 8.244 8.533 47.440 1.00 29.29 131 LEU B C 1
ATOM 2742 O O . LEU B 1 131 ? 7.443 9.238 46.835 1.00 26.97 131 LEU B O 1
ATOM 2747 N N . ALA B 1 132 ? 7.869 7.621 48.335 1.00 30.58 132 ALA B N 1
ATOM 2748 C CA . ALA B 1 132 ? 6.451 7.387 48.608 1.00 33.82 132 ALA B CA 1
ATOM 2749 C C . ALA B 1 132 ? 5.795 8.571 49.313 1.00 34.98 132 ALA B C 1
ATOM 2750 O O . ALA B 1 132 ? 4.617 8.835 49.103 1.00 38.46 132 ALA B O 1
ATOM 2752 N N . GLU B 1 133 ? 6.549 9.301 50.129 1.00 35.89 133 GLU B N 1
ATOM 2753 C CA . GLU B 1 133 ? 5.962 10.436 50.840 1.00 37.44 133 GLU B CA 1
ATOM 2754 C C . GLU B 1 133 ? 5.405 11.513 49.909 1.00 39.08 133 GLU B C 1
ATOM 2755 O O . GLU B 1 133 ? 4.450 12.204 50.268 1.00 39.75 133 GLU B O 1
ATOM 2761 N N . VAL B 1 134 ? 5.993 11.648 48.719 1.00 39.20 134 VAL B N 1
ATOM 2762 C CA . VAL B 1 134 ? 5.574 12.672 47.764 1.00 39.01 134 VAL B CA 1
ATOM 2763 C C . VAL B 1 134 ? 4.851 12.149 46.509 1.00 41.18 134 VAL B C 1
ATOM 2764 O O . VAL B 1 134 ? 4.481 12.934 45.638 1.00 40.61 134 VAL B O 1
ATOM 2768 N N . ALA B 1 135 ? 4.643 10.839 46.410 1.00 42.70 135 ALA B N 1
ATOM 2769 C CA . ALA B 1 135 ? 3.959 10.284 45.244 1.00 43.17 135 ALA B CA 1
ATOM 2770 C C . ALA B 1 135 ? 2.443 10.257 45.408 1.00 44.73 135 ALA B C 1
ATOM 2771 O O . ALA B 1 135 ? 1.919 10.358 46.525 1.00 43.58 135 ALA B O 1
ATOM 2773 N N . THR B 1 136 ? 1.745 10.117 44.281 1.00 47.00 136 THR B N 1
ATOM 2774 C CA . THR B 1 136 ? 0.284 10.054 44.269 1.00 48.85 136 THR B CA 1
ATOM 2775 C C . THR B 1 136 ? -0.244 8.811 43.551 1.00 50.67 136 THR B C 1
ATOM 2776 O O . THR B 1 136 ? 0.454 8.216 42.721 1.00 48.90 136 THR B O 1
ATOM 2780 N N . GLY B 1 137 ? -1.481 8.441 43.892 1.00 52.87 137 GLY B N 1
ATOM 2781 C CA . GLY B 1 137 ? -2.161 7.279 43.331 1.00 54.45 137 GLY B CA 1
ATOM 2782 C C . GLY B 1 137 ? -1.437 6.393 42.332 1.00 55.79 137 GLY B C 1
ATOM 2783 O O . GLY B 1 137 ? -0.867 6.880 41.361 1.00 59.60 137 GLY B O 1
ATOM 2784 N N . ASP B 1 138 ? -1.482 5.085 42.566 1.00 55.93 138 ASP B N 1
ATOM 2785 C CA . ASP B 1 138 ? -0.846 4.083 41.706 1.00 55.52 138 ASP B CA 1
ATOM 2786 C C . ASP B 1 138 ? 0.677 4.145 41.675 1.00 53.84 138 ASP B C 1
ATOM 2787 O O . ASP B 1 138 ? 1.336 3.138 41.931 1.00 52.05 138 ASP B O 1
ATOM 2792 N N . ASP B 1 139 ? 1.244 5.297 41.337 1.00 53.31 139 ASP B N 1
ATOM 2793 C CA . ASP B 1 139 ? 2.695 5.419 41.368 1.00 53.32 139 ASP B CA 1
ATOM 2794 C C . ASP B 1 139 ? 3.136 5.224 42.818 1.00 51.38 139 ASP B C 1
ATOM 2795 O O . ASP B 1 139 ? 4.203 4.674 43.113 1.00 49.65 139 ASP B O 1
ATOM 2800 N N . LYS B 1 140 ? 2.267 5.666 43.722 1.00 49.17 140 LYS B N 1
ATOM 2801 C CA . LYS B 1 140 ? 2.517 5.527 45.141 1.00 48.44 140 LYS B CA 1
ATOM 2802 C C . LYS B 1 140 ? 2.484 4.055 45.540 1.00 48.19 140 LYS B C 1
ATOM 2803 O O . LYS B 1 140 ? 3.389 3.575 46.233 1.00 47.46 140 LYS B O 1
ATOM 2809 N N . LYS B 1 141 ? 1.452 3.343 45.079 1.00 46.41 141 LYS B N 1
ATOM 2810 C CA . LYS B 1 141 ? 1.303 1.913 45.357 1.00 46.04 141 LYS B CA 1
ATOM 2811 C C . LYS B 1 141 ? 2.509 1.111 44.885 1.00 44.88 141 LYS B C 1
ATOM 2812 O O . LYS B 1 141 ? 2.948 0.186 45.561 1.00 45.84 141 LYS B O 1
ATOM 2818 N N . ARG B 1 142 ? 3.037 1.450 43.717 1.00 41.51 142 ARG B N 1
ATOM 2819 C CA . ARG B 1 142 ? 4.204 0.746 43.210 1.00 41.73 142 ARG B CA 1
ATOM 2820 C C . ARG B 1 142 ? 5.429 1.023 44.083 1.00 39.98 142 ARG B C 1
ATOM 2821 O O . ARG B 1 142 ? 6.171 0.117 44.452 1.00 39.95 142 ARG B O 1
ATOM 2829 N N . ILE B 1 143 ? 5.633 2.296 44.397 1.00 40.39 143 ILE B N 1
ATOM 2830 C CA . ILE B 1 143 ? 6.758 2.720 45.217 1.00 37.75 143 ILE B CA 1
ATOM 2831 C C . ILE B 1 143 ? 6.676 2.121 46.614 1.00 38.21 143 ILE B C 1
ATOM 2832 O O . ILE B 1 143 ? 7.668 1.634 47.150 1.00 37.86 143 ILE B O 1
ATOM 2837 N N . ILE B 1 144 ? 5.477 2.143 47.184 1.00 37.74 144 ILE B N 1
ATOM 2838 C CA . ILE B 1 144 ? 5.240 1.598 48.508 1.00 39.08 144 ILE B CA 1
ATOM 2839 C C . ILE B 1 144 ? 5.579 0.118 48.573 1.00 41.67 144 ILE B C 1
ATOM 2840 O O . ILE B 1 144 ? 6.164 -0.366 49.550 1.00 41.69 144 ILE B O 1
ATOM 2845 N N . ASP B 1 145 ? 5.206 -0.606 47.527 1.00 42.85 145 ASP B N 1
ATOM 2846 C CA . ASP B 1 145 ? 5.470 -2.026 47.502 1.00 44.54 145 ASP B CA 1
ATOM 2847 C C . ASP B 1 145 ? 6.940 -2.352 47.295 1.00 42.98 145 ASP B C 1
ATOM 2848 O O . ASP B 1 145 ? 7.431 -3.363 47.788 1.00 42.90 145 ASP B O 1
ATOM 2853 N N . SER B 1 146 ? 7.659 -1.497 46.583 1.00 42.12 146 SER B N 1
ATOM 2854 C CA . SER B 1 146 ? 9.071 -1.767 46.395 1.00 42.90 146 SER B CA 1
ATOM 2855 C C . SER B 1 146 ? 9.841 -1.396 47.659 1.00 41.06 146 SER B C 1
ATOM 2856 O O . SER B 1 146 ? 10.931 -1.903 47.906 1.00 39.89 146 SER B O 1
ATOM 2859 N N . ALA B 1 147 ? 9.247 -0.522 48.468 1.00 39.52 147 ALA B N 1
ATOM 2860 C CA . ALA B 1 147 ? 9.853 -0.121 49.735 1.00 36.95 147 ALA B CA 1
ATOM 2861 C C . ALA B 1 147 ? 9.731 -1.249 50.746 1.00 35.34 147 ALA B C 1
ATOM 2862 O O . ALA B 1 147 ? 10.683 -1.577 51.450 1.00 35.56 147 ALA B O 1
ATOM 2864 N N . ARG B 1 148 ? 8.547 -1.848 50.797 1.00 34.99 148 ARG B N 1
ATOM 2865 C CA . ARG B 1 148 ? 8.275 -2.943 51.717 1.00 35.81 148 ARG B CA 1
ATOM 2866 C C . ARG B 1 148 ? 9.080 -4.206 51.429 1.00 34.87 148 ARG B C 1
ATOM 2867 O O . ARG B 1 148 ? 9.549 -4.868 52.359 1.00 35.22 148 ARG B O 1
ATOM 2875 N N . SER B 1 149 ? 9.244 -4.551 50.154 1.00 34.40 149 SER B N 1
ATOM 2876 C CA . SER B 1 149 ? 9.991 -5.759 49.835 1.00 35.63 149 SER B CA 1
ATOM 2877 C C . SER B 1 149 ? 11.446 -5.603 50.221 1.00 33.51 149 SER B C 1
ATOM 2878 O O . SER B 1 149 ? 12.115 -6.573 50.564 1.00 32.10 149 SER B O 1
ATOM 2881 N N . ALA B 1 150 ? 11.935 -4.371 50.162 1.00 33.13 150 ALA B N 1
ATOM 2882 C CA . ALA B 1 150 ? 13.310 -4.109 50.552 1.00 34.06 150 ALA B CA 1
ATOM 2883 C C . ALA B 1 150 ? 13.445 -4.225 52.081 1.00 34.55 150 ALA B C 1
ATOM 2884 O O . ALA B 1 150 ? 14.373 -4.853 52.594 1.00 31.14 150 ALA B O 1
ATOM 2886 N N . TYR B 1 151 ? 12.499 -3.633 52.804 1.00 32.35 151 TYR B N 1
ATOM 2887 C CA . TYR B 1 151 ? 12.541 -3.705 54.256 1.00 35.45 151 TYR B CA 1
ATOM 2888 C C . TYR B 1 151 ? 12.376 -5.136 54.723 1.00 37.27 151 TYR B C 1
ATOM 2889 O O . TYR B 1 151 ? 13.124 -5.609 55.576 1.00 36.86 151 TYR B O 1
ATOM 2898 N N . GLN B 1 152 ? 11.399 -5.828 54.140 1.00 39.19 152 GLN B N 1
ATOM 2899 C CA . GLN B 1 152 ? 11.143 -7.212 54.503 1.00 39.52 152 GLN B CA 1
ATOM 2900 C C . GLN B 1 152 ? 12.349 -8.119 54.236 1.00 38.92 152 GLN B C 1
ATOM 2901 O O . GLN B 1 152 ? 12.682 -8.973 55.052 1.00 40.03 152 GLN B O 1
ATOM 2907 N N . GLU B 1 153 ? 13.009 -7.942 53.100 1.00 37.63 153 GLU B N 1
ATOM 2908 C CA . GLU B 1 153 ? 14.168 -8.767 52.813 1.00 38.16 153 GLU B CA 1
ATOM 2909 C C . GLU B 1 153 ? 15.312 -8.480 53.787 1.00 38.28 153 GLU B C 1
ATOM 2910 O O . GLU B 1 153 ? 16.090 -9.380 54.136 1.00 36.07 153 GLU B O 1
ATOM 2916 N N . ALA B 1 154 ? 15.418 -7.217 54.204 1.00 37.06 154 ALA B N 1
ATOM 2917 C CA . ALA B 1 154 ? 16.443 -6.815 55.162 1.00 37.20 154 ALA B CA 1
ATOM 2918 C C . ALA B 1 154 ? 16.101 -7.388 56.526 1.00 39.01 154 ALA B C 1
ATOM 2919 O O . ALA B 1 154 ? 16.986 -7.776 57.291 1.00 39.66 154 ALA B O 1
ATOM 2921 N N . MET B 1 155 ? 14.798 -7.435 56.804 1.00 39.63 155 MET B N 1
ATOM 2922 C CA . MET B 1 155 ? 14.267 -7.960 58.055 1.00 41.38 155 MET B CA 1
ATOM 2923 C C . MET B 1 155 ? 14.492 -9.467 58.160 1.00 39.93 155 MET B C 1
ATOM 2924 O O . MET B 1 155 ? 14.881 -9.972 59.215 1.00 39.22 155 MET B O 1
ATOM 2929 N N . ASP B 1 156 ? 14.250 -10.180 57.062 1.00 37.80 156 ASP B N 1
ATOM 2930 C CA . ASP B 1 156 ? 14.447 -11.632 57.043 1.00 38.95 156 ASP B CA 1
ATOM 2931 C C . ASP B 1 156 ? 15.908 -11.983 57.334 1.00 38.72 156 ASP B C 1
ATOM 2932 O O . ASP B 1 156 ? 16.204 -12.919 58.072 1.00 40.98 156 ASP B O 1
ATOM 2937 N N . ILE B 1 157 ? 16.818 -11.215 56.748 1.00 38.26 157 ILE B N 1
ATOM 2938 C CA . ILE B 1 157 ? 18.240 -11.440 56.939 1.00 36.40 157 ILE B CA 1
ATOM 2939 C C . ILE B 1 157 ? 18.697 -11.100 58.346 1.00 36.32 157 ILE B C 1
ATOM 2940 O O . ILE B 1 157 ? 19.585 -11.770 58.890 1.00 35.12 157 ILE B O 1
ATOM 2945 N N . SER B 1 158 ? 18.103 -10.064 58.934 1.00 34.22 158 SER B N 1
ATOM 2946 C CA . SER B 1 158 ? 18.518 -9.654 60.267 1.00 35.81 158 SER B CA 1
ATOM 2947 C C . SER B 1 158 ? 18.074 -10.625 61.351 1.00 37.36 158 SER B C 1
ATOM 2948 O O . SER B 1 158 ? 18.811 -10.874 62.294 1.00 35.47 158 SER B O 1
ATOM 2951 N N . LYS B 1 159 ? 16.885 -11.194 61.193 1.00 40.13 159 LYS B N 1
ATOM 2952 C CA . LYS B 1 159 ? 16.362 -12.128 62.174 1.00 42.18 159 LYS B CA 1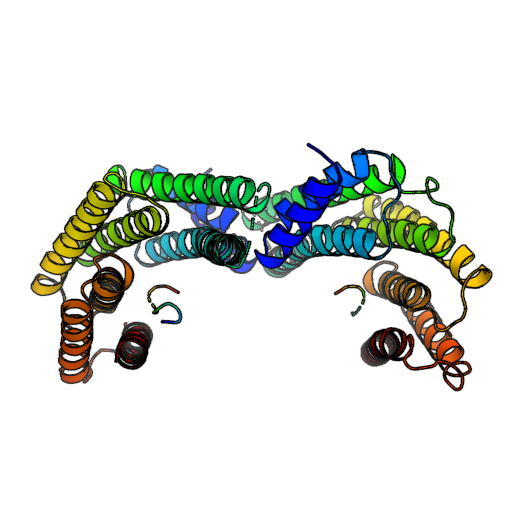
ATOM 2953 C C . LYS B 1 159 ? 17.061 -13.476 62.163 1.00 43.97 159 LYS B C 1
ATOM 2954 O O . LYS B 1 159 ? 16.967 -14.230 63.129 1.00 44.66 159 LYS B O 1
ATOM 2960 N N . LYS B 1 160 ? 17.775 -13.769 61.083 1.00 45.00 160 LYS B N 1
ATOM 2961 C CA . LYS B 1 160 ? 18.487 -15.031 60.974 1.00 45.96 160 LYS B CA 1
ATOM 2962 C C . LYS B 1 160 ? 19.990 -14.866 61.201 1.00 46.40 160 LYS B C 1
ATOM 2963 O O . LYS B 1 160 ? 20.666 -15.809 61.621 1.00 47.07 160 LYS B O 1
ATOM 2969 N N . GLU B 1 161 ? 20.500 -13.659 60.951 1.00 45.12 161 GLU B N 1
ATOM 2970 C CA . GLU B 1 161 ? 21.933 -13.359 61.075 1.00 44.92 161 GLU B CA 1
ATOM 2971 C C . GLU B 1 161 ? 22.341 -12.465 62.247 1.00 44.03 161 GLU B C 1
ATOM 2972 O O . GLU B 1 161 ? 23.519 -12.423 62.599 1.00 43.97 161 GLU B O 1
ATOM 2978 N N . MET B 1 162 ? 21.402 -11.738 62.846 1.00 42.97 162 MET B N 1
ATOM 2979 C CA . MET B 1 162 ? 21.782 -10.816 63.917 1.00 41.54 162 MET B CA 1
ATOM 2980 C C . MET B 1 162 ? 21.007 -10.938 65.222 1.00 39.74 162 MET B C 1
ATOM 2981 O O . MET B 1 162 ? 19.814 -11.232 65.238 1.00 38.08 162 MET B O 1
ATOM 2986 N N . PRO B 1 163 ? 21.690 -10.697 66.347 1.00 39.75 163 PRO B N 1
ATOM 2987 C CA . PRO B 1 163 ? 21.044 -10.773 67.663 1.00 40.74 163 PRO B CA 1
ATOM 2988 C C . PRO B 1 163 ? 20.073 -9.592 67.768 1.00 40.53 163 PRO B C 1
ATOM 2989 O O . PRO B 1 163 ? 20.272 -8.569 67.107 1.00 40.36 163 PRO B O 1
ATOM 2993 N N . PRO B 1 164 ? 19.024 -9.711 68.600 1.00 40.26 164 PRO B N 1
ATOM 2994 C CA . PRO B 1 164 ? 18.023 -8.651 68.780 1.00 41.03 164 PRO B CA 1
ATOM 2995 C C . PRO B 1 164 ? 18.507 -7.277 69.232 1.00 40.45 164 PRO B C 1
ATOM 2996 O O . PRO B 1 164 ? 17.708 -6.352 69.325 1.00 39.64 164 PRO B O 1
ATOM 3000 N N . THR B 1 165 ? 19.799 -7.124 69.511 1.00 41.13 165 THR B N 1
ATOM 3001 C CA . THR B 1 165 ? 20.293 -5.825 69.949 1.00 41.79 165 THR B CA 1
ATOM 3002 C C . THR B 1 165 ? 21.265 -5.181 68.973 1.00 40.94 165 THR B C 1
ATOM 3003 O O . THR B 1 165 ? 21.742 -4.067 69.205 1.00 41.13 165 THR B O 1
ATOM 3007 N N . ASN B 1 166 ? 21.586 -5.884 67.895 1.00 39.18 166 ASN B N 1
ATOM 3008 C CA . ASN B 1 166 ? 22.480 -5.313 66.898 1.00 37.20 166 ASN B CA 1
ATOM 3009 C C . ASN B 1 166 ? 21.848 -4.013 66.395 1.00 36.49 166 ASN B C 1
ATOM 3010 O O . ASN B 1 166 ? 20.691 -4.003 65.972 1.00 37.57 166 ASN B O 1
ATOM 3015 N N . PRO B 1 167 ? 22.587 -2.896 66.459 1.00 33.29 167 PRO B N 1
ATOM 3016 C CA . PRO B 1 167 ? 22.071 -1.595 66.023 1.00 33.59 167 PRO B CA 1
ATOM 3017 C C . PRO B 1 167 ? 21.523 -1.465 64.594 1.00 33.67 167 PRO B C 1
ATOM 3018 O O . PRO B 1 167 ? 20.611 -0.673 64.348 1.00 35.24 167 PRO B O 1
ATOM 3022 N N . ILE B 1 168 ? 22.066 -2.226 63.657 1.00 34.08 168 ILE B N 1
ATOM 3023 C CA . ILE B 1 168 ? 21.571 -2.173 62.287 1.00 34.66 168 ILE B CA 1
ATOM 3024 C C . ILE B 1 168 ? 20.176 -2.797 62.237 1.00 35.60 168 ILE B C 1
ATOM 3025 O O . ILE B 1 168 ? 19.238 -2.216 61.691 1.00 37.40 168 ILE B O 1
ATOM 3030 N N . ARG B 1 169 ? 20.038 -3.970 62.844 1.00 35.63 169 ARG B N 1
ATOM 3031 C CA . ARG B 1 169 ? 18.751 -4.650 62.895 1.00 34.39 169 ARG B CA 1
ATOM 3032 C C . ARG B 1 169 ? 17.672 -3.767 63.521 1.00 34.23 169 ARG B C 1
ATOM 3033 O O . ARG B 1 169 ? 16.541 -3.714 63.029 1.00 33.45 169 ARG B O 1
ATOM 3041 N N . LEU B 1 170 ? 18.033 -3.085 64.610 1.00 34.17 170 LEU B N 1
ATOM 3042 C CA . LEU B 1 170 ? 17.125 -2.175 65.317 1.00 35.02 170 LEU B CA 1
ATOM 3043 C C . LEU B 1 170 ? 16.794 -0.929 64.478 1.00 32.78 170 LEU B C 1
ATOM 3044 O O . LEU B 1 170 ? 15.660 -0.460 64.448 1.00 31.30 170 LEU B O 1
ATOM 3049 N N . GLY B 1 171 ? 17.809 -0.385 63.818 1.00 32.98 171 GLY B N 1
ATOM 3050 C CA . GLY B 1 171 ? 17.588 0.768 62.962 1.00 33.35 171 GLY B CA 1
ATOM 3051 C C . GLY B 1 171 ? 16.616 0.350 61.869 1.00 31.48 171 GLY B C 1
ATOM 3052 O O . GLY B 1 171 ? 15.686 1.086 61.544 1.00 32.16 171 GLY B O 1
ATOM 3053 N N . LEU B 1 172 ? 16.832 -0.838 61.307 1.00 29.74 172 LEU B N 1
ATOM 3054 C CA . LEU B 1 172 ? 15.949 -1.371 60.278 1.00 30.94 172 LEU B CA 1
ATOM 3055 C C . LEU B 1 172 ? 14.520 -1.556 60.792 1.00 29.64 172 LEU B C 1
ATOM 3056 O O . LEU B 1 172 ? 13.560 -1.121 60.160 1.00 30.02 172 LEU B O 1
ATOM 3061 N N . ALA B 1 173 ? 14.381 -2.208 61.941 1.00 28.96 173 ALA B N 1
ATOM 3062 C CA . ALA B 1 173 ? 13.064 -2.406 62.512 1.00 27.57 173 ALA B CA 1
ATOM 3063 C C . ALA B 1 173 ? 12.411 -1.072 62.856 1.00 28.90 173 ALA B C 1
ATOM 3064 O O . ALA B 1 173 ? 11.197 -0.911 62.688 1.00 30.26 173 ALA B O 1
ATOM 3066 N N . LEU B 1 174 ? 13.199 -0.108 63.331 1.00 28.42 174 LEU B N 1
ATOM 3067 C CA . LEU B 1 174 ? 12.631 1.214 63.637 1.00 28.83 174 LEU B CA 1
ATOM 3068 C C . LEU B 1 174 ? 12.007 1.820 62.394 1.00 29.32 174 LEU B C 1
ATOM 3069 O O . LEU B 1 174 ? 10.818 2.123 62.365 1.00 31.52 174 LEU B O 1
ATOM 3074 N N . ASN B 1 175 ? 12.820 1.974 61.353 1.00 30.97 175 ASN B N 1
ATOM 3075 C CA . ASN B 1 175 ? 12.347 2.555 60.098 1.00 31.53 175 ASN B CA 1
ATOM 3076 C C . ASN B 1 175 ? 11.227 1.753 59.429 1.00 31.54 175 ASN B C 1
ATOM 3077 O O . ASN B 1 175 ? 10.331 2.333 58.815 1.00 29.67 175 ASN B O 1
ATOM 3082 N N . PHE B 1 176 ? 11.260 0.429 59.551 1.00 32.75 176 PHE B N 1
ATOM 3083 C CA . PHE B 1 176 ? 10.187 -0.365 58.964 1.00 32.93 176 PHE B CA 1
ATOM 3084 C C . PHE B 1 176 ? 8.868 -0.073 59.677 1.00 33.60 176 PHE B C 1
ATOM 3085 O O . PHE B 1 176 ? 7.810 -0.098 59.054 1.00 34.42 176 PHE B O 1
ATOM 3093 N N . SER B 1 177 ? 8.927 0.239 60.975 1.00 33.88 177 SER B N 1
ATOM 3094 C CA . SER B 1 177 ? 7.696 0.558 61.708 1.00 34.07 177 SER B CA 1
ATOM 3095 C C . SER B 1 177 ? 7.180 1.936 61.306 1.00 32.03 177 SER B C 1
ATOM 3096 O O . SER B 1 177 ? 5.978 2.163 61.239 1.00 31.75 177 SER B O 1
ATOM 3099 N N . VAL B 1 178 ? 8.096 2.862 61.037 1.00 33.72 178 VAL B N 1
ATOM 3100 C CA . VAL B 1 178 ? 7.691 4.186 60.575 1.00 30.67 178 VAL B CA 1
ATOM 3101 C C . VAL B 1 178 ? 6.959 4.015 59.248 1.00 31.55 178 VAL B C 1
ATOM 3102 O O . VAL B 1 178 ? 5.968 4.688 58.961 1.00 29.93 178 VAL B O 1
ATOM 3106 N N . PHE B 1 179 ? 7.465 3.087 58.444 1.00 32.79 179 PHE B N 1
ATOM 3107 C CA . PHE B 1 179 ? 6.849 2.773 57.172 1.00 34.89 179 PHE B CA 1
ATOM 3108 C C . PHE B 1 179 ? 5.398 2.327 57.381 1.00 36.48 179 PHE B C 1
ATOM 3109 O O . PHE B 1 179 ? 4.486 2.850 56.750 1.00 36.77 179 PHE B O 1
ATOM 3117 N N . HIS B 1 180 ? 5.184 1.363 58.275 1.00 37.82 180 HIS B N 1
ATOM 3118 C CA . HIS B 1 180 ? 3.830 0.886 58.542 1.00 40.25 180 HIS B CA 1
ATOM 3119 C C . HIS B 1 180 ? 2.882 1.986 58.979 1.00 42.32 180 HIS B C 1
ATOM 3120 O O . HIS B 1 180 ? 1.780 2.094 58.454 1.00 44.02 180 HIS B O 1
ATOM 3127 N N . TYR B 1 181 ? 3.315 2.808 59.933 1.00 43.76 181 TYR B N 1
ATOM 3128 C CA . TYR B 1 181 ? 2.482 3.891 60.450 1.00 44.60 181 TYR B CA 1
ATOM 3129 C C . TYR B 1 181 ? 2.226 5.053 59.482 1.00 44.11 181 TYR B C 1
ATOM 3130 O O . TYR B 1 181 ? 1.080 5.362 59.172 1.00 42.30 181 TYR B O 1
ATOM 3139 N N . GLU B 1 182 ? 3.291 5.698 59.009 1.00 44.85 182 GLU B N 1
ATOM 3140 C CA . GLU B 1 182 ? 3.152 6.864 58.131 1.00 44.72 182 GLU B CA 1
ATOM 3141 C C . GLU B 1 182 ? 2.962 6.616 56.629 1.00 42.98 182 GLU B C 1
ATOM 3142 O O . GLU B 1 182 ? 2.498 7.508 55.929 1.00 44.00 182 GLU B O 1
ATOM 3148 N N . ILE B 1 183 ? 3.293 5.434 56.126 1.00 42.43 183 ILE B N 1
ATOM 3149 C CA . ILE B 1 183 ? 3.178 5.175 54.685 1.00 43.67 183 ILE B CA 1
ATOM 3150 C C . ILE B 1 183 ? 2.127 4.131 54.283 1.00 45.77 183 ILE B C 1
ATOM 3151 O O . ILE B 1 183 ? 1.272 4.398 53.437 1.00 46.37 183 ILE B O 1
ATOM 3156 N N . ALA B 1 184 ? 2.203 2.946 54.883 1.00 47.12 184 ALA B N 1
ATOM 3157 C CA . ALA B 1 184 ? 1.279 1.857 54.586 1.00 47.58 184 ALA B CA 1
ATOM 3158 C C . ALA B 1 184 ? -0.052 1.986 55.305 1.00 49.33 184 ALA B C 1
ATOM 3159 O O . ALA B 1 184 ? -0.903 1.116 55.182 1.00 49.34 184 ALA B O 1
ATOM 3161 N N . ASN B 1 185 ? -0.223 3.066 56.061 1.00 52.63 185 ASN B N 1
ATOM 3162 C CA . ASN B 1 185 ? -1.458 3.317 56.813 1.00 55.32 185 ASN B CA 1
ATOM 3163 C C . ASN B 1 185 ? -1.929 2.173 57.719 1.00 54.70 185 ASN B C 1
ATOM 3164 O O . ASN B 1 185 ? -3.128 1.916 57.825 1.00 54.33 185 ASN B O 1
ATOM 3169 N N . SER B 1 186 ? -0.990 1.487 58.362 1.00 53.35 186 SER B N 1
ATOM 3170 C CA . SER B 1 186 ? -1.335 0.409 59.280 1.00 53.02 186 SER B CA 1
ATOM 3171 C C . SER B 1 186 ? -0.703 0.643 60.648 1.00 51.28 186 SER B C 1
ATOM 3172 O O . SER B 1 186 ? 0.342 0.084 60.967 1.00 50.21 186 SER B O 1
ATOM 3175 N N . PRO B 1 187 ? -1.341 1.486 61.473 1.00 51.11 187 PRO B N 1
ATOM 3176 C CA . PRO B 1 187 ? -0.887 1.839 62.822 1.00 51.64 187 PRO B CA 1
ATOM 3177 C C . PRO B 1 187 ? -0.742 0.617 63.721 1.00 53.06 187 PRO B C 1
ATOM 3178 O O . PRO B 1 187 ? 0.184 0.521 64.534 1.00 53.23 187 PRO B O 1
ATOM 3182 N N . GLU B 1 188 ? -1.670 -0.316 63.560 1.00 53.76 188 GLU B N 1
ATOM 3183 C CA . GLU B 1 188 ? -1.670 -1.556 64.318 1.00 55.50 188 GLU B CA 1
ATOM 3184 C C . GLU B 1 188 ? -0.320 -2.267 64.224 1.00 53.53 188 GLU B C 1
ATOM 3185 O O . GLU B 1 188 ? 0.363 -2.502 65.225 1.00 53.32 188 GLU B O 1
ATOM 3191 N N . GLU B 1 189 ? 0.045 -2.603 62.993 1.00 51.45 189 GLU B N 1
ATOM 3192 C CA . GLU B 1 189 ? 1.286 -3.303 62.690 1.00 49.24 189 GLU B CA 1
ATOM 3193 C C . GLU B 1 189 ? 2.529 -2.540 63.133 1.00 46.47 189 GLU B C 1
ATOM 3194 O O . GLU B 1 189 ? 3.473 -3.129 63.651 1.00 46.40 189 GLU B O 1
ATOM 3200 N N . ALA B 1 190 ? 2.531 -1.230 62.917 1.00 44.74 190 ALA B N 1
ATOM 3201 C CA . ALA B 1 190 ? 3.668 -0.403 63.309 1.00 43.93 190 ALA B CA 1
ATOM 3202 C C . ALA B 1 190 ? 3.937 -0.501 64.806 1.00 43.25 190 ALA B C 1
ATOM 3203 O O . ALA B 1 190 ? 5.072 -0.732 65.236 1.00 42.84 190 ALA B O 1
ATOM 3205 N N . ILE B 1 191 ? 2.875 -0.329 65.587 1.00 42.57 191 ILE B N 1
ATOM 3206 C CA . ILE B 1 191 ? 2.957 -0.384 67.038 1.00 42.31 191 ILE B CA 1
ATOM 3207 C C . ILE B 1 191 ? 3.439 -1.727 67.562 1.00 40.05 191 ILE B C 1
ATOM 3208 O O . ILE B 1 191 ? 4.329 -1.767 68.400 1.00 39.16 191 ILE B O 1
ATOM 3213 N N . SER B 1 192 ? 2.879 -2.827 67.066 1.00 41.59 192 SER B N 1
ATOM 3214 C CA . SER B 1 192 ? 3.311 -4.137 67.548 1.00 42.86 192 SER B CA 1
ATOM 3215 C C . SER B 1 192 ? 4.765 -4.462 67.200 1.00 42.35 192 SER B C 1
ATOM 3216 O O . SER B 1 192 ? 5.466 -5.054 68.018 1.00 42.87 192 SER B O 1
ATOM 3219 N N . LEU B 1 193 ? 5.219 -4.088 66.000 1.00 41.76 193 LEU B N 1
ATOM 3220 C CA . LEU B 1 193 ? 6.618 -4.332 65.609 1.00 40.48 193 LEU B CA 1
ATOM 3221 C C . LEU B 1 193 ? 7.584 -3.484 66.444 1.00 39.73 193 LEU B C 1
ATOM 3222 O O . LEU B 1 193 ? 8.640 -3.952 66.867 1.00 37.13 193 LEU B O 1
ATOM 3227 N N . ALA B 1 194 ? 7.214 -2.226 66.664 1.00 39.87 194 ALA B N 1
ATOM 3228 C CA . ALA B 1 194 ? 8.026 -1.327 67.473 1.00 42.43 194 ALA B CA 1
ATOM 3229 C C . ALA B 1 194 ? 8.098 -1.825 68.921 1.00 43.53 194 ALA B C 1
ATOM 3230 O O . ALA B 1 194 ? 9.149 -1.769 69.564 1.00 43.20 194 ALA B O 1
ATOM 3232 N N . LYS B 1 195 ? 6.969 -2.317 69.424 1.00 44.41 195 LYS B N 1
ATOM 3233 C CA . LYS B 1 195 ? 6.906 -2.823 70.782 1.00 45.68 195 LYS B CA 1
ATOM 3234 C C . LYS B 1 195 ? 7.640 -4.152 70.917 1.00 44.87 195 LYS B C 1
ATOM 3235 O O . LYS B 1 195 ? 8.372 -4.387 71.882 1.00 43.59 195 LYS B O 1
ATOM 3241 N N . THR B 1 196 ? 7.442 -5.010 69.926 1.00 43.84 196 THR B N 1
ATOM 3242 C CA . THR B 1 196 ? 8.075 -6.316 69.887 1.00 41.69 196 THR B CA 1
ATOM 3243 C C . THR B 1 196 ? 9.581 -6.206 69.692 1.00 41.38 196 THR B C 1
ATOM 3244 O O . THR B 1 196 ? 10.341 -7.031 70.189 1.00 41.59 196 THR B O 1
ATOM 3248 N N . THR B 1 197 ? 10.008 -5.187 68.959 1.00 39.34 197 THR B N 1
ATOM 3249 C CA . THR B 1 197 ? 11.428 -4.972 68.723 1.00 38.33 197 THR B CA 1
ATOM 3250 C C . THR B 1 197 ? 12.087 -4.444 69.974 1.00 38.50 197 THR B C 1
ATOM 3251 O O . THR B 1 197 ? 13.221 -4.797 70.304 1.00 39.22 197 THR B O 1
ATOM 3255 N N . PHE B 1 198 ? 11.349 -3.595 70.673 1.00 39.75 198 PHE B N 1
ATOM 3256 C CA . PHE B 1 198 ? 11.840 -2.996 71.899 1.00 41.56 198 PHE B CA 1
ATOM 3257 C C . PHE B 1 198 ? 12.017 -4.028 73.007 1.00 41.96 198 PHE B C 1
ATOM 3258 O O . PHE B 1 198 ? 13.084 -4.120 73.612 1.00 41.21 198 PHE B O 1
ATOM 3266 N N . ASP B 1 199 ? 10.969 -4.806 73.264 1.00 44.64 199 ASP B N 1
ATOM 3267 C CA . ASP B 1 199 ? 11.017 -5.834 74.304 1.00 47.27 199 ASP B CA 1
ATOM 3268 C C . ASP B 1 199 ? 12.130 -6.847 74.094 1.00 48.28 199 ASP B C 1
ATOM 3269 O O . ASP B 1 199 ? 12.928 -7.093 74.995 1.00 50.26 199 ASP B O 1
ATOM 3274 N N . GLU B 1 200 ? 12.176 -7.444 72.908 1.00 48.40 200 GLU B N 1
ATOM 3275 C CA . GLU B 1 200 ? 13.208 -8.419 72.607 1.00 48.69 200 GLU B CA 1
ATOM 3276 C C . GLU B 1 200 ? 14.588 -7.801 72.681 1.00 48.09 200 GLU B C 1
ATOM 3277 O O . GLU B 1 200 ? 15.586 -8.497 72.845 1.00 48.83 200 GLU B O 1
ATOM 3283 N N . ALA B 1 201 ? 14.629 -6.481 72.564 1.00 48.80 201 ALA B N 1
ATOM 3284 C CA . ALA B 1 201 ? 15.877 -5.746 72.676 1.00 49.35 201 ALA B CA 1
ATOM 3285 C C . ALA B 1 201 ? 16.261 -5.627 74.154 1.00 50.14 201 ALA B C 1
ATOM 3286 O O . ALA B 1 201 ? 17.376 -5.977 74.543 1.00 47.23 201 ALA B O 1
ATOM 3288 N N . MET B 1 202 ? 15.329 -5.140 74.972 1.00 51.62 202 MET B N 1
ATOM 3289 C CA . MET B 1 202 ? 15.568 -5.016 76.410 1.00 54.21 202 MET B CA 1
ATOM 3290 C C . MET B 1 202 ? 16.003 -6.357 76.995 1.00 56.29 202 MET B C 1
ATOM 3291 O O . MET B 1 202 ? 17.043 -6.462 77.642 1.00 56.91 202 MET B O 1
ATOM 3296 N N . ALA B 1 203 ? 15.195 -7.380 76.727 1.00 58.42 203 ALA B N 1
ATOM 3297 C CA . ALA B 1 203 ? 15.421 -8.744 77.200 1.00 61.84 203 ALA B CA 1
ATOM 3298 C C . ALA B 1 203 ? 16.809 -9.307 76.884 1.00 64.26 203 ALA B C 1
ATOM 3299 O O . ALA B 1 203 ? 17.105 -10.459 77.222 1.00 65.73 203 ALA B O 1
ATOM 3301 N N . ASP B 1 204 ? 17.654 -8.507 76.242 1.00 65.56 204 ASP B N 1
ATOM 3302 C CA . ASP B 1 204 ? 18.998 -8.944 75.883 1.00 66.78 204 ASP B CA 1
ATOM 3303 C C . ASP B 1 204 ? 20.050 -7.891 76.178 1.00 67.85 204 ASP B C 1
ATOM 3304 O O . ASP B 1 204 ? 21.242 -8.174 76.146 1.00 68.05 204 ASP B O 1
ATOM 3309 N N . LEU B 1 205 ? 19.594 -6.678 76.466 1.00 69.38 205 LEU B N 1
ATOM 3310 C CA . LEU B 1 205 ? 20.479 -5.556 76.746 1.00 71.94 205 LEU B CA 1
ATOM 3311 C C . LEU B 1 205 ? 21.665 -5.916 77.640 1.00 74.51 205 LEU B C 1
ATOM 3312 O O . LEU B 1 205 ? 22.724 -5.291 77.558 1.00 72.73 205 LEU B O 1
ATOM 3317 N N . HIS B 1 206 ? 21.485 -6.920 78.494 1.00 79.06 206 HIS B N 1
ATOM 3318 C CA . HIS B 1 206 ? 22.555 -7.361 79.386 1.00 83.92 206 HIS B CA 1
ATOM 3319 C C . HIS B 1 206 ? 23.721 -7.973 78.612 1.00 86.72 206 HIS B C 1
ATOM 3320 O O . HIS B 1 206 ? 23.558 -8.960 77.890 1.00 85.98 206 HIS B O 1
ATOM 3327 N N . THR B 1 207 ? 24.899 -7.383 78.772 1.00 90.74 207 THR B N 1
ATOM 3328 C CA . THR B 1 207 ? 26.088 -7.851 78.068 1.00 94.47 207 THR B CA 1
ATOM 3329 C C . THR B 1 207 ? 25.934 -7.639 76.563 1.00 96.08 207 THR B C 1
ATOM 3330 O O . THR B 1 207 ? 26.107 -8.559 75.761 1.00 96.52 207 THR B O 1
ATOM 3334 N N . LEU B 1 208 ? 25.580 -6.410 76.198 1.00 97.56 208 LEU B N 1
ATOM 3335 C CA . LEU B 1 208 ? 25.405 -6.030 74.803 1.00 98.62 208 LEU B CA 1
ATOM 3336 C C . LEU B 1 208 ? 26.713 -5.485 74.247 1.00 99.64 208 LEU B C 1
ATOM 3337 O O . LEU B 1 208 ? 26.771 -4.977 73.131 1.00 100.07 208 LEU B O 1
ATOM 3342 N N . SER B 1 209 ? 27.764 -5.611 75.052 1.00 100.64 209 SER B N 1
ATOM 3343 C CA . SER B 1 209 ? 29.102 -5.151 74.695 1.00 101.48 209 SER B CA 1
ATOM 3344 C C . SER B 1 209 ? 29.171 -3.657 74.379 1.00 101.62 209 SER B C 1
ATOM 3345 O O . SER B 1 209 ? 28.356 -3.122 73.624 1.00 101.86 209 SER B O 1
ATOM 3348 N N . GLU B 1 210 ? 30.156 -2.992 74.974 1.00 101.42 210 GLU B N 1
ATOM 3349 C CA . GLU B 1 210 ? 30.367 -1.562 74.781 1.00 100.98 210 GLU B CA 1
ATOM 3350 C C . GLU B 1 210 ? 30.600 -1.225 73.314 1.00 100.23 210 GLU B C 1
ATOM 3351 O O . GLU B 1 210 ? 30.792 -0.066 72.948 1.00 100.57 210 GLU B O 1
ATOM 3357 N N . ASP B 1 211 ? 30.575 -2.261 72.483 1.00 98.87 211 ASP B N 1
ATOM 3358 C CA . ASP B 1 211 ? 30.785 -2.134 71.046 1.00 97.12 211 ASP B CA 1
ATOM 3359 C C . ASP B 1 211 ? 29.735 -1.265 70.354 1.00 94.90 211 ASP B C 1
ATOM 3360 O O . ASP B 1 211 ? 30.030 -0.159 69.898 1.00 94.60 211 ASP B O 1
ATOM 3365 N N . SER B 1 212 ? 28.511 -1.772 70.279 1.00 92.19 212 SER B N 1
ATOM 3366 C CA . SER B 1 212 ? 27.419 -1.052 69.639 1.00 88.86 212 SER B CA 1
ATOM 3367 C C . SER B 1 212 ? 26.410 -0.538 70.653 1.00 86.92 212 SER B C 1
ATOM 3368 O O . SER B 1 212 ? 25.278 -0.194 70.306 1.00 86.21 212 SER B O 1
ATOM 3371 N N . TYR B 1 213 ? 26.835 -0.494 71.911 1.00 84.36 213 TYR B N 1
ATOM 3372 C CA . TYR B 1 213 ? 25.985 -0.035 73.001 1.00 81.87 213 TYR B CA 1
ATOM 3373 C C . TYR B 1 213 ? 25.305 1.308 72.743 1.00 78.47 213 TYR B C 1
ATOM 3374 O O . TYR B 1 213 ? 24.078 1.398 72.736 1.00 76.58 213 TYR B O 1
ATOM 3383 N N . LYS B 1 214 ? 26.112 2.346 72.547 1.00 75.57 214 LYS B N 1
ATOM 3384 C CA . LYS B 1 214 ? 25.604 3.695 72.311 1.00 73.05 214 LYS B CA 1
ATOM 3385 C C . LYS B 1 214 ? 24.556 3.768 71.196 1.00 70.43 214 LYS B C 1
ATOM 3386 O O . LYS B 1 214 ? 23.521 4.417 71.356 1.00 70.20 214 LYS B O 1
ATOM 3392 N N . ASP B 1 215 ? 24.819 3.099 70.075 1.00 67.36 215 ASP B N 1
ATOM 3393 C CA . ASP B 1 215 ? 23.890 3.099 68.943 1.00 63.67 215 ASP B CA 1
ATOM 3394 C C . ASP B 1 215 ? 22.554 2.424 69.230 1.00 60.16 215 ASP B C 1
ATOM 3395 O O . ASP B 1 215 ? 21.500 3.048 69.106 1.00 59.32 215 ASP B O 1
ATOM 3400 N N . SER B 1 216 ? 22.587 1.151 69.603 1.00 56.11 216 SER B N 1
ATOM 3401 C CA . SER B 1 216 ? 21.343 0.449 69.882 1.00 54.14 216 SER B CA 1
ATOM 3402 C C . SER B 1 216 ? 20.527 1.137 70.972 1.00 51.20 216 SER B C 1
ATOM 3403 O O . SER B 1 216 ? 19.301 1.153 70.924 1.00 50.21 216 SER B O 1
ATOM 3406 N N . THR B 1 217 ? 21.218 1.718 71.947 1.00 50.31 217 THR B N 1
ATOM 3407 C CA . THR B 1 217 ? 20.571 2.438 73.042 1.00 48.14 217 THR B CA 1
ATOM 3408 C C . THR B 1 217 ? 19.765 3.634 72.532 1.00 45.50 217 THR B C 1
ATOM 3409 O O . THR B 1 217 ? 18.644 3.867 72.970 1.00 43.95 217 THR B O 1
ATOM 3413 N N . LEU B 1 218 ? 20.342 4.384 71.602 1.00 44.00 218 LEU B N 1
ATOM 3414 C CA . LEU B 1 218 ? 19.667 5.539 71.024 1.00 44.58 218 LEU B CA 1
ATOM 3415 C C . LEU B 1 218 ? 18.464 5.158 70.158 1.00 42.96 218 LEU B C 1
ATOM 3416 O O . LEU B 1 218 ? 17.452 5.861 70.140 1.00 44.51 218 LEU B O 1
ATOM 3421 N N . ILE B 1 219 ? 18.578 4.051 69.434 1.00 41.26 219 ILE B N 1
ATOM 3422 C CA . ILE B 1 219 ? 17.485 3.578 68.585 1.00 41.33 219 ILE B CA 1
ATOM 3423 C C . ILE B 1 219 ? 16.342 3.043 69.452 1.00 42.29 219 ILE B C 1
ATOM 3424 O O . ILE B 1 219 ? 15.154 3.205 69.133 1.00 39.17 219 ILE B O 1
ATOM 3429 N N . MET B 1 220 ? 16.710 2.399 70.558 1.00 44.66 220 MET B N 1
ATOM 3430 C CA . MET B 1 220 ? 15.709 1.888 71.484 1.00 45.49 220 MET B CA 1
ATOM 3431 C C . MET B 1 220 ? 14.893 3.039 72.043 1.00 44.66 220 MET B C 1
ATOM 3432 O O . MET B 1 220 ? 13.684 2.915 72.238 1.00 44.68 220 MET B O 1
ATOM 3437 N N . GLN B 1 221 ? 15.546 4.172 72.286 1.00 44.11 221 GLN B N 1
ATOM 3438 C CA . GLN B 1 221 ? 14.804 5.319 72.772 1.00 45.89 221 GLN B CA 1
ATOM 3439 C C . GLN B 1 221 ? 13.889 5.859 71.678 1.00 45.45 221 GLN B C 1
ATOM 3440 O O . GLN B 1 221 ? 12.747 6.233 71.952 1.00 45.97 221 GLN B O 1
ATOM 3446 N N . LEU B 1 222 ? 14.379 5.880 70.436 1.00 43.34 222 LEU B N 1
ATOM 3447 C CA . LEU B 1 222 ? 13.558 6.345 69.319 1.00 40.39 222 LEU B CA 1
ATOM 3448 C C . LEU B 1 222 ? 12.318 5.474 69.171 1.00 39.51 222 LEU B C 1
ATOM 3449 O O . LEU B 1 222 ? 11.233 5.968 68.860 1.00 41.53 222 LEU B O 1
ATOM 3454 N N . LEU B 1 223 ? 12.476 4.174 69.391 1.00 39.59 223 LEU B N 1
ATOM 3455 C CA . LEU B 1 223 ? 11.341 3.258 69.315 1.00 42.19 223 LEU B CA 1
ATOM 3456 C C . LEU B 1 223 ? 10.267 3.653 70.324 1.00 44.32 223 LEU B C 1
ATOM 3457 O O . LEU B 1 223 ? 9.070 3.681 70.009 1.00 43.66 223 LEU B O 1
ATOM 3462 N N . ARG B 1 224 ? 10.709 3.967 71.541 1.00 46.84 224 ARG B N 1
ATOM 3463 C CA . ARG B 1 224 ? 9.798 4.382 72.602 1.00 49.14 224 ARG B CA 1
ATOM 3464 C C . ARG B 1 224 ? 9.098 5.681 72.259 1.00 48.08 224 ARG B C 1
ATOM 3465 O O . ARG B 1 224 ? 7.873 5.783 72.383 1.00 47.76 224 ARG B O 1
ATOM 3473 N N . ASP B 1 225 ? 9.865 6.680 71.827 1.00 47.65 225 ASP B N 1
ATOM 3474 C CA . ASP B 1 225 ? 9.245 7.944 71.457 1.00 47.96 225 ASP B CA 1
ATOM 3475 C C . ASP B 1 225 ? 8.125 7.710 70.463 1.00 48.39 225 ASP B C 1
ATOM 3476 O O . ASP B 1 225 ? 7.039 8.268 70.614 1.00 49.61 225 ASP B O 1
ATOM 3481 N N . ASN B 1 226 ? 8.382 6.875 69.454 1.00 47.90 226 ASN B N 1
ATOM 3482 C CA . ASN B 1 226 ? 7.351 6.565 68.465 1.00 48.27 226 ASN B CA 1
ATOM 3483 C C . ASN B 1 226 ? 6.142 5.882 69.098 1.00 46.78 226 ASN B C 1
ATOM 3484 O O . ASN B 1 226 ? 5.010 6.274 68.842 1.00 46.32 226 ASN B O 1
ATOM 3489 N N . LEU B 1 227 ? 6.376 4.865 69.921 1.00 47.46 227 LEU B N 1
ATOM 3490 C CA . LEU B 1 227 ? 5.271 4.184 70.584 1.00 50.31 227 LEU B CA 1
ATOM 3491 C C . LEU B 1 227 ? 4.384 5.177 71.335 1.00 52.90 227 LEU B C 1
ATOM 3492 O O . LEU B 1 227 ? 3.155 5.090 71.290 1.00 53.07 227 LEU B O 1
ATOM 3497 N N . THR B 1 228 ? 5.013 6.134 72.011 1.00 54.26 228 THR B N 1
ATOM 3498 C CA . THR B 1 228 ? 4.269 7.147 72.753 1.00 56.41 228 THR B CA 1
ATOM 3499 C C . THR B 1 228 ? 3.456 8.042 71.818 1.00 57.02 228 THR B C 1
ATOM 3500 O O . THR B 1 228 ? 2.258 8.243 72.017 1.00 57.56 228 THR B O 1
ATOM 3504 N N . LEU B 1 229 ? 4.114 8.579 70.796 1.00 57.11 229 LEU B N 1
ATOM 3505 C CA . LEU B 1 229 ? 3.439 9.434 69.829 1.00 58.18 229 LEU B CA 1
ATOM 3506 C C . LEU B 1 229 ? 2.310 8.703 69.091 1.00 58.34 229 LEU B C 1
ATOM 3507 O O . LEU B 1 229 ? 1.265 9.288 68.807 1.00 59.27 229 LEU B O 1
ATOM 3512 N N . TRP B 1 230 ? 2.519 7.423 68.793 1.00 56.99 230 TRP B N 1
ATOM 3513 C CA . TRP B 1 230 ? 1.528 6.637 68.063 1.00 56.54 230 TRP B CA 1
ATOM 3514 C C . TRP B 1 230 ? 0.291 6.264 68.878 1.00 58.80 230 TRP B C 1
ATOM 3515 O O . TRP B 1 230 ? -0.802 6.107 68.324 1.00 57.02 230 TRP B O 1
ATOM 3526 N N . THR B 1 231 ? 0.461 6.118 70.188 1.00 61.66 231 THR B N 1
ATOM 3527 C CA . THR B 1 231 ? -0.658 5.776 71.060 1.00 64.17 231 THR B CA 1
ATOM 3528 C C . THR B 1 231 ? -1.313 7.023 71.671 1.00 65.46 231 THR B C 1
ATOM 3529 O O . THR B 1 231 ? -1.113 7.264 72.880 1.00 66.35 231 THR B O 1
ATOM 3533 N N . SER C 2 4 ? 33.665 37.959 66.602 1.00 59.80 4 SER C N 1
ATOM 3534 C CA . SER C 2 4 ? 33.033 39.307 66.724 1.00 60.67 4 SER C CA 1
ATOM 3535 C C . SER C 2 4 ? 31.612 39.270 66.190 1.00 60.68 4 SER C C 1
ATOM 3536 O O . SER C 2 4 ? 31.293 38.479 65.303 1.00 60.81 4 SER C O 1
ATOM 3539 N N . HIS C 2 5 ? 30.757 40.127 66.733 1.00 60.73 5 HIS C N 1
ATOM 3540 C CA . HIS C 2 5 ? 29.368 40.180 66.307 1.00 61.51 5 HIS C CA 1
ATOM 3541 C C . HIS C 2 5 ? 29.115 41.156 65.177 1.00 60.10 5 HIS C C 1
ATOM 3542 O O . HIS C 2 5 ? 29.627 42.269 65.176 1.00 60.79 5 HIS C O 1
ATOM 3559 N N . TYR C 2 7 ? 25.896 42.451 62.157 1.00 62.22 7 TYR C N 1
ATOM 3560 C CA . TYR C 2 7 ? 24.461 42.483 61.924 1.00 66.31 7 TYR C CA 1
ATOM 3561 C C . TYR C 2 7 ? 24.090 42.789 60.482 1.00 67.98 7 TYR C C 1
ATOM 3562 O O . TYR C 2 7 ? 24.620 43.718 59.882 1.00 67.66 7 TYR C O 1
ATOM 3571 N N . PRO C 2 8 ? 23.162 42.005 59.906 1.00 70.10 8 PRO C N 1
ATOM 3572 C CA . PRO C 2 8 ? 22.465 40.875 60.536 1.00 71.10 8 PRO C CA 1
ATOM 3573 C C . PRO C 2 8 ? 23.399 39.705 60.864 1.00 71.92 8 PRO C C 1
ATOM 3574 O O . PRO C 2 8 ? 24.523 39.647 60.366 1.00 72.52 8 PRO C O 1
ATOM 3578 N N . ALA C 2 9 ? 22.929 38.776 61.694 1.00 72.72 9 ALA C N 1
ATOM 3579 C CA . ALA C 2 9 ? 23.734 37.620 62.090 1.00 73.21 9 ALA C CA 1
ATOM 3580 C C . ALA C 2 9 ? 23.477 36.372 61.246 1.00 73.26 9 ALA C C 1
ATOM 3581 O O . ALA C 2 9 ? 22.634 36.427 60.325 1.00 72.64 9 ALA C O 1
ATOM 3583 N N . MET D 2 1 ? -0.266 13.693 65.100 1.00 77.01 1 MET D N 1
ATOM 3584 C CA . MET D 2 1 ? 0.948 13.069 64.493 1.00 77.52 1 MET D CA 1
ATOM 3585 C C . MET D 2 1 ? 1.989 14.091 64.072 1.00 76.79 1 MET D C 1
ATOM 3586 O O . MET D 2 1 ? 1.859 14.728 63.027 1.00 76.35 1 MET D O 1
ATOM 3587 N N . ALA D 2 2 ? 3.031 14.243 64.884 1.00 76.67 2 ALA D N 1
ATOM 3588 C CA . ALA D 2 2 ? 4.095 15.199 64.594 1.00 75.02 2 ALA D CA 1
ATOM 3589 C C . ALA D 2 2 ? 5.364 14.535 64.053 1.00 73.47 2 ALA D C 1
ATOM 3590 O O . ALA D 2 2 ? 6.460 14.765 64.573 1.00 74.81 2 ALA D O 1
ATOM 3592 N N . ARG D 2 3 ? 5.210 13.728 63.003 1.00 69.87 3 ARG D N 1
ATOM 3593 C CA . ARG D 2 3 ? 6.329 13.021 62.377 1.00 66.40 3 ARG D CA 1
ATOM 3594 C C . ARG D 2 3 ? 7.105 12.141 63.344 1.00 63.40 3 ARG D C 1
ATOM 3595 O O . ARG D 2 3 ? 7.738 12.624 64.284 1.00 61.95 3 ARG D O 1
ATOM 3603 N N . SER D 2 4 ? 7.063 10.839 63.105 1.00 59.43 4 SER D N 1
ATOM 3604 C CA . SER D 2 4 ? 7.785 9.924 63.960 1.00 54.50 4 SER D CA 1
ATOM 3605 C C . SER D 2 4 ? 9.282 9.968 63.679 1.00 50.86 4 SER D C 1
ATOM 3606 O O . SER D 2 4 ? 9.719 10.600 62.717 1.00 47.86 4 SER D O 1
ATOM 3609 N N . HIS D 2 5 ? 10.059 9.312 64.535 1.00 47.00 5 HIS D N 1
ATOM 3610 C CA . HIS D 2 5 ? 11.509 9.282 64.405 1.00 46.00 5 HIS D CA 1
ATOM 3611 C C . HIS D 2 5 ? 12.008 8.072 63.643 1.00 42.38 5 HIS D C 1
ATOM 3612 O O . HIS D 2 5 ? 11.486 6.974 63.803 1.00 42.13 5 HIS D O 1
ATOM 3629 N N . TYR D 2 7 ? 15.896 6.273 61.898 1.00 43.51 7 TYR D N 1
ATOM 3630 C CA . TYR D 2 7 ? 17.333 6.264 62.118 1.00 46.76 7 TYR D CA 1
ATOM 3631 C C . TYR D 2 7 ? 18.112 5.867 60.876 1.00 48.62 7 TYR D C 1
ATOM 3632 O O . TYR D 2 7 ? 17.768 4.895 60.213 1.00 50.04 7 TYR D O 1
ATOM 3641 N N . PRO D 2 8 ? 19.195 6.601 60.558 1.00 49.71 8 PRO D N 1
ATOM 3642 C CA . PRO D 2 8 ? 19.739 7.764 61.274 1.00 50.55 8 PRO D CA 1
ATOM 3643 C C . PRO D 2 8 ? 18.814 8.983 61.217 1.00 50.94 8 PRO D C 1
ATOM 3644 O O . PRO D 2 8 ? 17.878 9.010 60.431 1.00 51.45 8 PRO D O 1
ATOM 3648 N N . ALA D 2 9 ? 19.072 9.989 62.047 1.00 52.62 9 ALA D N 1
ATOM 3649 C CA . ALA D 2 9 ? 18.224 11.184 62.077 1.00 54.74 9 ALA D CA 1
ATOM 3650 C C . ALA D 2 9 ? 18.870 12.418 61.453 1.00 56.19 9 ALA D C 1
ATOM 3651 O O . ALA D 2 9 ? 18.125 13.205 60.829 1.00 56.47 9 ALA D O 1
#

Solvent-accessible surface area: 21887 Å² total

Nearest PDB structures (foldseek):
  1ywt-assembly1_A  TM=1.005E+00  e=2.655E-29  Homo sapiens
  6fav-assembly1_C-2  TM=9.752E-01  e=6.624E-26  Homo sapiens
  6siq-assembly1_A-2  TM=9.870E-01  e=1.909E-25  Homo sapiens
  7o6j-assembly1_A-2  TM=9.806E-01  e=1.588E-25  Homo sapiens
  6a5q-assembly2_C-2  TM=9.719E-01  e=8.644E-21  Homo sapiens

Radius of gyration: 26.36 Å; Cα contacts (8 Å, |Δi|>4): 559; chains: 4; bounding box: 56×78×43 Å

Foldseek 3Di:
DDLVVLLVVLVVCVVVVNLQSNLVSLLVNQVVQDAADPVSLVSNCVSLVVVLVVLLVVLVVLCVVCPVPVPPSVVVSVVSLVVSVVSLVSLLCSLVVTQAPSDDDLLSNLSSLLVNLVSLLSNLVPDDDCVNVVSLVSSLVSLVVSQVSCVVHHALQDLSNLVSLLVVLVCVVVRVVNLVVSLVSLVVSLVSNVVVLVPPPPVCNVSSVVSSVSSVVVNVVSD/DDLVVLLVVLVVCVVVVNLVSNLVSLLVSQVVQDADDPVSLVSNCVSLVVVLVVLLVVLVVLVVVVVVDVVSVVVSVVSLVVNLVSLVSLLVSLVPGQAVPDDDLLSNLSSLLSNLVSLLSNLVPDDPPVNVVSLVSSLVSLVVSQVSCVVRHQLQPLSNLVSLLVVLVSCVVRVVHLPVSLVSLVVSLVSNVVPLVPPDPPCNVRSVVSSVVSVVCNVVSD/DCPPD/DPDDDPPD

InterPro domains:
  IPR000308 14-3-3 protein [PIRSF000868] (2-239)
  IPR000308 14-3-3 protein [PR00305] (35-64)
  IPR000308 14-3-3 protein [PR00305] (84-108)
  IPR000308 14-3-3 protein [PR00305] (115-137)
  IPR000308 14-3-3 protein [PR00305] (150-176)
  IPR000308 14-3-3 protein [PR00305] (177-203)
  IPR000308 14-3-3 protein [PR00305] (204-233)
  IPR000308 14-3-3 protein [PTHR18860] (4-234)
  IPR023409 14-3-3 protein, conserved site [PS00796] (41-51)
  IPR023409 14-3-3 protein, conserved site [PS00797] (213-232)
  IPR023410 14-3-3 domain [PF00244] (9-231)
  IPR023410 14-3-3 domain [SM00101] (3-244)
  IPR036815 14-3-3 domain superfamily [G3DSA:1.20.190.20] (1-242)
  IPR036815 14-3-3 domain superfamily [SSF48445] (1-232)
  IPR037435 14-3-3 protein sigma [cd10019] (1-242)

Secondary structure (DSSP, 8-state):
--HHHHHHHHHHHHHTT-HHHHHHHHHHHHHT-PPP-HHHHHHHHHHHHHHHHHHHHHHHHHHHHHGGG--HHHHHHHHHHHHHHHHHHHHHHHIIIIISSS--SHHHHHHHHHHHHHHHHHHHHT--HHHHHHHHHHHHHHHHHHHHHHHHHS-TT-HHHHHHHHHHHHIIIIIS--HHHHHHHHHHHHHHHHTTGGG--TTTHHHHHHHHHHHHHHHHHT-/--HHHHHHHHHHHHHTT-HHHHHHHHHHHHTTSSPPPHHHHHHHHHHHHHHHHHHHHHHHHHHHHHH---HHHHHHHHHHHHHHHHHHHHHHHIIIIITTSS--HHHHHHHHHHHHHHHHHHHHH--TTHHHHHHHHHHHHHHHHHHHHHHHS-TT-HHHHHHHHHHHHIIIIIS--HHHHHHHHHHHHHHHHTT-TT-HHHHHHHHHHHHHHHHHHHHHH-/-----/--------

B-factor: mean 51.63, std 17.62, range [20.48, 121.55]

Sequence (458 aa):
MERASLIQKAKLAEQAERYEDMAAFMKGAVEKGEELSCEERNLLSVAYKNVVGGQRAAWRVLSSIEQKSNPEVREYREKVETELQGVCDTVLGLLDSHLIKEAGDAESRVFYLKMKGDYYRYLAEVATGDDKKRIIDSARSAYQEAMDISKKEMPPTNPIRLGLALNFSVFHYEIANSPEEAISLAKTTFDEAMADLHTLSEDSYKDSTLIMQLLRDNLTLWTMERASLIQKAKLAEQAERYEDMAAFMKGAVEKGEELSCEERNLLSVAYKNVVGGQRAAWRVLSSIEQKSPEVREYREKVETELQGVCDTVLGLLDSHLIKEAGDAESRVFYLKMKGDYYRYLAEVATGDDKKRIIDSARSAYQEAMDISKKEMPPTNPIRLGLALNFSVFHYEIANSPEEAISLAKTTFDEAMADLHTLSEDSYKDSTLIMQLLRDNLTLWTSHYPAMARSHYPA